Protein AF-0000000079724989 (afdb_homodimer)

pLDDT: mean 95.44, std 6.35, range [36.94, 98.94]

Nearest PDB structures (foldseek):
  2cu2-assembly1_A-2  TM=9.365E-01  e=1.488E-37  Thermus thermophilus HB8
  2x5s-assembly1_A  TM=9.108E-01  e=1.452E-35  Thermotoga maritima MSB8
  2qh5-assembly1_A  TM=8.365E-01  e=7.640E-21  Helicobacter pylori 26695
  8b6d-assembly1_B  TM=6.234E-01  e=4.771E-10  Thermocrispum agreste DSM 44070
  5l6s-assembly1_A  TM=5.018E-01  e=1.407E-10  Escherichia coli K-12

Solvent-accessible surface area (backbone atoms only — not comparable to full-atom values): 37442 Å² total; per-residue (Å²): 125,85,75,67,72,91,67,69,39,34,36,40,30,46,58,66,69,56,42,68,58,41,50,78,74,17,23,72,77,40,17,37,37,72,30,61,77,91,54,97,42,27,26,35,55,52,39,51,56,55,47,51,67,64,32,52,74,93,36,45,31,38,33,24,34,70,72,53,49,56,48,48,40,69,76,39,69,84,56,64,84,80,38,55,45,72,42,85,61,94,30,61,53,31,52,58,50,53,53,48,37,56,52,42,31,71,74,63,49,65,40,44,37,34,39,36,56,18,42,51,45,70,44,54,60,68,37,44,44,52,39,51,56,53,39,58,61,48,23,83,72,30,41,26,33,44,25,34,77,55,90,65,55,58,39,87,38,29,36,34,33,55,49,57,75,53,96,77,33,22,34,51,69,45,56,44,77,45,42,53,57,74,55,23,50,55,43,57,75,39,87,51,35,22,30,46,79,63,39,39,35,24,27,31,59,56,53,53,50,46,31,57,72,63,29,38,71,57,38,46,50,49,59,71,49,54,79,59,89,45,70,67,55,46,41,56,33,54,72,67,37,69,70,37,43,42,54,72,47,37,58,57,67,53,91,43,39,31,33,26,69,48,74,39,49,73,44,68,59,72,36,71,71,42,46,69,79,71,45,76,59,52,97,50,49,32,33,78,47,61,75,42,75,48,69,38,77,37,32,41,29,39,36,40,35,79,46,52,27,40,39,36,26,39,41,63,36,36,38,40,39,47,51,97,51,34,38,39,40,25,21,66,77,28,53,81,46,45,65,59,47,52,55,54,32,62,75,32,81,87,46,38,69,75,47,89,125,84,74,67,71,91,67,68,38,34,36,40,29,45,58,66,68,56,42,69,57,42,51,79,76,19,23,72,77,40,17,38,36,72,30,61,78,89,54,96,43,27,26,35,53,52,38,52,55,56,48,51,69,64,32,53,73,92,37,45,30,38,34,26,33,69,71,54,50,55,49,48,38,71,75,40,68,82,56,64,84,81,38,55,47,71,44,87,62,94,30,60,53,31,50,57,51,51,53,46,36,55,53,43,30,73,75,65,47,65,40,43,36,35,38,36,56,20,42,54,46,70,44,52,61,68,36,44,45,52,40,50,57,54,41,59,61,48,22,82,73,30,44,24,33,45,26,34,77,55,91,64,54,58,38,87,37,30,36,34,34,54,48,58,74,53,98,76,34,21,35,50,67,44,55,44,76,45,44,54,57,74,56,23,51,56,43,59,75,38,87,51,35,22,31,48,81,64,39,39,35,23,27,31,59,58,54,52,50,46,30,57,73,63,30,38,70,55,39,46,49,49,59,72,48,54,80,60,89,45,69,66,56,45,41,56,34,55,70,67,38,69,69,37,41,41,56,72,48,40,58,56,68,53,89,41,39,29,34,26,67,49,75,39,48,75,42,66,58,72,36,70,70,42,48,69,77,72,46,77,59,53,97,50,49,32,32,77,46,62,74,41,76,48,69,40,76,38,31,43,28,36,37,41,38,79,46,54,28,40,38,36,28,39,39,63,36,36,39,39,39,46,50,96,50,35,38,39,42,26,22,67,77,26,53,81,46,45,65,60,46,51,54,54,32,62,74,33,82,88,46,36,69,76,47,87

Secondary structure (DSSP, 8-state):
-----SSPPEEEEE-----GGGTTTSBTTB-GGGSBSSSSSBHHHHHHHHHTTTS-GGGEEEEE-HHHHHHHHHH-TTS-TT-EEE-SS---HHHHHHHHHHHHHHHHSS-EEEEEETT-EEE-HHHHHHHHHHHHHHGGGSEEEEEB--SS--TTSEEEEEEEE-SSSEEEEEEEES--HHHHHHHHTSTTEEEE-S-EEEEHHHHHHHHHHH-HHHHHHHHHHPSPSSHHHHHHHHHTS----HIIIIITT-S-EEEEE--SEEE---SGGGHHHHS---TT--EEESSEEEEES-BS-EEE--SSEEEEES-BSEEEEE-SSEEEEEETTGGGGHHHHHHHHHT-TTTGGGT-/-----SSPPEEEEE-----GGGTTTSBTTB-GGGSBSSSSSBHHHHHHHHHTTTS-GGGEEEEE-HHHHHHHHHH-TTS-TT-EEE-SS---HHHHHHHHHHHHHHHHSS-EEEEEETT-EEE-HHHHHHHHHHHHHHGGGSEEEEEB--SS--TTSEEEEEEEE-SSSEEEEEEEES--HHHHHHHHTSTTEEEE-S-EEEEHHHHHHHHHHH-HHHHHHHHHHPSPSSHHHHHHHHHTS----HIIIIITT-S-EEEEE--SEEE---SGGGHHHHS---TT--EEESSEEEEES-BS-EEE--SSEEEEES-BSEEEEE-SSEEEEEETTGGGGHHHHHHHHHT-TTTGGGT-

Sequence (712 aa):
MAKLPKELPVVLIMAGGKGERFWPRSRTNSPKQLQKVYSNKTLLKETIDRALTITSQDRIYIGTNSNLKNEILKKDPKFPSANFIIEPEGKNTAPIIALSALYFQKKYGNPNLIVLSADAFIDPIKEFAKTIEQALFETEHGLVLLGVKPNRPEVGYGYISAGKPTDVGYQVKAFFEKPDFKTALKYIKKKDFYWNPGIFLFRVKTILEEFERHAPSLLQPLKNGFPFKNFGDLKNAFSLLPSEAIDTAIMERSNRIRMVEASFNWDDVGSWISLERILPGDAGKNRHQGKEVIYHKSSGNISSVSKDLIAFLGVNDLIVVEEPDVIFVSSREGIGEIKSMLSSMRKNKHLQKYLDMAKLPKELPVVLIMAGGKGERFWPRSRTNSPKQLQKVYSNKTLLKETIDRALTITSQDRIYIGTNSNLKNEILKKDPKFPSANFIIEPEGKNTAPIIALSALYFQKKYGNPNLIVLSADAFIDPIKEFAKTIEQALFETEHGLVLLGVKPNRPEVGYGYISAGKPTDVGYQVKAFFEKPDFKTALKYIKKKDFYWNPGIFLFRVKTILEEFERHAPSLLQPLKNGFPFKNFGDLKNAFSLLPSEAIDTAIMERSNRIRMVEASFNWDDVGSWISLERILPGDAGKNRHQGKEVIYHKSSGNISSVSKDLIAFLGVNDLIVVEEPDVIFVSSREGIGEIKSMLSSMRKNKHLQKYLD

InterPro domains:
  IPR005835 Nucleotidyl transferase domain [PF00483] (11-278)
  IPR029044 Nucleotide-diphospho-sugar transferases [G3DSA:3.90.550.10] (10-349)
  IPR029044 Nucleotide-diphospho-sugar transferases [SSF53448] (11-277)
  IPR049577 GDP-mannose pyrophosphorylase, N-terminal domain [cd02509] (10-275)
  IPR051161 Mannose-6-phosphate isomerase type 2 [PTHR46390] (10-353)
  IPR054566 MannoseP isomerase/GMP-like, beta-helix domain [PF22640] (293-342)

Structure (mmCIF, N/CA/C/O backbone):
data_AF-0000000079724989-model_v1
#
loop_
_entity.id
_entity.type
_entity.pdbx_description
1 polymer 'mannose-1-phosphate guanylyltransferase'
#
loop_
_atom_site.group_PDB
_atom_site.id
_atom_site.type_symbol
_atom_site.label_atom_id
_atom_site.label_alt_id
_atom_site.label_comp_id
_atom_site.label_asym_id
_atom_site.label_entity_id
_atom_site.label_seq_id
_atom_site.pdbx_PDB_ins_code
_atom_site.Cartn_x
_atom_site.Cartn_y
_atom_site.Cartn_z
_atom_site.occupancy
_atom_site.B_iso_or_equiv
_atom_site.auth_seq_id
_atom_site.auth_comp_id
_atom_site.auth_asym_id
_atom_site.auth_atom_id
_atom_site.pdbx_PDB_model_num
ATOM 1 N N . MET A 1 1 ? 10.055 -55.875 -6.988 1 37.03 1 MET A N 1
ATOM 2 C CA . MET A 1 1 ? 10.234 -54.438 -7.18 1 37.03 1 MET A CA 1
ATOM 3 C C . MET A 1 1 ? 10.125 -54.062 -8.656 1 37.03 1 MET A C 1
ATOM 5 O O . MET A 1 1 ? 10.844 -54.625 -9.492 1 37.03 1 MET A O 1
ATOM 9 N N . ALA A 1 2 ? 8.859 -53.656 -9.055 1 43.22 2 ALA A N 1
ATOM 10 C CA . ALA A 1 2 ? 8.609 -53.438 -10.477 1 43.22 2 ALA A CA 1
ATOM 11 C C . ALA A 1 2 ? 9.773 -52.688 -11.133 1 43.22 2 ALA A C 1
ATOM 13 O O . ALA A 1 2 ? 10.312 -51.75 -10.57 1 43.22 2 ALA A O 1
ATOM 14 N N . LYS A 1 3 ? 10.547 -53.281 -11.891 1 48.47 3 LYS A N 1
ATOM 15 C CA . LYS A 1 3 ? 11.742 -52.781 -12.555 1 48.47 3 LYS A CA 1
ATOM 16 C C . LYS A 1 3 ? 11.43 -51.562 -13.422 1 48.47 3 LYS A C 1
ATOM 18 O O . LYS A 1 3 ? 10.547 -51.625 -14.281 1 48.47 3 LYS A O 1
ATOM 23 N N . LEU A 1 4 ? 11.633 -50.281 -12.922 1 55.28 4 LEU A N 1
ATOM 24 C CA . LEU A 1 4 ? 11.562 -49.062 -13.719 1 55.28 4 LEU A CA 1
ATOM 25 C C . LEU A 1 4 ? 12.266 -49.25 -15.062 1 55.28 4 LEU A C 1
ATOM 27 O O . LEU A 1 4 ? 13.289 -49.938 -15.141 1 55.28 4 LEU A O 1
ATOM 31 N N . PRO A 1 5 ? 11.477 -49.031 -16.109 1 57.72 5 PRO A N 1
ATOM 32 C CA . PRO A 1 5 ? 12.172 -49.062 -17.391 1 57.72 5 PRO A CA 1
ATOM 33 C C . PRO A 1 5 ? 13.547 -48.375 -17.328 1 57.72 5 PRO A C 1
ATOM 35 O O . PRO A 1 5 ? 13.758 -47.469 -16.547 1 57.72 5 PRO A O 1
ATOM 38 N N . LYS A 1 6 ? 14.578 -48.938 -17.766 1 66.38 6 LYS A N 1
ATOM 39 C CA . LYS A 1 6 ? 15.977 -48.5 -17.812 1 66.38 6 LYS A CA 1
ATOM 40 C C . LYS A 1 6 ? 16.109 -47.094 -18.406 1 66.38 6 LYS A C 1
ATOM 42 O O . LYS A 1 6 ? 17 -46.344 -18.016 1 66.38 6 LYS A O 1
ATOM 47 N N . GLU A 1 7 ? 15.008 -46.656 -19.266 1 86.88 7 GLU A N 1
ATOM 48 C CA . GLU A 1 7 ? 15.188 -45.375 -19.938 1 86.88 7 GLU A CA 1
ATOM 49 C C . GLU A 1 7 ? 14.539 -44.25 -19.156 1 86.88 7 GLU A C 1
ATOM 51 O O . GLU A 1 7 ? 13.438 -44.406 -18.625 1 86.88 7 GLU A O 1
ATOM 56 N N . LEU A 1 8 ? 15.195 -43.125 -19 1 94.62 8 LEU A N 1
ATOM 57 C CA . LEU A 1 8 ? 14.695 -41.938 -18.328 1 94.62 8 LEU A CA 1
ATOM 58 C C . LEU A 1 8 ? 13.438 -41.406 -19.016 1 94.62 8 LEU A C 1
ATOM 60 O O . LEU A 1 8 ? 13.336 -41.438 -20.25 1 94.62 8 LEU A O 1
ATOM 64 N N . PRO A 1 9 ? 12.531 -41 -18.219 1 98 9 PRO A N 1
ATOM 65 C CA . PRO A 1 9 ? 11.32 -40.438 -18.828 1 98 9 PRO A CA 1
ATOM 66 C C . PRO A 1 9 ? 11.57 -39.094 -19.516 1 98 9 PRO A C 1
ATOM 68 O O . PRO A 1 9 ? 12.602 -38.469 -19.297 1 98 9 PRO A O 1
ATOM 71 N N . VAL A 1 10 ? 10.617 -38.75 -20.438 1 98.56 10 VAL A N 1
ATOM 72 C CA . VAL A 1 10 ? 10.57 -37.438 -21.016 1 98.56 10 VAL A CA 1
ATOM 73 C C . VAL A 1 10 ? 9.555 -36.562 -20.266 1 98.56 10 VAL A C 1
ATOM 75 O O . VAL A 1 10 ? 8.461 -37.031 -19.922 1 98.56 10 VAL A O 1
ATOM 78 N N . VAL A 1 11 ? 9.93 -35.312 -19.984 1 98.81 11 VAL A N 1
ATOM 79 C CA . VAL A 1 11 ? 9.047 -34.406 -19.234 1 98.81 11 VAL A CA 1
ATOM 80 C C . VAL A 1 11 ? 8.586 -33.281 -20.141 1 98.81 11 VAL A C 1
ATOM 82 O O . VAL A 1 11 ? 9.391 -32.656 -20.844 1 98.81 11 VAL A O 1
ATOM 85 N N . LEU A 1 12 ? 7.277 -33.062 -20.203 1 98.88 12 LEU A N 1
ATOM 86 C CA . LEU A 1 12 ? 6.684 -31.891 -20.828 1 98.88 12 LEU A CA 1
ATOM 87 C C . LEU A 1 12 ? 6.152 -30.922 -19.781 1 98.88 12 LEU A C 1
ATOM 89 O O . LEU A 1 12 ? 5.262 -31.266 -19 1 98.88 12 LEU A O 1
ATOM 93 N N . ILE A 1 13 ? 6.699 -29.734 -19.719 1 98.75 13 ILE A N 1
ATOM 94 C CA . ILE A 1 13 ? 6.215 -28.672 -18.844 1 98.75 13 ILE A CA 1
ATOM 95 C C . ILE A 1 13 ? 5.32 -27.719 -19.625 1 98.75 13 ILE A C 1
ATOM 97 O O . ILE A 1 13 ? 5.77 -27.094 -20.594 1 98.75 13 ILE A O 1
ATOM 101 N N . MET A 1 14 ? 4.109 -27.688 -19.219 1 97.5 14 MET A N 1
ATOM 102 C CA . MET A 1 14 ? 3.154 -26.797 -19.875 1 97.5 14 MET A CA 1
ATOM 103 C C . MET A 1 14 ? 3.312 -25.359 -19.359 1 97.5 14 MET A C 1
ATOM 105 O O . MET A 1 14 ? 3.039 -25.078 -18.188 1 97.5 14 MET A O 1
ATOM 109 N N . ALA A 1 15 ? 3.713 -24.438 -20.234 1 96.38 15 ALA A N 1
ATOM 110 C CA . ALA A 1 15 ? 4 -23.062 -19.828 1 96.38 15 ALA A CA 1
ATOM 111 C C . ALA A 1 15 ? 3.344 -22.062 -20.766 1 96.38 15 ALA A C 1
ATOM 113 O O . ALA A 1 15 ? 3.967 -21.062 -21.172 1 96.38 15 ALA A O 1
ATOM 114 N N . GLY A 1 16 ? 2.086 -22.266 -21.141 1 91.88 16 GLY A N 1
ATOM 115 C CA . GLY A 1 16 ? 1.408 -21.375 -22.078 1 91.88 16 GLY A CA 1
ATOM 116 C C . GLY A 1 16 ? 0.401 -20.469 -21.406 1 91.88 16 GLY A C 1
ATOM 117 O O . GLY A 1 16 ? -0.163 -19.578 -22.047 1 91.88 16 GLY A O 1
ATOM 118 N N . GLY A 1 17 ? 0.211 -20.547 -20.141 1 86.69 17 GLY A N 1
ATOM 119 C CA . GLY A 1 17 ? -0.812 -19.812 -19.422 1 86.69 17 GLY A CA 1
ATOM 120 C C . GLY A 1 17 ? -0.488 -18.328 -19.281 1 86.69 17 GLY A C 1
ATOM 121 O O . GLY A 1 17 ? 0.684 -17.938 -19.281 1 86.69 17 GLY A O 1
ATOM 122 N N . LYS A 1 18 ? -1.556 -17.531 -19.125 1 83.88 18 LYS A N 1
ATOM 123 C CA . LYS A 1 18 ? -1.38 -16.078 -19.031 1 83.88 18 LYS A CA 1
ATOM 124 C C . LYS A 1 18 ? -1.119 -15.648 -17.594 1 83.88 18 LYS A C 1
ATOM 126 O O . LYS A 1 18 ? -0.332 -14.734 -17.344 1 83.88 18 LYS A O 1
ATOM 131 N N . GLY A 1 19 ? -1.772 -16.266 -16.609 1 88.69 19 GLY A N 1
ATOM 132 C CA . GLY A 1 19 ? -1.536 -16 -15.195 1 88.69 19 GLY A CA 1
ATOM 133 C C . GLY A 1 19 ? -1.925 -14.594 -14.781 1 88.69 19 GLY A C 1
ATOM 134 O O . GLY A 1 19 ? -1.19 -13.93 -14.039 1 88.69 19 GLY A O 1
ATOM 135 N N . GLU A 1 20 ? -3.084 -14.102 -15.18 1 90.56 20 GLU A N 1
ATOM 136 C CA . GLU A 1 20 ? -3.477 -12.703 -15.016 1 90.56 20 GLU A CA 1
ATOM 137 C C . GLU A 1 20 ? -3.799 -12.391 -13.555 1 90.56 20 GLU A C 1
ATOM 139 O O . GLU A 1 20 ? -3.686 -11.242 -13.125 1 90.56 20 GLU A O 1
ATOM 144 N N . ARG A 1 21 ? -4.086 -13.352 -12.773 1 94 21 ARG A N 1
ATOM 145 C CA . ARG A 1 21 ? -4.562 -13.148 -11.406 1 94 21 ARG A CA 1
ATOM 146 C C . ARG A 1 21 ? -3.418 -12.75 -10.484 1 94 21 ARG A C 1
ATOM 148 O O . ARG A 1 21 ? -3.645 -12.375 -9.328 1 94 21 ARG A O 1
ATOM 155 N N . PHE A 1 22 ? -2.166 -12.742 -10.977 1 96.62 22 PHE A N 1
ATOM 156 C CA . PHE A 1 22 ? -1.022 -12.352 -10.164 1 96.62 22 PHE A CA 1
ATOM 157 C C . PHE A 1 22 ? -0.542 -10.953 -10.539 1 96.62 22 PHE A C 1
ATOM 159 O O . PHE A 1 22 ? 0.55 -10.539 -10.148 1 96.62 22 PHE A O 1
ATOM 166 N N . TRP A 1 23 ? -1.402 -10.367 -11.391 1 97.44 23 TRP A N 1
ATOM 167 C CA . TRP A 1 23 ? -1.119 -8.945 -11.562 1 97.44 23 TRP A CA 1
ATOM 168 C C . TRP A 1 23 ? -1.026 -8.242 -10.219 1 97.44 23 TRP A C 1
ATOM 170 O O . TRP A 1 23 ? -1.751 -8.586 -9.281 1 97.44 23 TRP A O 1
ATOM 180 N N . PRO A 1 24 ? -0.194 -7.309 -10.07 1 97.88 24 PRO A N 1
ATOM 181 C CA . PRO A 1 24 ? 0.607 -6.613 -11.078 1 97.88 24 PRO A CA 1
ATOM 182 C C . PRO A 1 24 ? 1.958 -7.281 -11.32 1 97.88 24 PRO A C 1
ATOM 184 O O . PRO A 1 24 ? 2.742 -6.809 -12.148 1 97.88 24 PRO A O 1
ATOM 187 N N . ARG A 1 25 ? 2.273 -8.328 -10.625 1 96.81 25 ARG A N 1
ATOM 188 C CA . ARG A 1 25 ? 3.547 -9.008 -10.852 1 96.81 25 ARG A CA 1
ATOM 189 C C . ARG A 1 25 ? 3.566 -9.688 -12.211 1 96.81 25 ARG A C 1
ATOM 191 O O . ARG A 1 25 ? 4.57 -9.633 -12.93 1 96.81 25 ARG A O 1
ATOM 198 N N . SER A 1 26 ? 2.52 -10.383 -12.5 1 96.56 26 SER A N 1
ATOM 199 C CA . SER A 1 26 ? 2.377 -10.945 -13.836 1 96.56 26 SER A CA 1
ATOM 200 C C . SER A 1 26 ? 1.955 -9.875 -14.844 1 96.56 26 SER A C 1
ATOM 202 O O . SER A 1 26 ? 1.206 -8.953 -14.5 1 96.56 26 SER A O 1
ATOM 204 N N . ARG A 1 27 ? 2.434 -9.984 -16.031 1 95 27 ARG A N 1
ATOM 205 C CA . ARG A 1 27 ? 2.086 -9.141 -17.172 1 95 27 ARG A CA 1
ATOM 206 C C . ARG A 1 27 ? 1.778 -9.984 -18.406 1 95 27 ARG A C 1
ATOM 208 O O . ARG A 1 27 ? 2.041 -11.188 -18.422 1 95 27 ARG A O 1
ATOM 215 N N . THR A 1 28 ? 1.26 -9.352 -19.391 1 90.69 28 THR A N 1
ATOM 216 C CA . THR A 1 28 ? 0.921 -10.055 -20.625 1 90.69 28 THR A CA 1
ATOM 217 C C . THR A 1 28 ? 2.15 -10.75 -21.203 1 90.69 28 THR A C 1
ATOM 219 O O . THR A 1 28 ? 2.08 -11.914 -21.609 1 90.69 28 THR A O 1
ATOM 222 N N . ASN A 1 29 ? 3.289 -10.141 -21.156 1 88.88 29 ASN A N 1
ATOM 223 C CA . ASN A 1 29 ? 4.492 -10.688 -21.781 1 88.88 29 ASN A CA 1
ATOM 224 C C . ASN A 1 29 ? 5.359 -11.414 -20.75 1 88.88 29 ASN A C 1
ATOM 226 O O . ASN A 1 29 ? 6.406 -11.969 -21.109 1 88.88 29 ASN A O 1
ATOM 230 N N . SER A 1 30 ? 4.926 -11.414 -19.578 1 93.44 30 SER A N 1
ATOM 231 C CA . SER A 1 30 ? 5.633 -12.094 -18.484 1 93.44 30 SER A CA 1
ATOM 232 C C . SER A 1 30 ? 4.66 -12.688 -17.484 1 93.44 30 SER A C 1
ATOM 234 O O . SER A 1 30 ? 4.539 -12.195 -16.359 1 93.44 30 SER A O 1
ATOM 236 N N . PRO A 1 31 ? 4.086 -13.758 -17.922 1 95.81 31 PRO A N 1
ATOM 237 C CA . PRO A 1 31 ? 3.033 -14.367 -17.109 1 95.81 31 PRO A CA 1
ATOM 238 C C . PRO A 1 31 ? 3.564 -14.953 -15.797 1 95.81 31 PRO A C 1
ATOM 240 O O . PRO A 1 31 ? 4.762 -14.867 -15.516 1 95.81 31 PRO A O 1
ATOM 243 N N . LYS A 1 32 ? 2.729 -15.508 -15.031 1 96.19 32 LYS A N 1
ATOM 244 C CA . LYS A 1 32 ? 3.016 -15.891 -13.648 1 96.19 32 LYS A CA 1
ATOM 245 C C . LYS A 1 32 ? 4.152 -16.906 -13.586 1 96.19 32 LYS A C 1
ATOM 247 O O . LYS A 1 32 ? 4.98 -16.859 -12.672 1 96.19 32 LYS A O 1
ATOM 252 N N . GLN A 1 33 ? 4.16 -17.859 -14.539 1 96.62 33 GLN A N 1
ATOM 253 C CA . GLN A 1 33 ? 5.152 -18.922 -14.469 1 96.62 33 GLN A CA 1
ATOM 254 C C . GLN A 1 33 ? 6.562 -18.375 -14.656 1 96.62 33 GLN A C 1
ATOM 256 O O . GLN A 1 33 ? 7.547 -19.062 -14.367 1 96.62 33 GLN A O 1
ATOM 261 N N . LEU A 1 34 ? 6.691 -17.188 -15.141 1 97 34 LEU A N 1
ATOM 262 C CA . LEU A 1 34 ? 7.992 -16.547 -15.328 1 97 34 LEU A CA 1
ATOM 263 C C . LEU A 1 34 ? 8.312 -15.602 -14.18 1 97 34 LEU A C 1
ATOM 265 O O . LEU A 1 34 ? 9.25 -14.805 -14.266 1 97 34 LEU A O 1
ATOM 269 N N . GLN A 1 35 ? 7.555 -15.703 -13.125 1 96.38 35 GLN A N 1
ATOM 270 C CA . GLN A 1 35 ? 7.719 -14.781 -12.008 1 96.38 35 GLN A CA 1
ATOM 271 C C . GLN A 1 35 ? 8.18 -15.516 -10.75 1 96.38 35 GLN A C 1
ATOM 273 O O . GLN A 1 35 ? 7.906 -16.703 -10.586 1 96.38 35 GLN A O 1
ATOM 278 N N . LYS A 1 36 ? 8.938 -14.766 -9.938 1 96 36 LYS A N 1
ATOM 279 C CA . LYS A 1 36 ? 9.25 -15.219 -8.586 1 96 36 LYS A CA 1
ATOM 280 C C . LYS A 1 36 ? 8.07 -14.992 -7.645 1 96 36 LYS A C 1
ATOM 282 O O . LYS A 1 36 ? 7.723 -13.852 -7.34 1 96 36 LYS A O 1
ATOM 287 N N . VAL A 1 37 ? 7.461 -16.094 -7.215 1 95.88 37 VAL A N 1
ATOM 288 C CA . VAL A 1 37 ? 6.203 -15.938 -6.488 1 95.88 37 VAL A CA 1
ATOM 289 C C . VAL A 1 37 ? 6.414 -16.266 -5.012 1 95.88 37 VAL A C 1
ATOM 291 O O . VAL A 1 37 ? 6.102 -15.453 -4.141 1 95.88 37 VAL A O 1
ATOM 294 N N . TYR A 1 38 ? 6.961 -17.406 -4.688 1 94.38 38 TYR A N 1
ATOM 295 C CA . TYR A 1 38 ? 7.078 -17.797 -3.291 1 94.38 38 TYR A CA 1
ATOM 296 C C . TYR A 1 38 ? 8.531 -18.078 -2.924 1 94.38 38 TYR A C 1
ATOM 298 O O . TYR A 1 38 ? 8.836 -18.375 -1.766 1 94.38 38 TYR A O 1
ATOM 306 N N . SER A 1 39 ? 9.469 -18.031 -3.893 1 93.31 39 SER A N 1
ATOM 307 C CA . SER A 1 39 ? 10.906 -18.219 -3.691 1 93.31 39 SER A CA 1
ATOM 308 C C . SER A 1 39 ? 11.719 -17.281 -4.578 1 93.31 39 SER A C 1
ATOM 310 O O . SER A 1 39 ? 11.156 -16.391 -5.215 1 93.31 39 SER A O 1
ATOM 312 N N . ASN A 1 40 ? 13.023 -17.484 -4.586 1 94.38 40 ASN A N 1
ATOM 313 C CA . ASN A 1 40 ? 13.898 -16.625 -5.391 1 94.38 40 ASN A CA 1
ATOM 314 C C . ASN A 1 40 ? 14.023 -17.156 -6.816 1 94.38 40 ASN A C 1
ATOM 316 O O . ASN A 1 40 ? 14.812 -16.625 -7.605 1 94.38 40 ASN A O 1
ATOM 320 N N . LYS A 1 41 ? 13.219 -18.141 -7.156 1 96.25 41 LYS A N 1
ATOM 321 C CA . LYS A 1 41 ? 13.164 -18.688 -8.508 1 96.25 41 LYS A CA 1
ATOM 322 C C . LYS A 1 41 ? 11.797 -18.453 -9.141 1 96.25 41 LYS A C 1
ATOM 324 O O . LYS A 1 41 ? 10.789 -18.328 -8.438 1 96.25 41 LYS A O 1
ATOM 329 N N . THR A 1 42 ? 11.828 -18.328 -10.5 1 97.06 42 THR A N 1
ATOM 330 C CA . THR A 1 42 ? 10.531 -18.297 -11.18 1 97.06 42 THR A CA 1
ATOM 331 C C . THR A 1 42 ? 9.789 -19.625 -10.984 1 97.06 42 THR A C 1
ATOM 333 O O . THR A 1 42 ? 10.398 -20.641 -10.672 1 97.06 42 THR A O 1
ATOM 336 N N . LEU A 1 43 ? 8.523 -19.594 -11.094 1 97.62 43 LEU A N 1
ATOM 337 C CA . LEU A 1 43 ? 7.746 -20.828 -10.992 1 97.62 43 LEU A CA 1
ATOM 338 C C . LEU A 1 43 ? 8.227 -21.859 -12.008 1 97.62 43 LEU A C 1
ATOM 340 O O . LEU A 1 43 ? 8.344 -23.047 -11.688 1 97.62 43 LEU A O 1
ATOM 344 N N . LEU A 1 44 ? 8.547 -21.422 -13.195 1 98.06 44 LEU A N 1
ATOM 345 C CA . LEU A 1 44 ? 9.047 -22.312 -14.234 1 98.06 44 LEU A CA 1
ATOM 346 C C . LEU A 1 44 ? 10.367 -22.953 -13.812 1 98.06 44 LEU A C 1
ATOM 348 O O . LEU A 1 44 ? 10.562 -24.156 -13.977 1 98.06 44 LEU A O 1
ATOM 352 N N . LYS A 1 45 ? 11.258 -22.141 -13.258 1 97.81 45 LYS A N 1
ATOM 353 C CA . LYS A 1 45 ? 12.547 -22.672 -12.805 1 97.81 45 LYS A CA 1
ATOM 354 C C . LYS A 1 45 ? 12.352 -23.703 -11.695 1 97.81 45 LYS A C 1
ATOM 356 O O . LYS A 1 45 ? 13.039 -24.719 -11.664 1 97.81 45 LYS A O 1
ATOM 361 N N . GLU A 1 46 ? 11.453 -23.438 -10.797 1 97.81 46 GLU A N 1
ATOM 362 C CA . GLU A 1 46 ? 11.109 -24.422 -9.766 1 97.81 46 GLU A CA 1
ATOM 363 C C . GLU A 1 46 ? 10.672 -25.75 -10.383 1 97.81 46 GLU A C 1
ATOM 365 O O . GLU A 1 46 ? 11.07 -26.812 -9.922 1 97.81 46 GLU A O 1
ATOM 370 N N . THR A 1 47 ? 9.867 -25.672 -11.367 1 98.25 47 THR A N 1
ATOM 371 C CA . THR A 1 47 ? 9.344 -26.859 -12.023 1 98.25 47 THR A CA 1
ATOM 372 C C . THR A 1 47 ? 10.461 -27.609 -12.758 1 98.25 47 THR A C 1
ATOM 374 O O . THR A 1 47 ? 10.531 -28.828 -12.711 1 98.25 47 THR A O 1
ATOM 377 N N . ILE A 1 48 ? 11.336 -26.844 -13.422 1 98.38 48 ILE A N 1
ATOM 378 C CA . ILE A 1 48 ? 12.477 -27.453 -14.102 1 98.38 48 ILE A CA 1
ATOM 379 C C . ILE A 1 48 ? 13.359 -28.172 -13.086 1 98.38 48 ILE A C 1
ATOM 381 O O . ILE A 1 48 ? 13.789 -29.297 -13.32 1 98.38 48 ILE A O 1
ATOM 385 N N . ASP A 1 49 ? 13.578 -27.516 -11.992 1 97.88 49 ASP A N 1
ATOM 386 C CA . ASP A 1 49 ? 14.383 -28.125 -10.945 1 97.88 49 ASP A CA 1
ATOM 387 C C . ASP A 1 49 ? 13.75 -29.422 -10.445 1 97.88 49 ASP A C 1
ATOM 389 O O . ASP A 1 49 ? 14.453 -30.406 -10.203 1 97.88 49 ASP A O 1
ATOM 393 N N . ARG A 1 50 ? 12.477 -29.469 -10.273 1 98 50 ARG A N 1
ATOM 394 C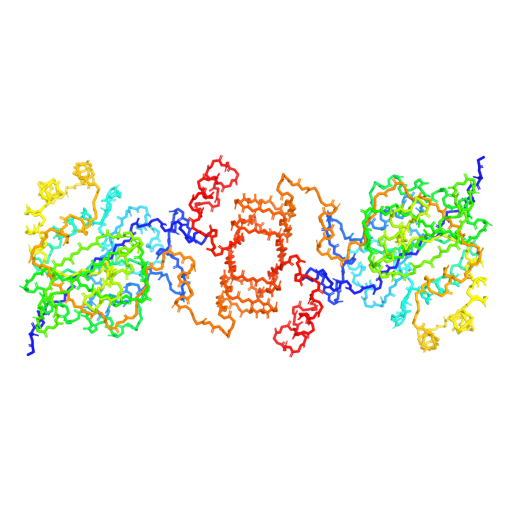 CA . ARG A 1 50 ? 11.773 -30.688 -9.883 1 98 50 ARG A CA 1
ATOM 395 C C . ARG A 1 50 ? 11.922 -31.766 -10.945 1 98 50 ARG A C 1
ATOM 397 O O . ARG A 1 50 ? 12.156 -32.938 -10.617 1 98 50 ARG A O 1
ATOM 404 N N . ALA A 1 51 ? 11.773 -31.391 -12.18 1 98.38 51 ALA A N 1
ATOM 405 C CA . ALA A 1 51 ? 11.891 -32.344 -13.289 1 98.38 51 ALA A CA 1
ATOM 406 C C . ALA A 1 51 ? 13.273 -32.969 -13.32 1 98.38 51 ALA A C 1
ATOM 408 O O . ALA A 1 51 ? 13.414 -34.156 -13.641 1 98.38 51 ALA A O 1
ATOM 409 N N . LEU A 1 52 ? 14.266 -32.188 -12.938 1 98.06 52 LEU A N 1
ATOM 410 C CA . LEU A 1 52 ? 15.648 -32.656 -12.977 1 98.06 52 LEU A CA 1
ATOM 411 C C . LEU A 1 52 ? 15.875 -33.75 -11.938 1 98.06 52 LEU A C 1
ATOM 413 O O . LEU A 1 52 ? 16.859 -34.5 -12.008 1 98.06 52 LEU A O 1
ATOM 417 N N . THR A 1 53 ? 15.008 -33.875 -11.023 1 97.88 53 THR A N 1
ATOM 418 C CA . THR A 1 53 ? 15.141 -34.938 -10.031 1 97.88 53 THR A CA 1
ATOM 419 C C . THR A 1 53 ? 14.695 -36.25 -10.602 1 97.88 53 THR A C 1
ATOM 421 O O . THR A 1 53 ? 14.984 -37.312 -10.031 1 97.88 53 THR A O 1
ATOM 424 N N . ILE A 1 54 ? 14.016 -36.281 -11.773 1 97 54 ILE A N 1
ATOM 425 C CA . ILE A 1 54 ? 13.43 -37.531 -12.227 1 97 54 ILE A CA 1
ATOM 426 C C . ILE A 1 54 ? 13.93 -37.875 -13.633 1 97 54 ILE A C 1
ATOM 428 O O . ILE A 1 54 ? 13.695 -38.969 -14.148 1 97 54 ILE A O 1
ATOM 432 N N . THR A 1 55 ? 14.57 -36.906 -14.281 1 97.88 55 THR A N 1
ATOM 433 C CA . THR A 1 55 ? 15.102 -37.125 -15.625 1 97.88 55 THR A CA 1
ATOM 434 C C . THR A 1 55 ? 16.297 -36.219 -15.875 1 97.88 55 THR A C 1
ATOM 436 O O . THR A 1 55 ? 16.891 -35.656 -14.938 1 97.88 55 THR A O 1
ATOM 439 N N . SER A 1 56 ? 16.781 -36.156 -17.141 1 97.25 56 SER A N 1
ATOM 440 C CA . SER A 1 56 ? 17.922 -35.312 -17.5 1 97.25 56 SER A CA 1
ATOM 441 C C . SER A 1 56 ? 17.469 -34.094 -18.328 1 97.25 56 SER A C 1
ATOM 443 O O . SER A 1 56 ? 16.375 -34.094 -18.891 1 97.25 56 SER A O 1
ATOM 445 N N . GLN A 1 57 ? 18.266 -33.125 -18.359 1 96.88 57 GLN A N 1
ATOM 446 C CA . GLN A 1 57 ? 17.938 -31.844 -18.984 1 96.88 57 GLN A CA 1
ATOM 447 C C . GLN A 1 57 ? 17.531 -32.031 -20.438 1 96.88 57 GLN A C 1
ATOM 449 O O . GLN A 1 57 ? 16.641 -31.328 -20.938 1 96.88 57 GLN A O 1
ATOM 454 N N . ASP A 1 58 ? 18.203 -32.906 -21.078 1 96.62 58 ASP A N 1
ATOM 455 C CA . ASP A 1 58 ? 17.969 -33.094 -22.5 1 96.62 58 ASP A CA 1
ATOM 456 C C . ASP A 1 58 ? 16.594 -33.719 -22.75 1 96.62 58 ASP A C 1
ATOM 458 O O . ASP A 1 58 ? 16.094 -33.688 -23.891 1 96.62 58 ASP A O 1
ATOM 462 N N . ARG A 1 59 ? 15.938 -34.219 -21.719 1 98.25 59 ARG A N 1
ATOM 463 C CA . ARG A 1 59 ? 14.633 -34.844 -21.859 1 98.25 59 ARG A CA 1
ATOM 464 C C . ARG A 1 59 ? 13.531 -34.031 -21.219 1 98.25 59 ARG A C 1
ATOM 466 O O . ARG A 1 59 ? 12.422 -34.5 -21.016 1 98.25 59 ARG A O 1
ATOM 473 N N . ILE A 1 60 ? 13.836 -32.75 -20.844 1 98.75 60 ILE A N 1
ATOM 474 C CA . ILE A 1 60 ? 12.852 -31.797 -20.359 1 98.75 60 ILE A CA 1
ATOM 475 C C . ILE A 1 60 ? 12.461 -30.828 -21.484 1 98.75 60 ILE A C 1
ATOM 477 O O . ILE A 1 60 ? 13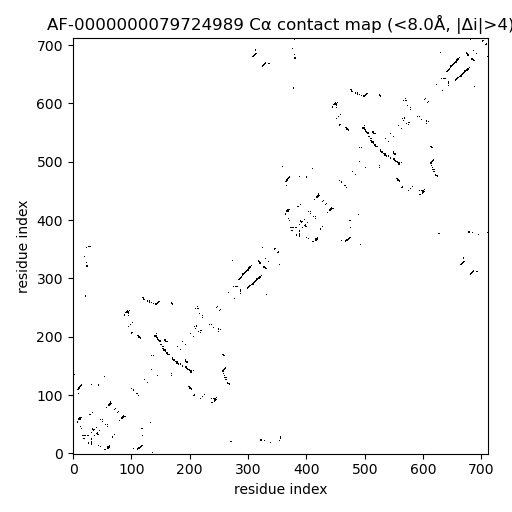.32 -30.156 -22.062 1 98.75 60 ILE A O 1
ATOM 481 N N . TYR A 1 61 ? 11.18 -30.812 -21.812 1 98.88 61 TYR A N 1
ATOM 482 C CA . TYR A 1 61 ? 10.648 -29.938 -22.844 1 98.88 61 TYR A CA 1
ATOM 483 C C . TYR A 1 61 ? 9.625 -28.969 -22.266 1 98.88 61 TYR A C 1
ATOM 485 O O . TYR A 1 61 ? 8.914 -29.297 -21.312 1 98.88 61 TYR A O 1
ATOM 493 N N . ILE A 1 62 ? 9.555 -27.781 -22.875 1 98.75 62 ILE A N 1
ATOM 494 C CA . ILE A 1 62 ? 8.586 -26.766 -22.469 1 98.75 62 ILE A CA 1
ATOM 495 C C . ILE A 1 62 ? 7.582 -26.547 -23.594 1 98.75 62 ILE A C 1
ATOM 497 O O . ILE A 1 62 ? 7.965 -26.234 -24.734 1 98.75 62 ILE A O 1
ATOM 501 N N . GLY A 1 63 ? 6.352 -26.859 -23.328 1 98.25 63 GLY A N 1
ATOM 502 C CA . GLY A 1 63 ? 5.277 -26.5 -24.25 1 98.25 63 GLY A CA 1
ATOM 503 C C . GLY A 1 63 ? 4.801 -25.078 -24.094 1 98.25 63 GLY A C 1
ATOM 504 O O . GLY A 1 63 ? 4.293 -24.688 -23.031 1 98.25 63 GLY A O 1
ATOM 505 N N . THR A 1 64 ? 4.895 -24.25 -25.094 1 97.19 64 THR A N 1
ATOM 506 C CA . THR A 1 64 ? 4.562 -22.828 -25 1 97.19 64 THR A CA 1
ATOM 507 C C . THR A 1 64 ? 4.402 -22.219 -26.375 1 97.19 64 THR A C 1
ATOM 509 O O . THR A 1 64 ? 4.262 -22.938 -27.375 1 97.19 64 THR A O 1
ATOM 512 N N . ASN A 1 65 ? 4.184 -20.922 -26.469 1 95.62 65 ASN A N 1
ATOM 513 C CA . ASN A 1 65 ? 4.121 -20.234 -27.75 1 95.62 65 ASN A CA 1
ATOM 514 C C . ASN A 1 65 ? 5.434 -19.531 -28.078 1 95.62 65 ASN A C 1
ATOM 516 O O . ASN A 1 65 ? 6.332 -19.469 -27.234 1 95.62 65 ASN A O 1
ATOM 520 N N . SER A 1 66 ? 5.52 -19.016 -29.25 1 95 66 SER A N 1
ATOM 521 C CA . SER A 1 66 ? 6.773 -18.453 -29.766 1 95 66 SER A CA 1
ATOM 522 C C . SER A 1 66 ? 7.203 -17.25 -28.938 1 95 66 SER A C 1
ATOM 524 O O . SER A 1 66 ? 8.383 -17.094 -28.625 1 95 66 SER A O 1
ATOM 526 N N . ASN A 1 67 ? 6.301 -16.406 -28.641 1 94.38 67 ASN A N 1
ATOM 527 C CA . ASN A 1 67 ? 6.617 -15.219 -27.875 1 94.38 67 ASN A CA 1
ATOM 528 C C . ASN A 1 67 ? 7.16 -15.57 -26.484 1 94.38 67 ASN A C 1
ATOM 530 O O . ASN A 1 67 ? 8.18 -15.031 -26.062 1 94.38 67 ASN A O 1
ATOM 534 N N . LEU A 1 68 ? 6.582 -16.422 -25.859 1 95.5 68 LEU A N 1
ATOM 535 C CA . LEU A 1 68 ? 6.984 -16.812 -24.5 1 95.5 68 LEU A CA 1
ATOM 536 C C . LEU A 1 68 ? 8.305 -17.562 -24.531 1 95.5 68 LEU A C 1
ATOM 538 O O . LEU A 1 68 ? 9.102 -17.469 -23.594 1 95.5 68 LEU A O 1
ATOM 542 N N . LYS A 1 69 ? 8.523 -18.375 -25.578 1 97.19 69 LYS A N 1
ATOM 543 C CA . LYS A 1 69 ? 9.828 -19.016 -25.719 1 97.19 69 LYS A CA 1
ATOM 544 C C . LYS A 1 69 ? 10.961 -18 -25.609 1 97.19 69 LYS A C 1
ATOM 546 O O . LYS A 1 69 ? 11.914 -18.203 -24.859 1 97.19 69 LYS A O 1
ATOM 551 N N . ASN A 1 70 ? 10.781 -16.906 -26.297 1 96.75 70 ASN A N 1
ATOM 552 C CA . ASN A 1 70 ? 11.805 -15.867 -26.266 1 96.75 70 ASN A CA 1
ATOM 553 C C . ASN A 1 70 ? 12 -15.305 -24.859 1 96.75 70 ASN A C 1
ATOM 555 O O . ASN A 1 70 ? 13.133 -15.125 -24.422 1 96.75 70 ASN A O 1
ATOM 559 N N . GLU A 1 71 ? 10.922 -15.125 -24.203 1 95.69 71 GLU A N 1
ATOM 560 C CA . GLU A 1 71 ? 10.977 -14.586 -22.844 1 95.69 71 GLU A CA 1
ATOM 561 C C . GLU A 1 71 ? 11.617 -15.578 -21.875 1 95.69 71 GLU A C 1
ATOM 563 O O . GLU A 1 71 ? 12.383 -15.195 -21 1 95.69 71 GLU A O 1
ATOM 568 N N . ILE A 1 72 ? 11.297 -16.812 -22.047 1 97 72 ILE A N 1
ATOM 569 C CA . ILE A 1 72 ? 11.844 -17.859 -21.188 1 97 72 ILE A CA 1
ATOM 570 C C . ILE A 1 72 ? 13.352 -17.953 -21.375 1 97 72 ILE A C 1
ATOM 572 O O . ILE A 1 72 ? 14.102 -18.016 -20.406 1 97 72 ILE A O 1
ATOM 576 N N . LEU A 1 73 ? 13.789 -17.891 -22.594 1 97 73 LEU A N 1
ATOM 577 C CA . LEU A 1 73 ? 15.211 -18.016 -22.891 1 97 73 LEU A CA 1
ATOM 578 C C . LEU A 1 73 ? 15.984 -16.812 -22.406 1 97 73 LEU A C 1
ATOM 580 O O . LEU A 1 73 ? 17.156 -16.922 -22.031 1 97 73 LEU A O 1
ATOM 584 N N . LYS A 1 74 ? 15.336 -15.68 -22.391 1 95.88 74 LYS A N 1
ATOM 585 C CA . LYS A 1 74 ? 15.961 -14.492 -21.812 1 95.88 74 LYS A CA 1
ATOM 586 C C . LYS A 1 74 ? 16.234 -14.688 -20.312 1 95.88 74 LYS A C 1
ATOM 588 O O . LYS A 1 74 ? 17.281 -14.273 -19.812 1 95.88 74 LYS A O 1
ATOM 593 N N . LYS A 1 75 ? 15.352 -15.312 -19.656 1 93.44 75 LYS A N 1
ATOM 594 C CA . LYS A 1 75 ? 15.438 -15.492 -18.203 1 93.44 75 LYS A CA 1
ATOM 595 C C . LYS A 1 75 ? 16.312 -16.703 -17.859 1 93.44 75 LYS A C 1
ATOM 597 O O . LYS A 1 75 ? 16.953 -16.719 -16.797 1 93.44 75 LYS A O 1
ATOM 602 N N . ASP A 1 76 ? 16.234 -17.688 -18.688 1 94.12 76 ASP A N 1
ATOM 603 C CA . ASP A 1 76 ? 17.016 -18.906 -18.5 1 94.12 76 ASP A CA 1
ATOM 604 C C . ASP A 1 76 ? 17.766 -19.281 -19.781 1 94.12 76 ASP A C 1
ATOM 606 O O . ASP A 1 76 ? 17.422 -20.25 -20.453 1 94.12 76 ASP A O 1
ATOM 610 N N . PRO A 1 77 ? 18.891 -18.641 -20.031 1 94.06 77 PRO A N 1
ATOM 611 C CA . PRO A 1 77 ? 19.609 -18.844 -21.297 1 94.06 77 PRO A CA 1
ATOM 612 C C . PRO A 1 77 ? 20.25 -20.219 -21.391 1 94.06 77 PRO A C 1
ATOM 614 O O . PRO A 1 77 ? 20.625 -20.656 -22.484 1 94.06 77 PRO A O 1
ATOM 617 N N . LYS A 1 78 ? 20.406 -20.891 -20.281 1 94.62 78 LYS A N 1
ATOM 618 C CA . LYS A 1 78 ? 21.078 -22.188 -20.266 1 94.62 78 LYS A CA 1
ATOM 619 C C . LYS A 1 78 ? 20.109 -23.297 -20.656 1 94.62 78 LYS A C 1
ATOM 621 O O . LYS A 1 78 ? 20.531 -24.438 -20.891 1 94.62 78 LYS A O 1
ATOM 626 N N . PHE A 1 79 ? 18.844 -23.016 -20.656 1 97 79 PHE A N 1
ATOM 627 C CA . PHE A 1 79 ? 17.891 -24.031 -21.094 1 97 79 PHE A CA 1
ATOM 628 C C . PHE A 1 79 ? 18.031 -24.312 -22.578 1 97 79 PHE A C 1
ATOM 630 O O . PHE A 1 79 ? 18.156 -23.391 -23.391 1 97 79 PHE A O 1
ATOM 637 N N . PRO A 1 80 ? 18 -25.547 -22.953 1 97 80 PRO A N 1
ATOM 638 C CA . PRO A 1 80 ? 18.234 -25.859 -24.359 1 97 80 PRO A CA 1
ATOM 639 C C . PRO A 1 80 ? 17.172 -25.281 -25.281 1 97 80 PRO A C 1
ATOM 641 O O . PRO A 1 80 ? 15.992 -25.641 -25.172 1 97 80 PRO A O 1
ATOM 644 N N . SER A 1 81 ? 17.531 -24.578 -26.312 1 96.31 81 SER A N 1
ATOM 645 C CA . SER A 1 81 ? 16.625 -23.859 -27.203 1 96.31 81 SER A CA 1
ATOM 646 C C . SER A 1 81 ? 15.828 -24.844 -28.062 1 96.31 81 SER A C 1
ATOM 648 O O . SER A 1 81 ? 14.758 -24.5 -28.578 1 96.31 81 SER A O 1
ATOM 650 N N . ALA A 1 82 ? 16.359 -26.047 -28.219 1 96.88 82 ALA A N 1
ATOM 651 C CA . ALA A 1 82 ? 15.695 -27.031 -29.047 1 96.88 82 ALA A CA 1
ATOM 652 C C . ALA A 1 82 ? 14.617 -27.781 -28.266 1 96.88 82 ALA A C 1
ATOM 654 O O . ALA A 1 82 ? 13.805 -28.516 -28.844 1 96.88 82 ALA A O 1
ATOM 655 N N . ASN A 1 83 ? 14.555 -27.578 -26.984 1 98.44 83 ASN A N 1
ATOM 656 C CA . ASN A 1 83 ? 13.656 -28.344 -26.125 1 98.44 83 ASN A CA 1
ATOM 657 C C . ASN A 1 83 ? 12.367 -27.578 -25.844 1 98.44 83 ASN A C 1
ATOM 659 O O . ASN A 1 83 ? 11.922 -27.5 -24.703 1 98.44 83 ASN A O 1
ATOM 663 N N . PHE A 1 84 ? 11.781 -27.062 -26.953 1 98.38 84 PHE A N 1
ATOM 664 C CA . PHE A 1 84 ? 10.477 -26.422 -26.875 1 98.38 84 PHE A CA 1
ATOM 665 C C . PHE A 1 84 ? 9.492 -27.078 -27.828 1 98.38 84 PHE A C 1
ATOM 667 O O . PHE A 1 84 ? 9.859 -27.484 -28.938 1 98.38 84 PHE A O 1
ATOM 674 N N . ILE A 1 85 ? 8.305 -27.281 -27.375 1 98.06 85 ILE A N 1
ATOM 675 C CA . ILE A 1 85 ? 7.164 -27.609 -28.234 1 98.06 85 ILE A CA 1
ATOM 676 C C . ILE A 1 85 ? 6.277 -26.375 -28.391 1 98.06 85 ILE A C 1
ATOM 678 O O . ILE A 1 85 ? 5.594 -25.969 -27.453 1 98.06 85 ILE A O 1
ATOM 682 N N . ILE A 1 86 ? 6.219 -25.812 -29.594 1 97.12 86 ILE A N 1
ATOM 683 C CA . ILE A 1 86 ? 5.605 -24.5 -29.812 1 97.12 86 ILE A CA 1
ATOM 684 C C . ILE A 1 86 ? 4.184 -24.688 -30.328 1 97.12 86 ILE A C 1
ATOM 686 O O . ILE A 1 86 ? 3.965 -25.375 -31.328 1 97.12 86 ILE A O 1
ATOM 690 N N . GLU A 1 87 ? 3.271 -24.172 -29.641 1 95.69 87 GLU A N 1
ATOM 691 C CA . GLU A 1 87 ? 1.896 -24.125 -30.125 1 95.69 87 GLU A CA 1
ATOM 692 C C . GLU A 1 87 ? 1.629 -22.812 -30.875 1 95.69 87 GLU A C 1
ATOM 694 O O . GLU A 1 87 ? 1.894 -21.734 -30.344 1 95.69 87 GLU A O 1
ATOM 699 N N . PRO A 1 88 ? 1.039 -22.891 -32.062 1 95.5 88 PRO A N 1
ATOM 700 C CA . PRO A 1 88 ? 0.715 -21.688 -32.812 1 95.5 88 PRO A CA 1
ATOM 701 C C . PRO A 1 88 ? -0.417 -20.875 -32.188 1 95.5 88 PRO A C 1
ATOM 703 O O . PRO A 1 88 ? -0.508 -19.656 -32.406 1 95.5 88 PRO A O 1
ATOM 706 N N . GLU A 1 89 ? -1.274 -21.578 -31.531 1 93.81 89 GLU A N 1
ATOM 707 C CA . GLU A 1 89 ? -2.432 -21 -30.844 1 93.81 89 GLU A CA 1
ATOM 708 C C . GLU A 1 89 ? -2.764 -21.781 -29.578 1 93.81 89 GLU A C 1
ATOM 710 O O . GLU A 1 89 ? -2.629 -23.016 -29.547 1 93.81 89 GLU A O 1
ATOM 715 N N . GLY A 1 90 ? -3.104 -20.969 -28.594 1 92.06 90 GLY A N 1
ATOM 716 C CA . GLY A 1 90 ? -3.514 -21.641 -27.375 1 92.06 90 GLY A CA 1
ATOM 717 C C . GLY A 1 90 ? -4.852 -22.344 -27.5 1 92.06 90 GLY A C 1
ATOM 718 O O . GLY A 1 90 ? -5.875 -21.703 -27.766 1 92.06 90 GLY A O 1
ATOM 719 N N . LYS A 1 91 ? -4.863 -23.641 -27.359 1 95.31 91 LYS A N 1
ATOM 720 C CA . LYS A 1 91 ? -6.094 -24.422 -27.484 1 95.31 91 LYS A CA 1
ATOM 721 C C . LYS A 1 91 ? -6.266 -25.375 -26.297 1 95.31 91 LYS A C 1
ATOM 723 O O . LYS A 1 91 ? -6.723 -26.5 -26.469 1 95.31 91 LYS A O 1
ATOM 728 N N . ASN A 1 92 ? -5.84 -24.891 -25.109 1 93.88 92 ASN A N 1
ATOM 729 C CA . ASN A 1 92 ? -5.914 -25.672 -23.875 1 93.88 92 ASN A CA 1
ATOM 730 C C . ASN A 1 92 ? -4.926 -26.828 -23.891 1 93.88 92 ASN A C 1
ATOM 732 O O . ASN A 1 92 ? -4.008 -26.859 -24.703 1 93.88 92 ASN A O 1
ATOM 736 N N . THR A 1 93 ? -5.016 -27.844 -23 1 95.81 93 THR A N 1
ATOM 737 C CA . THR A 1 93 ? -3.893 -28.719 -22.688 1 95.81 93 THR A CA 1
ATOM 738 C C . THR A 1 93 ? -3.877 -29.922 -23.609 1 95.81 93 THR A C 1
ATOM 740 O O . THR A 1 93 ? -2.818 -30.516 -23.859 1 95.81 93 THR A O 1
ATOM 743 N N . ALA A 1 94 ? -4.98 -30.391 -24.156 1 97.75 94 ALA A N 1
ATOM 744 C CA . ALA A 1 94 ? -5.035 -31.641 -24.922 1 97.75 94 ALA A CA 1
ATOM 745 C C . ALA A 1 94 ? -4.25 -31.516 -26.219 1 97.75 94 ALA A C 1
ATOM 747 O O . ALA A 1 94 ? -3.432 -32.375 -26.547 1 97.75 94 ALA A O 1
ATOM 748 N N . PRO A 1 95 ? -4.375 -30.406 -27 1 97.75 95 PRO A N 1
ATOM 749 C CA . PRO A 1 95 ? -3.672 -30.312 -28.281 1 97.75 95 PRO A CA 1
ATOM 750 C C . PRO A 1 95 ? -2.154 -30.344 -28.125 1 97.75 95 PRO A C 1
ATOM 752 O O . PRO A 1 95 ? -1.471 -31.078 -28.859 1 97.75 95 PRO A O 1
ATOM 755 N N . ILE A 1 96 ? -1.638 -29.625 -27.172 1 97.5 96 ILE A N 1
ATOM 756 C CA . ILE A 1 96 ? -0.19 -29.547 -27.016 1 97.5 96 ILE A CA 1
ATOM 757 C C . ILE A 1 96 ? 0.346 -30.891 -26.531 1 97.5 96 ILE A C 1
ATOM 759 O O . ILE A 1 96 ? 1.456 -31.297 -26.891 1 97.5 96 ILE A O 1
ATOM 763 N N . ILE A 1 97 ? -0.403 -31.562 -25.703 1 98.31 97 ILE A N 1
ATOM 764 C CA . ILE A 1 97 ? 0.012 -32.875 -25.234 1 98.31 97 ILE A CA 1
ATOM 765 C C . ILE A 1 97 ? 0.016 -33.875 -26.391 1 98.31 97 ILE A C 1
ATOM 767 O O . ILE A 1 97 ? 0.957 -34.656 -26.547 1 98.31 97 ILE A O 1
ATOM 771 N N . ALA A 1 98 ? -0.994 -33.844 -27.25 1 98.56 98 ALA A N 1
ATOM 772 C CA . ALA A 1 98 ? -1.062 -34.719 -28.422 1 98.56 98 ALA A CA 1
ATOM 773 C C . ALA A 1 98 ? 0.102 -34.438 -29.359 1 98.56 98 ALA A C 1
ATOM 775 O O . ALA A 1 98 ? 0.767 -35.375 -29.828 1 98.56 98 ALA A O 1
ATOM 776 N N . LEU A 1 99 ? 0.326 -33.188 -29.625 1 98.38 99 LEU A N 1
ATOM 777 C CA . LEU A 1 99 ? 1.44 -32.812 -30.5 1 98.38 99 LEU A CA 1
ATOM 778 C C . LEU A 1 99 ? 2.762 -33.312 -29.922 1 98.38 99 LEU A C 1
ATOM 780 O O . LEU A 1 99 ? 3.584 -33.875 -30.656 1 98.38 99 LEU A O 1
ATOM 784 N N . SER A 1 100 ? 2.936 -33.125 -28.656 1 98.56 100 SER A N 1
ATOM 785 C CA . SER A 1 100 ? 4.156 -33.531 -27.984 1 98.56 100 SER A CA 1
ATOM 786 C C . SER A 1 100 ? 4.336 -35.062 -28.062 1 98.56 100 SER A C 1
ATOM 788 O O . SER A 1 100 ? 5.441 -35.531 -28.281 1 98.56 100 SER A O 1
ATOM 790 N N . ALA A 1 101 ? 3.273 -35.781 -27.828 1 98.56 101 ALA A N 1
ATOM 791 C CA . ALA A 1 101 ? 3.326 -37.25 -27.891 1 98.56 101 ALA A CA 1
ATOM 792 C C . ALA A 1 101 ? 3.807 -37.719 -29.266 1 98.56 101 ALA A C 1
ATOM 794 O O . ALA A 1 101 ? 4.637 -38.625 -29.344 1 98.56 101 ALA A O 1
ATOM 795 N N . LEU A 1 102 ? 3.279 -37.125 -30.328 1 98.5 102 LEU A N 1
ATOM 796 C CA . LEU A 1 102 ? 3.723 -37.469 -31.672 1 98.5 102 LEU A CA 1
ATOM 797 C C . LEU A 1 102 ? 5.211 -37.188 -31.844 1 98.5 102 LEU A C 1
ATOM 799 O O . LEU A 1 102 ? 5.941 -38 -32.406 1 98.5 102 LEU A O 1
ATOM 803 N N . TYR A 1 103 ? 5.594 -36.031 -31.359 1 98.25 103 TYR A N 1
ATOM 804 C CA . TYR A 1 103 ? 6.992 -35.625 -31.453 1 98.25 103 TYR A CA 1
ATOM 805 C C . TYR A 1 103 ? 7.887 -36.625 -30.703 1 98.25 103 TYR A C 1
ATOM 807 O O . TYR A 1 103 ? 8.914 -37.062 -31.219 1 98.25 103 TYR A O 1
ATOM 815 N N . PHE A 1 104 ? 7.523 -37 -29.531 1 98.38 104 PHE A N 1
ATOM 816 C CA . PHE A 1 104 ? 8.352 -37.844 -28.688 1 98.38 104 PHE A CA 1
ATOM 817 C C . PHE A 1 104 ? 8.336 -39.281 -29.188 1 98.38 104 PHE A C 1
ATOM 819 O O . PHE A 1 104 ? 9.32 -40.031 -29.031 1 98.38 104 PHE A O 1
ATOM 826 N N . GLN A 1 105 ? 7.199 -39.688 -29.734 1 98 105 GLN A N 1
ATOM 827 C CA . GLN A 1 105 ? 7.176 -41 -30.375 1 98 105 GLN A CA 1
ATOM 828 C C . GLN A 1 105 ? 8.258 -41.125 -31.453 1 98 105 GLN A C 1
ATOM 830 O O . GLN A 1 105 ? 8.984 -42.094 -31.516 1 98 105 GLN A O 1
ATOM 835 N N . LYS A 1 106 ? 8.312 -40.094 -32.25 1 97.69 106 LYS A N 1
ATOM 836 C CA . LYS A 1 106 ? 9.289 -40.094 -33.344 1 97.69 106 LYS A CA 1
ATOM 837 C C . LYS A 1 106 ? 10.719 -40.031 -32.812 1 97.69 106 LYS A C 1
ATOM 839 O O . LYS A 1 106 ? 11.602 -40.75 -33.281 1 97.69 106 LYS A O 1
ATOM 844 N N . LYS A 1 107 ? 10.906 -39.281 -31.812 1 97.12 107 LYS A N 1
ATOM 845 C CA . LYS A 1 107 ? 12.258 -39 -31.328 1 97.12 107 LYS A CA 1
ATOM 846 C C . LYS A 1 107 ? 12.758 -40.094 -30.406 1 97.12 107 LYS A C 1
ATOM 848 O O . LYS A 1 107 ? 13.938 -40.438 -30.438 1 97.12 107 LYS A O 1
ATOM 853 N N . TYR A 1 108 ? 11.859 -40.625 -29.594 1 96.56 108 TYR A N 1
ATOM 854 C CA . TYR A 1 108 ? 12.32 -41.5 -28.516 1 96.56 108 TYR A CA 1
ATOM 855 C C . TYR A 1 108 ? 11.656 -42.875 -28.609 1 96.56 108 TYR A C 1
ATOM 857 O O . TYR A 1 108 ? 11.969 -43.781 -27.828 1 96.56 108 TYR A O 1
ATOM 865 N N . GLY A 1 109 ? 10.75 -43.094 -29.5 1 96.19 109 GLY A N 1
ATOM 866 C CA . GLY A 1 109 ? 10.008 -44.344 -29.625 1 96.19 109 GLY A CA 1
ATOM 867 C C . GLY A 1 109 ? 8.789 -44.375 -28.719 1 96.19 109 GLY A C 1
ATOM 868 O O . GLY A 1 109 ? 7.742 -43.812 -29.062 1 96.19 109 GLY A O 1
ATOM 869 N N . ASN A 1 110 ? 8.891 -45.125 -27.641 1 96.62 110 ASN A N 1
ATOM 870 C CA . ASN A 1 110 ? 7.762 -45.219 -26.719 1 96.62 110 ASN A CA 1
ATOM 871 C C . ASN A 1 110 ? 8.172 -44.875 -25.297 1 96.62 110 ASN A C 1
ATOM 873 O O . ASN A 1 110 ? 8.023 -45.688 -24.391 1 96.62 110 ASN A O 1
ATOM 877 N N . PRO A 1 111 ? 8.625 -43.656 -25.062 1 97 111 PRO A N 1
ATOM 878 C CA . PRO A 1 111 ? 9.062 -43.281 -23.719 1 97 111 PRO A CA 1
ATOM 879 C C . PRO A 1 111 ? 7.895 -43.094 -22.75 1 97 111 PRO A C 1
ATOM 881 O O . PRO A 1 111 ? 6.742 -43 -23.188 1 97 111 PRO A O 1
ATOM 884 N N . ASN A 1 112 ? 8.227 -43.125 -21.453 1 98 112 ASN A N 1
ATOM 885 C CA . ASN A 1 112 ? 7.312 -42.531 -20.484 1 98 112 ASN A CA 1
ATOM 886 C C . ASN A 1 112 ? 7.281 -41.031 -20.594 1 98 112 ASN A C 1
ATOM 888 O O . ASN A 1 112 ? 8.328 -40.375 -20.672 1 98 112 ASN A O 1
ATOM 892 N N . LEU A 1 113 ? 6.109 -40.5 -20.703 1 98.56 113 LEU A N 1
ATOM 893 C CA . LEU A 1 113 ? 5.895 -39.062 -20.766 1 98.56 113 LEU A CA 1
ATOM 894 C C . LEU A 1 113 ? 5.262 -38.562 -19.469 1 98.56 113 LEU A C 1
ATOM 896 O O . LEU A 1 113 ? 4.238 -39.094 -19.031 1 98.56 113 LEU A O 1
ATOM 900 N N . ILE A 1 114 ? 5.918 -37.625 -18.828 1 98.81 114 ILE A N 1
ATOM 901 C CA . ILE A 1 114 ? 5.391 -36.938 -17.641 1 98.81 114 ILE A CA 1
ATOM 902 C C . ILE A 1 114 ? 4.992 -35.5 -18 1 98.81 114 ILE A C 1
ATOM 904 O O . ILE A 1 114 ? 5.789 -34.75 -18.578 1 98.81 114 ILE A O 1
ATOM 908 N N . VAL A 1 115 ? 3.76 -35.156 -17.703 1 98.75 115 VAL A N 1
ATOM 909 C CA . VAL A 1 115 ? 3.254 -33.812 -17.969 1 98.75 115 VAL A CA 1
ATOM 910 C C . VAL A 1 115 ? 3.156 -33 -16.656 1 98.75 115 VAL A C 1
ATOM 912 O O . VAL A 1 115 ? 2.539 -33.469 -15.695 1 98.75 115 VAL A O 1
ATOM 915 N N . LEU A 1 116 ? 3.766 -31.875 -16.625 1 98.44 116 LEU A N 1
ATOM 916 C CA . LEU A 1 116 ? 3.76 -30.984 -15.461 1 98.44 116 LEU A CA 1
ATOM 917 C C . LEU A 1 116 ? 3.254 -29.594 -15.844 1 98.44 116 LEU A C 1
ATOM 919 O O . LEU A 1 116 ? 3.453 -29.141 -16.969 1 98.44 116 LEU A O 1
ATOM 923 N N . SER A 1 117 ? 2.598 -28.969 -14.883 1 96.69 117 SER A N 1
ATOM 924 C CA . SER A 1 117 ? 2.318 -27.547 -15.023 1 96.69 117 SER A CA 1
ATOM 925 C C . SER A 1 117 ? 3.516 -26.703 -14.602 1 96.69 117 SER A C 1
ATOM 927 O O . SER A 1 117 ? 4.242 -27.078 -13.672 1 96.69 117 SER A O 1
ATOM 929 N N . ALA A 1 118 ? 3.684 -25.578 -15.219 1 97.62 118 ALA A N 1
ATOM 930 C CA . ALA A 1 118 ? 4.859 -24.75 -14.984 1 97.62 118 ALA A CA 1
ATOM 931 C C . ALA A 1 118 ? 4.691 -23.906 -13.727 1 97.62 118 ALA A C 1
ATOM 933 O O . ALA A 1 118 ? 5.652 -23.297 -13.242 1 97.62 118 ALA A O 1
ATOM 934 N N . ASP A 1 119 ? 3.484 -23.922 -13.141 1 95.88 119 ASP A N 1
ATOM 935 C CA . ASP A 1 119 ? 3.205 -22.828 -12.211 1 95.88 119 ASP A CA 1
ATOM 936 C C . ASP A 1 119 ? 2.654 -23.359 -10.891 1 95.88 119 ASP A C 1
ATOM 938 O O . ASP A 1 119 ? 1.941 -22.656 -10.172 1 95.88 119 ASP A O 1
ATOM 942 N N . ALA A 1 120 ? 2.957 -24.609 -10.539 1 96.25 120 ALA A N 1
ATOM 943 C CA . ALA A 1 120 ? 2.455 -25.188 -9.297 1 96.25 120 ALA A CA 1
ATOM 944 C C . ALA A 1 120 ? 3.492 -25.094 -8.18 1 96.25 120 ALA A C 1
ATOM 946 O O . ALA A 1 120 ? 4.684 -24.922 -8.453 1 96.25 120 ALA A O 1
ATOM 947 N N . PHE A 1 121 ? 3.02 -25.125 -6.988 1 97.31 121 PHE A N 1
ATOM 948 C CA . PHE A 1 121 ? 3.852 -25.297 -5.805 1 97.31 121 PHE A CA 1
ATOM 949 C C . PHE A 1 121 ? 3.836 -26.75 -5.336 1 97.31 121 PHE A C 1
ATOM 951 O O . PHE A 1 121 ? 2.77 -27.344 -5.168 1 97.31 121 PHE A O 1
ATOM 958 N N . ILE A 1 122 ? 5.004 -27.297 -5.191 1 97.88 122 ILE A N 1
ATOM 959 C CA . ILE A 1 122 ? 5.145 -28.672 -4.684 1 97.88 122 ILE A CA 1
ATOM 960 C C . ILE A 1 122 ? 6.262 -28.719 -3.645 1 97.88 122 ILE A C 1
ATOM 962 O O . ILE A 1 122 ? 7.387 -28.281 -3.912 1 97.88 122 ILE A O 1
ATOM 966 N N . ASP A 1 123 ? 5.918 -29.281 -2.504 1 96.12 123 ASP A N 1
ATOM 967 C CA . ASP A 1 123 ? 6.883 -29.391 -1.415 1 96.12 123 ASP A CA 1
ATOM 968 C C . ASP A 1 123 ? 6.551 -30.562 -0.5 1 96.12 123 ASP A C 1
ATOM 970 O O . ASP A 1 123 ? 5.387 -30.781 -0.164 1 96.12 123 ASP A O 1
ATOM 974 N N . PRO A 1 124 ? 7.566 -31.391 -0.111 1 97.06 124 PRO A N 1
ATOM 975 C CA . PRO A 1 124 ? 8.984 -31.312 -0.476 1 97.06 124 PRO A CA 1
ATOM 976 C C . PRO A 1 124 ? 9.281 -31.984 -1.816 1 97.06 124 PRO A C 1
ATOM 978 O O . PRO A 1 124 ? 8.547 -32.875 -2.242 1 97.06 124 PRO A O 1
ATOM 981 N N . ILE A 1 125 ? 10.352 -31.625 -2.379 1 97 125 ILE A N 1
ATOM 982 C CA . ILE A 1 125 ? 10.75 -32.094 -3.699 1 97 125 ILE A CA 1
ATOM 983 C C . ILE A 1 125 ? 11.078 -33.594 -3.633 1 97 125 ILE A C 1
ATOM 985 O O . ILE A 1 125 ? 10.805 -34.344 -4.578 1 97 125 ILE A O 1
ATOM 989 N N . LYS A 1 126 ? 11.609 -34.031 -2.537 1 97.69 126 LYS A N 1
ATOM 990 C CA . LYS A 1 126 ? 11.969 -35.438 -2.377 1 97.69 126 LYS A CA 1
ATOM 991 C C . LYS A 1 126 ? 10.734 -36.344 -2.486 1 97.69 126 LYS A C 1
ATOM 993 O O . LYS A 1 126 ? 10.781 -37.406 -3.109 1 97.69 126 LYS A O 1
ATOM 998 N N . GLU A 1 127 ? 9.664 -35.906 -1.864 1 98.06 127 GLU A N 1
ATOM 999 C CA . GLU A 1 127 ? 8.43 -36.688 -1.915 1 98.06 127 GLU A CA 1
ATOM 1000 C C . GLU A 1 127 ? 7.82 -36.656 -3.314 1 98.06 127 GLU A C 1
ATOM 1002 O O . GLU A 1 127 ? 7.199 -37.625 -3.742 1 98.06 127 GLU A O 1
ATOM 1007 N N . PHE A 1 128 ? 8.07 -35.625 -3.957 1 98.06 128 PHE A N 1
ATOM 1008 C CA . PHE A 1 128 ? 7.656 -35.562 -5.355 1 98.06 128 PHE A CA 1
ATOM 1009 C C . PHE A 1 128 ? 8.352 -36.625 -6.176 1 98.06 128 PHE A C 1
ATOM 1011 O O . PHE A 1 128 ? 7.691 -37.406 -6.867 1 98.06 128 PHE A O 1
ATOM 1018 N N . ALA A 1 129 ? 9.648 -36.688 -6.102 1 97.81 129 ALA A N 1
ATOM 1019 C CA . ALA A 1 129 ? 10.438 -37.656 -6.852 1 97.81 129 ALA A CA 1
ATOM 1020 C C . ALA A 1 129 ? 10.016 -39.094 -6.516 1 97.81 129 ALA A C 1
ATOM 1022 O O . ALA A 1 129 ? 9.852 -39.906 -7.41 1 97.81 129 ALA A O 1
ATOM 1023 N N . LYS A 1 130 ? 9.773 -39.281 -5.289 1 97.19 130 LYS A N 1
ATOM 1024 C CA . LYS A 1 130 ? 9.359 -40.625 -4.844 1 97.19 130 LYS A CA 1
ATOM 1025 C C . LYS A 1 130 ? 8.008 -41 -5.43 1 97.19 130 LYS A C 1
ATOM 1027 O O . LYS A 1 130 ? 7.812 -42.125 -5.887 1 97.19 130 LYS A O 1
ATOM 1032 N N . THR A 1 131 ? 7.113 -40.031 -5.367 1 97.94 131 THR A N 1
ATOM 1033 C CA . THR A 1 131 ? 5.77 -40.281 -5.891 1 97.94 131 THR A CA 1
ATOM 1034 C C . THR A 1 131 ? 5.816 -40.562 -7.387 1 97.94 131 THR A C 1
ATOM 1036 O O . THR A 1 131 ? 5.125 -41.469 -7.875 1 97.94 131 THR A O 1
ATOM 1039 N N . ILE A 1 132 ? 6.617 -39.844 -8.102 1 97.81 132 ILE A N 1
ATOM 1040 C CA . ILE A 1 132 ? 6.742 -40 -9.547 1 97.81 132 ILE A CA 1
ATOM 1041 C C . ILE A 1 132 ? 7.316 -41.375 -9.852 1 97.81 132 ILE A C 1
ATOM 1043 O O . ILE A 1 132 ? 6.852 -42.062 -10.766 1 97.81 132 ILE A O 1
ATOM 1047 N N . GLU A 1 133 ? 8.266 -41.812 -9.125 1 95.19 133 GLU A N 1
ATOM 1048 C CA . GLU A 1 133 ? 8.859 -43.156 -9.312 1 95.19 133 GLU A CA 1
ATOM 1049 C C . GLU A 1 133 ? 7.805 -44.25 -9.18 1 95.19 133 GLU A C 1
ATOM 1051 O O . GLU A 1 133 ? 7.75 -45.156 -10.008 1 95.19 133 GLU A O 1
ATOM 1056 N N . GLN A 1 134 ? 7.016 -44.125 -8.234 1 95.31 134 GLN A N 1
ATOM 1057 C CA . GLN A 1 134 ? 5.934 -45.094 -8.047 1 95.31 134 GLN A CA 1
ATOM 1058 C C . GLN A 1 134 ? 4.945 -45.031 -9.211 1 95.31 134 GLN A C 1
ATOM 1060 O O . GLN A 1 134 ? 4.504 -46.062 -9.703 1 95.31 134 GLN A O 1
ATOM 1065 N N . ALA A 1 135 ? 4.633 -43.844 -9.555 1 97.06 135 ALA A N 1
ATOM 1066 C CA . ALA A 1 135 ? 3.656 -43.656 -10.625 1 97.06 135 ALA A CA 1
ATOM 1067 C C . ALA A 1 135 ? 4.164 -44.25 -11.938 1 97.06 135 ALA A C 1
ATOM 1069 O O . ALA A 1 135 ? 3.375 -44.719 -12.75 1 97.06 135 ALA A O 1
ATOM 1070 N N . LEU A 1 136 ? 5.461 -44.156 -12.164 1 96.12 136 LEU A N 1
ATOM 1071 C CA . LEU A 1 136 ? 6.059 -44.688 -13.383 1 96.12 136 LEU A CA 1
ATOM 1072 C C . LEU A 1 136 ? 5.832 -46.188 -13.484 1 96.12 136 LEU A C 1
ATOM 1074 O O . LEU A 1 136 ? 5.676 -46.75 -14.586 1 96.12 136 LEU A O 1
ATOM 1078 N N . PHE A 1 137 ? 5.699 -46.844 -12.375 1 92.12 137 PHE A N 1
ATOM 1079 C CA . PHE A 1 137 ? 5.438 -48.281 -12.359 1 92.12 137 PHE A CA 1
ATOM 1080 C C . PHE A 1 137 ? 4.039 -48.562 -12.891 1 92.12 137 PHE A C 1
ATOM 1082 O O . PHE A 1 137 ? 3.818 -49.594 -13.523 1 92.12 137 PHE A O 1
ATOM 1089 N N . GLU A 1 138 ? 3.205 -47.688 -12.664 1 93.81 138 GLU A N 1
ATOM 1090 C CA . GLU A 1 138 ? 1.802 -47.906 -13.008 1 93.81 138 GLU A CA 1
ATOM 1091 C C . GLU A 1 138 ? 1.542 -47.625 -14.484 1 93.81 138 GLU A C 1
ATOM 1093 O O . GLU A 1 138 ? 0.504 -48 -15.023 1 93.81 138 GLU A O 1
ATOM 1098 N N . THR A 1 139 ? 2.484 -47 -15.195 1 95.56 139 THR A N 1
ATOM 1099 C CA . THR A 1 139 ? 2.244 -46.531 -16.562 1 95.56 139 THR A CA 1
ATOM 1100 C C . THR A 1 139 ? 2.162 -47.719 -17.516 1 95.56 139 THR A C 1
ATOM 1102 O O . THR A 1 139 ? 1.674 -47.594 -18.641 1 95.56 139 THR A O 1
ATOM 1105 N N . GLU A 1 140 ? 2.609 -48.812 -17.109 1 91.56 140 GLU A N 1
ATOM 1106 C CA . GLU A 1 140 ? 2.51 -50 -17.938 1 91.56 140 GLU A CA 1
ATOM 1107 C C . GLU A 1 140 ? 1.065 -50.5 -18.047 1 91.56 140 GLU A C 1
ATOM 1109 O O . GLU A 1 140 ? 0.714 -51.219 -18.969 1 91.56 140 GLU A O 1
ATOM 1114 N N . HIS A 1 141 ? 0.307 -50 -17.125 1 92.81 141 HIS A N 1
ATOM 1115 C CA . HIS A 1 141 ? -1.037 -50.562 -17.016 1 92.81 141 HIS A CA 1
ATOM 1116 C C . HIS A 1 141 ? -2.09 -49.531 -17.438 1 92.81 141 HIS A C 1
ATOM 1118 O O . HIS A 1 141 ? -3.287 -49.844 -17.422 1 92.81 141 HIS A O 1
ATOM 1124 N N . GLY A 1 142 ? -1.703 -48.375 -17.844 1 95.25 142 GLY A N 1
ATOM 1125 C CA . GLY A 1 142 ? -2.672 -47.344 -18.25 1 95.25 142 GLY A CA 1
ATOM 1126 C C . GLY A 1 142 ? -2.146 -45.938 -18.125 1 95.25 142 GLY A C 1
ATOM 1127 O O . GLY A 1 142 ? -0.937 -45.719 -18.188 1 95.25 142 GLY A O 1
ATOM 1128 N N . LEU A 1 143 ? -3.137 -44.969 -18.125 1 97.5 143 LEU A N 1
ATOM 1129 C CA . LEU A 1 143 ? -2.842 -43.562 -17.891 1 97.5 143 LEU A CA 1
ATOM 1130 C C . LEU A 1 143 ? -2.836 -43.25 -16.391 1 97.5 143 LEU A C 1
ATOM 1132 O O . LEU A 1 143 ? -3.811 -43.531 -15.695 1 97.5 143 LEU A O 1
ATOM 1136 N N . VAL A 1 144 ? -1.742 -42.625 -15.945 1 97.62 144 VAL A N 1
ATOM 1137 C CA . VAL A 1 144 ? -1.59 -42.438 -14.508 1 97.62 144 VAL A CA 1
ATOM 1138 C C . VAL A 1 144 ? -1.735 -40.969 -14.172 1 97.62 144 VAL A C 1
ATOM 1140 O O . VAL A 1 144 ? -1.165 -40.094 -14.859 1 97.62 144 VAL A O 1
ATOM 1143 N N . LEU A 1 145 ? -2.541 -40.656 -13.172 1 96.44 145 LEU A N 1
ATOM 1144 C CA . LEU A 1 145 ? -2.627 -39.344 -12.547 1 96.44 145 LEU A CA 1
ATOM 1145 C C . LEU A 1 145 ? -2.107 -39.406 -11.109 1 96.44 145 LEU A C 1
ATOM 1147 O O . LEU A 1 145 ? -2.117 -40.469 -10.477 1 96.44 145 LEU A O 1
ATOM 1151 N N . LEU A 1 146 ? -1.666 -38.25 -10.688 1 98 146 LEU A N 1
ATOM 1152 C CA . LEU A 1 146 ? -1.439 -38.094 -9.25 1 98 146 LEU A CA 1
ATOM 1153 C C . LEU A 1 146 ? -2.68 -37.562 -8.555 1 98 146 LEU A C 1
ATOM 1155 O O . LEU A 1 146 ? -3.547 -36.969 -9.195 1 98 146 LEU A O 1
ATOM 1159 N N . GLY A 1 147 ? -2.82 -37.906 -7.312 1 97.94 147 GLY A N 1
ATOM 1160 C CA . GLY A 1 147 ? -3.928 -37.438 -6.508 1 97.94 147 GLY A CA 1
ATOM 1161 C C . GLY A 1 147 ? -3.486 -36.781 -5.207 1 97.94 147 GLY A C 1
ATOM 1162 O O . GLY A 1 147 ? -2.652 -37.344 -4.488 1 97.94 147 GLY A O 1
ATOM 1163 N N . VAL A 1 148 ? -4.012 -35.625 -4.926 1 97.56 148 VAL A N 1
ATOM 1164 C CA . VAL A 1 148 ? -3.711 -34.938 -3.678 1 97.56 148 VAL A CA 1
ATOM 1165 C C . VAL A 1 148 ? -4.93 -34.969 -2.758 1 97.56 148 VAL A C 1
ATOM 1167 O O . VAL A 1 148 ? -6.059 -34.75 -3.199 1 97.56 148 VAL A O 1
ATOM 1170 N N . LYS A 1 149 ? -4.719 -35.25 -1.482 1 96.62 149 LYS A N 1
ATOM 1171 C CA . LYS A 1 149 ? -5.824 -35.281 -0.528 1 96.62 149 LYS A CA 1
ATOM 1172 C C . LYS A 1 149 ? -6.434 -33.875 -0.353 1 96.62 149 LYS A C 1
ATOM 1174 O O . LYS A 1 149 ? -5.73 -32.938 -0.015 1 96.62 149 LYS A O 1
ATOM 1179 N N . PRO A 1 150 ? -7.754 -33.844 -0.559 1 96.19 150 PRO A N 1
ATOM 1180 C CA . PRO A 1 150 ? -8.391 -32.531 -0.393 1 96.19 150 PRO A CA 1
ATOM 1181 C C . PRO A 1 150 ? -8.516 -32.094 1.071 1 96.19 150 PRO A C 1
ATOM 1183 O O . PRO A 1 150 ? -8.727 -32.969 1.941 1 96.19 150 PRO A O 1
ATOM 1186 N N . ASN A 1 151 ? -8.359 -30.797 1.34 1 91.62 151 ASN A N 1
ATOM 1187 C CA . ASN A 1 151 ? -8.555 -30.312 2.699 1 91.62 151 ASN A CA 1
ATOM 1188 C C . ASN A 1 151 ? -9.523 -29.141 2.738 1 91.62 151 ASN A C 1
ATOM 1190 O O . ASN A 1 151 ? -9.711 -28.516 3.785 1 91.62 151 ASN A O 1
ATOM 1194 N N . ARG A 1 152 ? -10.148 -28.797 1.619 1 91.75 152 ARG A N 1
ATOM 1195 C CA . ARG A 1 152 ? -11.18 -27.766 1.465 1 91.75 152 ARG A CA 1
ATOM 1196 C C . ARG A 1 152 ? -11.984 -28 0.194 1 91.75 152 ARG A C 1
ATOM 1198 O O . ARG A 1 152 ? -11.531 -28.688 -0.724 1 91.75 152 ARG A O 1
ATOM 1205 N N . PRO A 1 153 ? -13.125 -27.469 0.061 1 93.88 153 PRO A N 1
ATOM 1206 C CA . PRO A 1 153 ? -13.977 -27.688 -1.111 1 93.88 153 PRO A CA 1
ATOM 1207 C C . PRO A 1 153 ? -13.625 -26.766 -2.277 1 93.88 153 PRO A C 1
ATOM 1209 O O . PRO A 1 153 ? -14.43 -25.906 -2.658 1 93.88 153 PRO A O 1
ATOM 1212 N N . GLU A 1 154 ? -12.555 -27.078 -2.898 1 92.94 154 GLU A N 1
ATOM 1213 C CA . GLU A 1 154 ? -12.125 -26.234 -4.016 1 92.94 154 GLU A CA 1
ATOM 1214 C C . GLU A 1 154 ? -12.922 -26.547 -5.277 1 92.94 154 GLU A C 1
ATOM 1216 O O . GLU A 1 154 ? -12.906 -27.672 -5.77 1 92.94 154 GLU A O 1
ATOM 1221 N N . VAL A 1 155 ? -13.555 -25.5 -5.801 1 91.38 155 VAL A N 1
ATOM 1222 C CA . VAL A 1 155 ? -14.422 -25.703 -6.953 1 91.38 155 VAL A CA 1
ATOM 1223 C C . VAL A 1 155 ? -13.617 -25.547 -8.242 1 91.38 155 VAL A C 1
ATOM 1225 O O . VAL A 1 155 ? -14.078 -25.922 -9.32 1 91.38 155 VAL A O 1
ATOM 1228 N N . GLY A 1 156 ? -12.398 -25.094 -8.164 1 89.06 156 GLY A N 1
ATOM 1229 C CA . GLY A 1 156 ? -11.586 -24.859 -9.344 1 89.06 156 GLY A CA 1
ATOM 1230 C C . GLY A 1 156 ? -10.719 -26.047 -9.711 1 89.06 156 GLY A C 1
ATOM 1231 O O . GLY A 1 156 ? -10.016 -26.016 -10.727 1 89.06 156 GLY A O 1
ATOM 1232 N N . TYR A 1 157 ? -10.812 -27.078 -8.914 1 92.94 157 TYR A N 1
ATOM 1233 C CA . TYR A 1 157 ? -9.969 -28.25 -9.133 1 92.94 157 TYR A CA 1
ATOM 1234 C C . TYR A 1 157 ? -10.797 -29.422 -9.656 1 92.94 157 TYR A C 1
ATOM 1236 O O . TYR A 1 157 ? -12.016 -29.453 -9.492 1 92.94 157 TYR A O 1
ATOM 1244 N N . GLY A 1 158 ? -10.07 -30.297 -10.359 1 93.88 158 GLY A N 1
ATOM 1245 C CA . GLY A 1 158 ? -10.664 -31.594 -10.633 1 93.88 158 GLY A CA 1
ATOM 1246 C C . GLY A 1 158 ? -10.602 -32.531 -9.438 1 93.88 158 GLY A C 1
ATOM 1247 O O . GLY A 1 158 ? -9.672 -32.469 -8.633 1 93.88 158 GLY A O 1
ATOM 1248 N N . TYR A 1 159 ? -11.672 -33.406 -9.391 1 96.19 159 TYR A N 1
ATOM 1249 C CA . TYR A 1 159 ? -11.719 -34.406 -8.336 1 96.19 159 TYR A CA 1
ATOM 1250 C C . TYR A 1 159 ? -11.648 -35.812 -8.922 1 96.19 159 TYR A C 1
ATOM 1252 O O . TYR A 1 159 ? -12.195 -36.062 -10 1 96.19 159 TYR A O 1
ATOM 1260 N N . ILE A 1 160 ? -10.961 -36.656 -8.18 1 97.19 160 ILE A N 1
ATOM 1261 C CA . ILE A 1 160 ? -10.766 -38.031 -8.578 1 97.19 160 ILE A CA 1
ATOM 1262 C C . ILE A 1 160 ? -11.398 -38.969 -7.547 1 97.19 160 ILE A C 1
ATOM 1264 O O . ILE A 1 160 ? -11.148 -38.812 -6.344 1 97.19 160 ILE A O 1
ATOM 1268 N N . SER A 1 161 ? -12.234 -39.844 -7.996 1 96.69 161 SER A N 1
ATOM 1269 C CA . SER A 1 161 ? -12.75 -40.938 -7.152 1 96.69 161 SER A CA 1
ATOM 1270 C C . SER A 1 161 ? -11.922 -42.188 -7.305 1 96.69 161 SER A C 1
ATOM 1272 O O . SER A 1 161 ? -11.914 -42.812 -8.367 1 96.69 161 SER A O 1
ATOM 1274 N N . ALA A 1 162 ? -11.25 -42.562 -6.234 1 97.06 162 ALA A N 1
ATOM 1275 C CA . ALA A 1 162 ? -10.398 -43.75 -6.258 1 97.06 162 ALA A CA 1
ATOM 1276 C C . ALA A 1 162 ? -11.227 -45.031 -6.133 1 97.06 162 ALA A C 1
ATOM 1278 O O . ALA A 1 162 ? -12.195 -45.062 -5.375 1 97.06 162 ALA A O 1
ATOM 1279 N N . GLY A 1 163 ? -10.805 -46.062 -6.938 1 95.94 163 GLY A N 1
ATOM 1280 C CA . GLY A 1 163 ? -11.461 -47.344 -6.891 1 95.94 163 GLY A CA 1
ATOM 1281 C C . GLY A 1 163 ? -10.609 -48.406 -6.219 1 95.94 163 GLY A C 1
ATOM 1282 O O . GLY A 1 163 ? -10.109 -48.219 -5.113 1 95.94 163 GLY A O 1
ATOM 1283 N N . LYS A 1 164 ? -10.523 -49.562 -6.922 1 95.75 164 LYS A N 1
ATOM 1284 C CA . LYS A 1 164 ? -9.812 -50.719 -6.371 1 95.75 164 LYS A CA 1
ATOM 1285 C C . LYS A 1 164 ? -8.32 -50.438 -6.25 1 95.75 164 LYS A C 1
ATOM 1287 O O . LYS A 1 164 ? -7.727 -49.812 -7.137 1 95.75 164 LYS A O 1
ATOM 1292 N N . PRO A 1 165 ? -7.746 -50.906 -5.164 1 96.06 165 PRO A N 1
ATOM 1293 C CA . PRO A 1 165 ? -6.301 -50.719 -5.008 1 96.06 165 PRO A CA 1
ATOM 1294 C C . PRO A 1 165 ? -5.488 -51.5 -6.031 1 96.06 165 PRO A C 1
ATOM 1296 O O . PRO A 1 165 ? -5.93 -52.562 -6.496 1 96.06 165 PRO A O 1
ATOM 1299 N N . THR A 1 166 ? -4.441 -50.906 -6.395 1 94.25 166 THR A N 1
ATOM 1300 C CA . THR A 1 166 ? -3.402 -51.594 -7.164 1 94.25 166 THR A CA 1
ATOM 1301 C C . THR A 1 166 ? -2.148 -51.781 -6.32 1 94.25 166 THR A C 1
ATOM 1303 O O . THR A 1 166 ? -2.211 -51.75 -5.09 1 94.25 166 THR A O 1
ATOM 1306 N N . ASP A 1 167 ? -1.045 -52.156 -6.953 1 88.69 167 ASP A N 1
ATOM 1307 C CA . ASP A 1 167 ? 0.181 -52.406 -6.199 1 88.69 167 ASP A CA 1
ATOM 1308 C C . ASP A 1 167 ? 0.688 -51.125 -5.547 1 88.69 167 ASP A C 1
ATOM 1310 O O . ASP A 1 167 ? 1.183 -51.156 -4.418 1 88.69 167 ASP A O 1
ATOM 1314 N N . VAL A 1 168 ? 0.543 -50.031 -6.285 1 92.75 168 VAL A N 1
ATOM 1315 C CA . VAL A 1 168 ? 1.162 -48.812 -5.754 1 92.75 168 VAL A CA 1
ATOM 1316 C C . VAL A 1 168 ? 0.151 -47.688 -5.766 1 92.75 168 VAL A C 1
ATOM 1318 O O . VAL A 1 168 ? 0.494 -46.531 -5.457 1 92.75 168 VAL A O 1
ATOM 1321 N N . GLY A 1 169 ? -1.103 -47.969 -6.145 1 95.5 169 GLY A N 1
ATOM 1322 C CA . GLY A 1 169 ? -2.113 -46.938 -6.219 1 95.5 169 GLY A CA 1
ATOM 1323 C C . GLY A 1 169 ? -3.523 -47.469 -6.332 1 95.5 169 GLY A C 1
ATOM 1324 O O . GLY A 1 169 ? -3.916 -48.375 -5.566 1 95.5 169 GLY A O 1
ATOM 1325 N N . TYR A 1 170 ? -4.266 -46.844 -7.184 1 97.31 170 TYR A N 1
ATOM 1326 C CA . TYR A 1 170 ? -5.672 -47.188 -7.332 1 97.31 170 TYR A CA 1
ATOM 1327 C C . TYR A 1 170 ? -6.102 -47.156 -8.789 1 97.31 170 TYR A C 1
ATOM 1329 O O . TYR A 1 170 ? -5.578 -46.344 -9.57 1 97.31 170 TYR A O 1
ATOM 1337 N N . GLN A 1 171 ? -7.012 -48 -9.109 1 96.69 171 GLN A N 1
ATOM 1338 C CA . GLN A 1 171 ? -7.801 -47.75 -10.312 1 96.69 171 GLN A CA 1
ATOM 1339 C C . GLN A 1 171 ? -8.758 -46.562 -10.094 1 96.69 171 GLN A C 1
ATOM 1341 O O . GLN A 1 171 ? -9.312 -46.406 -9.008 1 96.69 171 GLN A O 1
ATOM 1346 N N . VAL A 1 172 ? -8.961 -45.75 -11.055 1 96.88 172 VAL A N 1
ATOM 1347 C CA . VAL A 1 172 ? -9.82 -44.594 -10.914 1 96.88 172 VAL A CA 1
ATOM 1348 C C . VAL A 1 172 ? -11.258 -44.969 -11.289 1 96.88 172 VAL A C 1
ATOM 1350 O O . VAL A 1 172 ? -11.492 -45.562 -12.352 1 96.88 172 VAL A O 1
ATOM 1353 N N . LYS A 1 173 ? -12.164 -44.625 -10.391 1 95.56 173 LYS A N 1
ATOM 1354 C CA . LYS A 1 173 ? -13.578 -44.875 -10.625 1 95.56 173 LYS A CA 1
ATOM 1355 C C . LYS A 1 173 ? -14.195 -43.781 -11.5 1 95.56 173 LYS A C 1
ATOM 1357 O O . LYS A 1 173 ? -14.977 -44.062 -12.406 1 95.56 173 LYS A O 1
ATOM 1362 N N . ALA A 1 174 ? -13.844 -42.594 -11.102 1 93.12 174 ALA A N 1
ATOM 1363 C CA . ALA A 1 174 ? -14.406 -41.469 -11.844 1 93.12 174 ALA A CA 1
ATOM 1364 C C . ALA A 1 174 ? -13.555 -40.219 -11.672 1 93.12 174 ALA A C 1
ATOM 1366 O O . ALA A 1 174 ? -12.805 -40.094 -10.711 1 93.12 174 ALA A O 1
ATOM 1367 N N . PHE A 1 175 ? -13.617 -39.406 -12.656 1 92.19 175 PHE A N 1
ATOM 1368 C CA . PHE A 1 175 ? -13.008 -38.094 -12.688 1 92.19 175 PHE A CA 1
ATOM 1369 C C . PHE A 1 175 ? -14.055 -37 -12.906 1 92.19 175 PHE A C 1
ATOM 1371 O O . PHE A 1 175 ? -14.906 -37.125 -13.789 1 92.19 175 PHE A O 1
ATOM 1378 N N . PHE A 1 176 ? -14.039 -35.969 -11.977 1 90.31 176 PHE A N 1
ATOM 1379 C CA . PHE A 1 176 ? -15 -34.875 -12.047 1 90.31 176 PHE A CA 1
ATOM 1380 C C . PHE A 1 176 ? -14.289 -33.531 -12.164 1 90.31 176 PHE A C 1
ATOM 1382 O O . PHE A 1 176 ? -13.703 -33.062 -11.188 1 90.31 176 PHE A O 1
ATOM 1389 N N . GLU A 1 177 ? -14.469 -32.938 -13.32 1 89.62 177 GLU A N 1
ATOM 1390 C CA . GLU A 1 177 ? -13.797 -31.656 -13.492 1 89.62 177 GLU A CA 1
ATOM 1391 C C . GLU A 1 177 ? -14.656 -30.516 -12.953 1 89.62 177 GLU A C 1
ATOM 1393 O O . GLU A 1 177 ? -15.789 -30.328 -13.391 1 89.62 177 GLU A O 1
ATOM 1398 N N . LYS A 1 178 ? -14.133 -29.719 -11.922 1 88.94 178 LYS A N 1
ATOM 1399 C CA . LYS A 1 178 ? -14.664 -28.469 -11.383 1 88.94 178 LYS A CA 1
ATOM 1400 C C . LYS A 1 178 ? -16.141 -28.625 -10.992 1 88.94 178 LYS A C 1
ATOM 1402 O O . LYS A 1 178 ? -17.016 -28 -11.594 1 88.94 178 LYS A O 1
ATOM 1407 N N . PRO A 1 179 ? -16.281 -29.328 -9.969 1 91.5 179 PRO A N 1
ATOM 1408 C CA . PRO A 1 179 ? -17.656 -29.469 -9.469 1 91.5 179 PRO A CA 1
ATOM 1409 C C . PRO A 1 179 ? -18.156 -28.188 -8.797 1 91.5 179 PRO A C 1
ATOM 1411 O O . PRO A 1 179 ? -17.375 -27.281 -8.523 1 91.5 179 PRO A O 1
ATOM 1414 N N . ASP A 1 180 ? -19.469 -28.141 -8.617 1 93.75 180 ASP A N 1
ATOM 1415 C CA . ASP A 1 180 ? -20.016 -27.016 -7.848 1 93.75 180 ASP A CA 1
ATOM 1416 C C . ASP A 1 180 ? -19.688 -27.156 -6.363 1 93.75 180 ASP A C 1
ATOM 1418 O O . ASP A 1 180 ? -19.188 -28.203 -5.926 1 93.75 180 ASP A O 1
ATOM 1422 N N . PHE A 1 181 ? -20 -26.094 -5.668 1 93.81 181 PHE A N 1
ATOM 1423 C CA . PHE A 1 181 ? -19.578 -26.016 -4.273 1 93.81 181 PHE A CA 1
ATOM 1424 C C . PHE A 1 181 ? -20.25 -27.125 -3.455 1 93.81 181 PHE A C 1
ATOM 1426 O O . PHE A 1 181 ? -19.594 -27.797 -2.66 1 93.81 181 PHE A O 1
ATOM 1433 N N . LYS A 1 182 ? -21.516 -27.266 -3.602 1 95.44 182 LYS A N 1
ATOM 1434 C CA . LYS A 1 182 ? -22.266 -28.281 -2.871 1 95.44 182 LYS A CA 1
ATOM 1435 C C . LYS A 1 182 ? -21.672 -29.672 -3.121 1 95.44 182 LYS A C 1
ATOM 1437 O O . LYS A 1 182 ? -21.516 -30.453 -2.186 1 95.44 182 LYS A O 1
ATOM 1442 N N . THR A 1 183 ? -21.328 -29.969 -4.305 1 95.81 183 THR A N 1
ATOM 1443 C CA . THR A 1 183 ? -20.75 -31.25 -4.688 1 95.81 183 THR A CA 1
ATOM 1444 C C . THR A 1 183 ? -19.344 -31.406 -4.121 1 95.81 183 THR A C 1
ATOM 1446 O O . THR A 1 183 ? -18.984 -32.469 -3.609 1 95.81 183 THR A O 1
ATOM 1449 N N . ALA A 1 184 ? -18.578 -30.328 -4.199 1 95.62 184 ALA A N 1
ATOM 1450 C CA . ALA A 1 184 ? -17.219 -30.344 -3.656 1 95.62 184 ALA A CA 1
ATOM 1451 C C . ALA A 1 184 ? -17.234 -30.656 -2.162 1 95.62 184 ALA A C 1
ATOM 1453 O O . ALA A 1 184 ? -16.375 -31.391 -1.673 1 95.62 184 ALA A O 1
ATOM 1454 N N . LEU A 1 185 ? -18.188 -30.156 -1.513 1 96 185 LEU A N 1
ATOM 1455 C CA . LEU A 1 185 ? -18.328 -30.391 -0.081 1 96 185 LEU A CA 1
ATOM 1456 C C . LEU A 1 185 ? -18.578 -31.875 0.198 1 96 185 LEU A C 1
ATOM 1458 O O . LEU A 1 185 ? -18.078 -32.406 1.196 1 96 185 LEU A O 1
ATOM 1462 N N . LYS A 1 186 ? -19.344 -32.438 -0.616 1 95.44 186 LYS A N 1
ATOM 1463 C CA . LYS A 1 186 ? -19.609 -33.875 -0.48 1 95.44 186 LYS A CA 1
ATOM 1464 C C . LYS A 1 186 ? -18.344 -34.688 -0.729 1 95.44 186 LYS A C 1
ATOM 1466 O O . LYS A 1 186 ? -18.078 -35.688 -0.034 1 95.44 186 LYS A O 1
ATOM 1471 N N . TYR A 1 187 ? -17.578 -34.312 -1.647 1 95.31 187 TYR A N 1
ATOM 1472 C CA . TYR A 1 187 ? -16.391 -35.062 -2.047 1 95.31 187 TYR A CA 1
ATOM 1473 C C . TYR A 1 187 ? -15.352 -35.062 -0.935 1 95.31 187 TYR A C 1
ATOM 1475 O O . TYR A 1 187 ? -14.703 -36.062 -0.675 1 95.31 187 TYR A O 1
ATOM 1483 N N . ILE A 1 188 ? -15.219 -33.906 -0.241 1 94.12 188 ILE A N 1
ATOM 1484 C CA . ILE A 1 188 ? -14.133 -33.781 0.728 1 94.12 188 ILE A CA 1
ATOM 1485 C C . ILE A 1 188 ? -14.461 -34.594 1.977 1 94.12 188 ILE A C 1
ATOM 1487 O O . ILE A 1 188 ? -13.594 -34.844 2.816 1 94.12 188 ILE A O 1
ATOM 1491 N N . LYS A 1 189 ? -15.664 -35 2.158 1 94.88 189 LYS A N 1
ATOM 1492 C CA . LYS A 1 189 ? -16.078 -35.812 3.293 1 94.88 189 LYS A CA 1
ATOM 1493 C C . LYS A 1 189 ? -15.758 -37.281 3.051 1 94.88 189 LYS A C 1
ATOM 1495 O O . LYS A 1 189 ? -15.781 -38.094 3.982 1 94.88 189 LYS A O 1
ATOM 1500 N N . LYS A 1 190 ? -15.469 -37.594 1.844 1 94.56 190 LYS A N 1
ATOM 1501 C CA . LYS A 1 190 ? -15.172 -38.969 1.477 1 94.56 190 LYS A CA 1
ATOM 1502 C C . LYS A 1 190 ? -13.664 -39.219 1.452 1 94.56 190 LYS A C 1
ATOM 1504 O O . LYS A 1 190 ? -12.898 -38.406 0.962 1 94.56 190 LYS A O 1
ATOM 1509 N N . LYS A 1 191 ? -13.281 -40.344 1.844 1 93.75 191 LYS A N 1
ATOM 1510 C CA . LYS A 1 191 ? -11.859 -40.656 1.984 1 93.75 191 LYS A CA 1
ATOM 1511 C C . LYS A 1 191 ? -11.25 -41.062 0.646 1 93.75 191 LYS A C 1
ATOM 1513 O O . LYS A 1 191 ? -10.031 -41.031 0.484 1 93.75 191 LYS A O 1
ATOM 1518 N N . ASP A 1 192 ? -12.062 -41.469 -0.305 1 96.5 192 ASP A N 1
ATOM 1519 C CA . ASP A 1 192 ? -11.547 -42 -1.56 1 96.5 192 ASP A CA 1
ATOM 1520 C C . ASP A 1 192 ? -11.547 -40.938 -2.658 1 96.5 192 ASP A C 1
ATOM 1522 O O . ASP A 1 192 ? -11.484 -41.281 -3.844 1 96.5 192 ASP A O 1
ATOM 1526 N N . PHE A 1 193 ? -11.672 -39.688 -2.215 1 97.62 193 PHE A N 1
ATOM 1527 C CA . PHE A 1 193 ? -11.617 -38.594 -3.191 1 97.62 193 PHE A CA 1
ATOM 1528 C C . PHE A 1 193 ? -10.312 -37.812 -3.074 1 97.62 193 PHE A C 1
ATOM 1530 O O . PHE A 1 193 ? -9.797 -37.625 -1.971 1 97.62 193 PHE A O 1
ATOM 1537 N N . TYR A 1 194 ? -9.844 -37.375 -4.23 1 97.94 194 TYR A N 1
ATOM 1538 C CA . TYR A 1 194 ? -8.586 -36.656 -4.34 1 97.94 194 TYR A CA 1
ATOM 1539 C C . TYR A 1 194 ? -8.727 -35.469 -5.309 1 97.94 194 TYR A C 1
ATOM 1541 O O . TYR A 1 194 ? -9.617 -35.469 -6.164 1 97.94 194 TYR A O 1
ATOM 1549 N N . TRP A 1 195 ? -7.832 -34.469 -5.137 1 97.56 195 TRP A N 1
ATOM 1550 C CA . TRP A 1 195 ? -7.688 -33.406 -6.137 1 97.56 195 TRP A CA 1
ATOM 1551 C C . TRP A 1 195 ? -6.789 -33.875 -7.281 1 97.56 195 TRP A C 1
ATOM 1553 O O . TRP A 1 195 ? -5.82 -34.594 -7.066 1 97.56 195 TRP A O 1
ATOM 1563 N N . ASN A 1 196 ? -7.094 -33.406 -8.461 1 96.56 196 ASN A N 1
ATOM 1564 C CA . ASN A 1 196 ? -6.227 -33.531 -9.625 1 96.56 196 ASN A CA 1
ATOM 1565 C C . ASN A 1 196 ? -5.242 -32.375 -9.734 1 96.56 196 ASN A C 1
ATOM 1567 O O . ASN A 1 196 ? -5.629 -31.25 -10.102 1 96.56 196 ASN A O 1
ATOM 1571 N N . PRO A 1 197 ? -3.986 -32.625 -9.445 1 96.75 197 PRO A N 1
ATOM 1572 C CA . PRO A 1 197 ? -3.018 -31.547 -9.531 1 96.75 197 PRO A CA 1
ATOM 1573 C C . PRO A 1 197 ? -2.557 -31.266 -10.961 1 96.75 197 PRO A C 1
ATOM 1575 O O . PRO A 1 197 ? -1.742 -30.375 -11.195 1 96.75 197 PRO A O 1
ATOM 1578 N N . GLY A 1 198 ? -3.07 -32.031 -11.938 1 95.62 198 GLY A N 1
ATOM 1579 C CA . GLY A 1 198 ? -2.691 -31.812 -13.328 1 95.62 198 GLY A CA 1
ATOM 1580 C C . GLY A 1 198 ? -1.338 -32.406 -13.672 1 95.62 198 GLY A C 1
ATOM 1581 O O . GLY A 1 198 ? -0.621 -31.859 -14.523 1 95.62 198 GLY A O 1
ATOM 1582 N N . ILE A 1 199 ? -0.962 -33.406 -12.953 1 98.06 199 ILE A N 1
ATOM 1583 C CA . ILE A 1 199 ? 0.26 -34.156 -13.227 1 98.06 199 ILE A CA 1
ATOM 1584 C C . ILE A 1 199 ? -0.093 -35.531 -13.797 1 98.06 199 ILE A C 1
ATOM 1586 O O . ILE A 1 199 ? -0.774 -36.312 -13.141 1 98.06 199 ILE A O 1
ATOM 1590 N N . PHE A 1 200 ? 0.433 -35.812 -14.984 1 98.19 200 PHE A N 1
ATOM 1591 C CA . PHE A 1 200 ? 0.064 -37.031 -15.703 1 98.19 200 PHE A CA 1
ATOM 1592 C C . PHE A 1 200 ? 1.305 -37.812 -16.125 1 98.19 200 PHE A C 1
ATOM 1594 O O . PHE A 1 200 ? 2.33 -37.219 -16.469 1 98.19 200 PHE A O 1
ATOM 1601 N N . LEU A 1 201 ? 1.155 -39.125 -16.078 1 98.19 201 LEU A N 1
ATOM 1602 C CA . LEU A 1 201 ? 2.195 -40 -16.578 1 98.19 201 LEU A CA 1
ATOM 1603 C C . LEU A 1 201 ? 1.599 -41.094 -17.469 1 98.19 201 LEU A C 1
ATOM 1605 O O . LEU A 1 201 ? 0.599 -41.719 -17.109 1 98.19 201 LEU A O 1
ATOM 1609 N N . PHE A 1 202 ? 2.246 -41.312 -18.594 1 97.31 202 PHE A N 1
ATOM 1610 C CA . PHE A 1 202 ? 1.798 -42.406 -19.469 1 97.31 202 PHE A CA 1
ATOM 1611 C C . PHE A 1 202 ? 2.859 -42.719 -20.516 1 97.31 202 PHE A C 1
ATOM 1613 O O . PHE A 1 202 ? 3.77 -41.938 -20.75 1 97.31 202 PHE A O 1
ATOM 1620 N N . ARG A 1 203 ? 2.752 -43.938 -20.984 1 97.31 203 ARG A N 1
ATOM 1621 C CA . ARG A 1 203 ? 3.518 -44.281 -22.188 1 97.31 203 ARG A CA 1
ATOM 1622 C C . ARG A 1 203 ? 2.982 -43.531 -23.406 1 97.31 203 ARG A C 1
ATOM 1624 O O . ARG A 1 203 ? 1.768 -43.406 -23.578 1 97.31 203 ARG A O 1
ATOM 1631 N N . VAL A 1 204 ? 3.885 -43.062 -24.219 1 98.12 204 VAL A N 1
ATOM 1632 C CA . VAL A 1 204 ? 3.508 -42.281 -25.406 1 98.12 204 VAL A CA 1
ATOM 1633 C C . VAL A 1 204 ? 2.541 -43.094 -26.266 1 98.12 204 VAL A C 1
ATOM 1635 O O . VAL A 1 204 ? 1.523 -42.562 -26.719 1 98.12 204 VAL A O 1
ATOM 1638 N N . LYS A 1 205 ? 2.822 -44.312 -26.406 1 97.88 205 LYS A N 1
ATOM 1639 C CA . LYS A 1 205 ? 1.946 -45.188 -27.203 1 97.88 205 LYS A CA 1
ATOM 1640 C C . LYS A 1 205 ? 0.543 -45.219 -26.609 1 97.88 205 LYS A C 1
ATOM 1642 O O . LYS A 1 205 ? -0.45 -45.156 -27.328 1 97.88 205 LYS A O 1
ATOM 1647 N N . THR A 1 206 ? 0.462 -45.375 -25.312 1 98 206 THR A N 1
ATOM 1648 C CA . THR A 1 206 ? -0.815 -45.5 -24.625 1 98 206 THR A CA 1
ATOM 1649 C C . THR A 1 206 ? -1.648 -44.25 -24.766 1 98 206 THR A C 1
ATOM 1651 O O . THR A 1 206 ? -2.846 -44.312 -25.062 1 98 206 THR A O 1
ATOM 1654 N N . ILE A 1 207 ? -1.06 -43.062 -24.609 1 98.44 207 ILE A N 1
ATOM 1655 C CA . ILE A 1 207 ? -1.821 -41.812 -24.672 1 98.44 207 ILE A CA 1
ATOM 1656 C C . ILE A 1 207 ? -2.275 -41.562 -26.109 1 98.44 207 ILE A C 1
ATOM 1658 O O . ILE A 1 207 ? -3.375 -41.062 -26.344 1 98.44 207 ILE A O 1
ATOM 1662 N N . LEU A 1 208 ? -1.433 -41.938 -27.078 1 98.44 208 LEU A N 1
ATOM 1663 C CA . LEU A 1 208 ? -1.831 -41.781 -28.484 1 98.44 208 LEU A CA 1
ATOM 1664 C C . LEU A 1 208 ? -2.998 -42.719 -28.812 1 98.44 208 LEU A C 1
ATOM 1666 O O . LEU A 1 208 ? -3.91 -42.312 -29.547 1 98.44 208 LEU A O 1
ATOM 1670 N N . GLU A 1 209 ? -2.996 -43.875 -28.281 1 98.31 209 GLU A N 1
ATOM 1671 C CA . GLU A 1 209 ? -4.113 -44.812 -28.453 1 98.31 209 GLU A CA 1
ATOM 1672 C C . GLU A 1 209 ? -5.398 -44.25 -27.859 1 98.31 209 GLU A C 1
ATOM 1674 O O . GLU A 1 209 ? -6.469 -44.344 -28.469 1 98.31 209 GLU A O 1
ATOM 1679 N N . GLU A 1 210 ? -5.273 -43.688 -26.719 1 98.12 210 GLU A N 1
ATOM 1680 C CA . GLU A 1 210 ? -6.441 -43.094 -26.062 1 98.12 210 GLU A CA 1
ATOM 1681 C C . GLU A 1 210 ? -6.969 -41.906 -26.828 1 98.12 210 GLU A C 1
ATOM 1683 O O . GLU A 1 210 ? -8.18 -41.688 -26.922 1 98.12 210 GLU A O 1
ATOM 1688 N N . PHE A 1 211 ? -6.062 -41.062 -27.406 1 98.38 211 PHE A N 1
ATOM 1689 C CA . PHE A 1 211 ? -6.496 -39.938 -28.25 1 98.38 211 PHE A CA 1
ATOM 1690 C C . PHE A 1 211 ? -7.238 -40.469 -29.484 1 98.38 211 PHE A C 1
ATOM 1692 O O . PHE A 1 211 ? -8.242 -39.906 -29.891 1 98.38 211 PHE A O 1
ATOM 1699 N N . GLU A 1 212 ? -6.695 -41.531 -30.031 1 98.12 212 GLU A N 1
ATOM 1700 C CA . GLU A 1 212 ? -7.332 -42.125 -31.203 1 98.12 212 GLU A CA 1
ATOM 1701 C C . GLU A 1 212 ? -8.742 -42.625 -30.875 1 98.12 212 GLU A C 1
ATOM 1703 O O . GLU A 1 212 ? -9.656 -42.469 -31.688 1 98.12 212 GLU A O 1
ATOM 1708 N N . ARG A 1 213 ? -8.922 -43.125 -29.766 1 97.88 213 ARG A N 1
ATOM 1709 C CA . ARG A 1 213 ? -10.18 -43.75 -29.344 1 97.88 213 ARG A CA 1
ATOM 1710 C C . ARG A 1 213 ? -11.188 -42.688 -28.922 1 97.88 213 ARG A C 1
ATOM 1712 O O . ARG A 1 213 ? -12.359 -42.75 -29.281 1 97.88 213 ARG A O 1
ATOM 1719 N N . HIS A 1 214 ? -10.734 -41.719 -28.156 1 97.62 214 HIS A N 1
ATOM 1720 C CA . HIS A 1 214 ? -11.68 -40.844 -27.453 1 97.62 214 HIS A CA 1
ATOM 1721 C C . HIS A 1 214 ? -11.688 -39.438 -28.047 1 97.62 214 HIS A C 1
ATOM 1723 O O . HIS A 1 214 ? -12.633 -38.688 -27.828 1 97.62 214 HIS A O 1
ATOM 1729 N N . ALA A 1 215 ? -10.633 -39.062 -28.734 1 97.88 215 ALA A N 1
ATOM 1730 C CA . ALA A 1 215 ? -10.539 -37.688 -29.266 1 97.88 215 ALA A CA 1
ATOM 1731 C C . ALA A 1 215 ? -9.875 -37.688 -30.641 1 97.88 215 ALA A C 1
ATOM 1733 O O . ALA A 1 215 ? -8.906 -36.969 -30.875 1 97.88 215 ALA A O 1
ATOM 1734 N N . PRO A 1 216 ? -10.414 -38.406 -31.562 1 97.94 216 PRO A N 1
ATOM 1735 C CA . PRO A 1 216 ? -9.797 -38.469 -32.875 1 97.94 216 PRO A CA 1
ATOM 1736 C C . PRO A 1 216 ? -9.758 -37.125 -33.594 1 97.94 216 PRO A C 1
ATOM 1738 O O . PRO A 1 216 ? -8.844 -36.844 -34.344 1 97.94 216 PRO A O 1
ATOM 1741 N N . SER A 1 217 ? -10.727 -36.281 -33.344 1 97.75 217 SER A N 1
ATOM 1742 C CA . SER A 1 217 ? -10.773 -34.938 -33.938 1 97.75 217 SER A CA 1
ATOM 1743 C C . SER A 1 217 ? -9.586 -34.094 -33.531 1 97.75 217 SER A C 1
ATOM 1745 O O . SER A 1 217 ? -9.195 -33.156 -34.219 1 97.75 217 SER A O 1
ATOM 1747 N N . LEU A 1 218 ? -9.016 -34.406 -32.406 1 97.69 218 LEU A N 1
ATOM 1748 C CA . LEU A 1 218 ? -7.832 -33.719 -31.906 1 97.69 218 LEU A CA 1
ATOM 1749 C C . LEU A 1 218 ? -6.562 -34.312 -32.5 1 97.69 218 LEU A C 1
ATOM 1751 O O . LEU A 1 218 ? -5.613 -33.594 -32.812 1 97.69 218 LEU A O 1
ATOM 1755 N N . LEU A 1 219 ? -6.535 -35.656 -32.656 1 98.12 219 LEU A N 1
ATOM 1756 C CA . LEU A 1 219 ? -5.301 -36.344 -33.031 1 98.12 219 LEU A CA 1
ATOM 1757 C C . LEU A 1 219 ? -5.125 -36.375 -34.562 1 98.12 219 LEU A C 1
ATOM 1759 O O . LEU A 1 219 ? -4.012 -36.188 -35.062 1 98.12 219 LEU A O 1
ATOM 1763 N N . GLN A 1 220 ? -6.129 -36.531 -35.281 1 97.94 220 GLN A N 1
ATOM 1764 C CA . GLN A 1 220 ? -6.043 -36.875 -36.719 1 97.94 220 GLN A CA 1
ATOM 1765 C C . GLN A 1 220 ? -5.402 -35.719 -37.5 1 97.94 220 GLN A C 1
ATOM 1767 O O . GLN A 1 220 ? -4.488 -35.969 -38.281 1 97.94 220 GLN A O 1
ATOM 1772 N N . PRO A 1 221 ? -5.902 -34.5 -37.281 1 97.56 221 PRO A N 1
ATOM 1773 C CA . PRO A 1 221 ? -5.262 -33.406 -38.031 1 97.56 221 PRO A CA 1
ATOM 1774 C C . PRO A 1 221 ? -3.768 -33.312 -37.719 1 97.56 221 PRO A C 1
ATOM 1776 O O . PRO A 1 221 ? -2.988 -32.938 -38.625 1 97.56 221 PRO A O 1
ATOM 1779 N N . LEU A 1 222 ? -3.369 -33.594 -36.562 1 97.88 222 LEU A N 1
ATOM 1780 C CA . LEU A 1 222 ? -1.96 -33.562 -36.188 1 97.88 222 LEU A CA 1
ATOM 1781 C C . LEU A 1 222 ? -1.195 -34.719 -36.781 1 97.88 222 LEU A C 1
ATOM 1783 O O . LEU A 1 222 ? -0.115 -34.531 -37.344 1 97.88 222 LEU A O 1
ATOM 1787 N N . LYS A 1 223 ? -1.767 -35.875 -36.594 1 97 223 LYS A N 1
ATOM 1788 C CA . LYS A 1 223 ? -1.137 -37.125 -37.094 1 97 223 LYS A CA 1
ATOM 1789 C C . LYS A 1 223 ? -0.95 -37.062 -38.594 1 97 223 LYS A C 1
ATOM 1791 O O . LYS A 1 223 ? 0.087 -37.5 -39.094 1 97 223 LYS A O 1
ATOM 1796 N N . ASN A 1 224 ? -1.917 -36.531 -39.281 1 96.31 224 ASN A N 1
ATOM 1797 C CA . ASN A 1 224 ? -1.898 -36.469 -40.75 1 96.31 224 ASN A CA 1
ATOM 1798 C C . ASN A 1 224 ? -0.795 -35.562 -41.25 1 96.31 224 ASN A C 1
ATOM 1800 O O . ASN A 1 224 ? -0.221 -35.812 -42.312 1 96.31 224 ASN A O 1
ATOM 1804 N N . GLY A 1 225 ? -0.573 -34.562 -40.562 1 95.12 225 GLY A N 1
ATOM 1805 C CA . GLY A 1 225 ? 0.403 -33.594 -41.031 1 95.12 225 GLY A CA 1
ATOM 1806 C C . GLY A 1 225 ? 1.791 -33.844 -40.469 1 95.12 225 GLY A C 1
ATOM 1807 O O . GLY A 1 225 ? 2.758 -33.219 -40.906 1 95.12 225 GLY A O 1
ATOM 1808 N N . PHE A 1 226 ? 1.901 -34.781 -39.625 1 95.62 226 PHE A N 1
ATOM 1809 C CA . PHE A 1 226 ? 3.15 -34.938 -38.906 1 95.62 226 PHE A CA 1
ATOM 1810 C C . PHE A 1 226 ? 4.133 -35.781 -39.688 1 95.62 226 PHE A C 1
ATOM 1812 O O . PHE A 1 226 ? 3.742 -36.781 -40.312 1 95.62 226 PHE A O 1
ATOM 1819 N N . PRO A 1 227 ? 5.359 -35.562 -39.75 1 95.38 227 PRO A N 1
ATOM 1820 C CA . PRO A 1 227 ? 6.012 -34.375 -39.219 1 95.38 227 PRO A CA 1
ATOM 1821 C C . PRO A 1 227 ? 5.777 -33.125 -40.094 1 95.38 227 PRO A C 1
ATOM 1823 O O . PRO A 1 227 ? 5.754 -33.25 -41.312 1 95.38 227 PRO A O 1
ATOM 1826 N N . PHE A 1 228 ? 5.711 -32.094 -39.469 1 94.44 228 PHE A N 1
ATOM 1827 C CA . PHE A 1 228 ? 5.414 -30.844 -40.156 1 94.44 228 PHE A CA 1
ATOM 1828 C C . PHE A 1 228 ? 6.672 -30.281 -40.812 1 94.44 228 PHE A C 1
ATOM 1830 O O . PHE A 1 228 ? 7.73 -30.219 -40.188 1 94.44 228 PHE A O 1
ATOM 1837 N N . LYS A 1 229 ? 6.484 -29.781 -41.969 1 93.31 229 LYS A N 1
ATOM 1838 C CA . LYS A 1 229 ? 7.613 -29.266 -42.75 1 93.31 229 LYS A CA 1
ATOM 1839 C C . LYS A 1 229 ? 7.969 -27.844 -42.344 1 93.31 229 LYS A C 1
ATOM 1841 O O . LYS A 1 229 ? 9.125 -27.438 -42.438 1 93.31 229 LYS A O 1
ATOM 1846 N N . ASN A 1 230 ? 6.984 -27.062 -42.062 1 92 230 ASN A N 1
ATOM 1847 C CA . ASN A 1 230 ? 7.164 -25.688 -41.625 1 92 230 ASN A CA 1
ATOM 1848 C C . ASN A 1 230 ? 6.09 -25.266 -40.625 1 92 230 ASN A C 1
ATOM 1850 O O . ASN A 1 230 ? 5.145 -26.016 -40.375 1 92 230 ASN A O 1
ATOM 1854 N N . PHE A 1 231 ? 6.344 -24.172 -40.062 1 91.69 231 PHE A N 1
ATOM 1855 C CA . PHE A 1 231 ? 5.445 -23.672 -39.031 1 91.69 231 PHE A CA 1
ATOM 1856 C C . PHE A 1 231 ? 4.059 -23.406 -39.594 1 91.69 231 PHE A C 1
ATOM 1858 O O . PHE A 1 231 ? 3.055 -23.547 -38.906 1 91.69 231 PHE A O 1
ATOM 1865 N N . GLY A 1 232 ? 3.973 -23 -40.781 1 93.5 232 GLY A N 1
ATOM 1866 C CA . GLY A 1 232 ? 2.693 -22.766 -41.438 1 93.5 232 GLY A CA 1
ATOM 1867 C C . GLY A 1 232 ? 1.821 -24.016 -41.469 1 93.5 232 GLY A C 1
ATOM 1868 O O . GLY A 1 232 ? 0.613 -23.938 -41.25 1 93.5 232 GLY A O 1
ATOM 1869 N N . ASP A 1 233 ? 2.414 -25.141 -41.781 1 95.5 233 ASP A N 1
ATOM 1870 C CA . ASP A 1 233 ? 1.684 -26.406 -41.812 1 95.5 233 ASP A CA 1
ATOM 1871 C C . ASP A 1 233 ? 1.128 -26.75 -40.438 1 95.5 233 ASP A C 1
ATOM 1873 O O . ASP A 1 233 ? 0.001 -27.234 -40.344 1 95.5 233 ASP A O 1
ATOM 1877 N N . LEU A 1 234 ? 1.98 -26.516 -39.5 1 96.5 234 LEU A N 1
ATOM 1878 C CA . LEU A 1 234 ? 1.531 -26.766 -38.125 1 96.5 234 LEU A CA 1
ATOM 1879 C C . LEU A 1 234 ? 0.362 -25.844 -37.781 1 96.5 234 LEU A C 1
ATOM 1881 O O . LEU A 1 234 ? -0.62 -26.297 -37.188 1 96.5 234 LEU A O 1
ATOM 1885 N N . LYS A 1 235 ? 0.442 -24.594 -38.156 1 97 235 LYS A N 1
ATOM 1886 C CA . LYS A 1 235 ? -0.624 -23.641 -37.906 1 97 235 LYS A CA 1
ATOM 1887 C C . LYS A 1 235 ? -1.933 -24.078 -38.562 1 97 235 LYS A C 1
ATOM 1889 O O . LYS A 1 235 ? -3 -23.969 -37.969 1 97 235 LYS A O 1
ATOM 1894 N N . ASN A 1 236 ? -1.826 -24.578 -39.719 1 96.38 236 ASN A N 1
ATOM 1895 C CA . ASN A 1 236 ? -3 -25.078 -40.406 1 96.38 236 ASN A CA 1
ATOM 1896 C C . ASN A 1 236 ? -3.643 -26.25 -39.688 1 96.38 236 ASN A C 1
ATOM 1898 O O . ASN A 1 236 ? -4.863 -26.312 -39.562 1 96.38 236 ASN A O 1
ATOM 1902 N N . ALA A 1 237 ? -2.838 -27.141 -39.25 1 96.5 237 ALA A N 1
ATOM 1903 C CA . ALA A 1 237 ? -3.354 -28.297 -38.531 1 96.5 237 ALA A CA 1
ATOM 1904 C C . ALA A 1 237 ? -4.023 -27.859 -37.219 1 96.5 237 ALA A C 1
ATOM 1906 O O . ALA A 1 237 ? -5.113 -28.328 -36.906 1 96.5 237 ALA A O 1
ATOM 1907 N N . PHE A 1 238 ? -3.365 -26.938 -36.5 1 96.69 238 PHE A N 1
ATOM 1908 C CA . PHE A 1 238 ? -3.867 -26.484 -35.219 1 96.69 238 PHE A CA 1
ATOM 1909 C C . PHE A 1 238 ? -5.199 -25.766 -35.375 1 96.69 238 PHE A C 1
ATOM 1911 O O . PHE A 1 238 ? -6.035 -25.781 -34.469 1 96.69 238 PHE A O 1
ATOM 1918 N N . SER A 1 239 ? -5.391 -25.094 -36.5 1 96.12 239 SER A N 1
ATOM 1919 C CA . SER A 1 239 ? -6.621 -24.344 -36.75 1 96.12 239 SER A CA 1
ATOM 1920 C C . SER A 1 239 ? -7.832 -25.266 -36.781 1 96.12 239 SER A C 1
ATOM 1922 O O . SER A 1 239 ? -8.961 -24.828 -36.594 1 96.12 239 SER A O 1
ATOM 1924 N N . LEU A 1 240 ? -7.641 -26.516 -37 1 96.25 240 LEU A N 1
ATOM 1925 C CA . LEU A 1 240 ? -8.727 -27.5 -37.125 1 96.25 240 LEU A CA 1
ATOM 1926 C C . LEU A 1 240 ? -9.031 -28.141 -35.781 1 96.25 240 LEU A C 1
ATOM 1928 O O . LEU A 1 240 ? -10.031 -28.859 -35.625 1 96.25 240 LEU A O 1
ATOM 1932 N N . LEU A 1 241 ? -8.195 -27.922 -34.812 1 97.56 241 LEU A N 1
ATOM 1933 C CA . LEU A 1 241 ? -8.328 -28.609 -33.531 1 97.56 241 LEU A CA 1
ATOM 1934 C C . LEU A 1 241 ? -9.336 -27.906 -32.625 1 97.56 241 LEU A C 1
ATOM 1936 O O . LEU A 1 241 ? -9.383 -26.688 -32.594 1 97.56 241 LEU A O 1
ATOM 1940 N N . PRO A 1 242 ? -10.141 -28.656 -31.969 1 97.06 242 PRO A N 1
ATOM 1941 C CA . PRO A 1 242 ? -10.93 -28.047 -30.906 1 97.06 242 PRO A CA 1
ATOM 1942 C C . PRO A 1 242 ? -10.07 -27.594 -29.719 1 97.06 242 PRO A C 1
ATOM 1944 O O . PRO A 1 242 ? -8.984 -28.141 -29.516 1 97.06 242 PRO A O 1
ATOM 1947 N N . SER A 1 243 ? -10.484 -26.547 -29.031 1 96.88 243 SER A N 1
ATOM 1948 C CA . SER A 1 243 ? -9.883 -26.188 -27.75 1 96.88 243 SER A CA 1
ATOM 1949 C C . SER A 1 243 ? -10.43 -27.047 -26.625 1 96.88 243 SER A C 1
ATOM 1951 O O . SER A 1 243 ? -11.609 -26.953 -26.281 1 96.88 243 SER A O 1
ATOM 1953 N N . GLU A 1 244 ? -9.57 -27.891 -26.031 1 95.94 244 GLU A N 1
ATOM 1954 C CA . GLU A 1 244 ? -10.062 -28.828 -25.031 1 95.94 244 GLU A CA 1
ATOM 1955 C C . GLU A 1 244 ? -8.953 -29.219 -24.047 1 95.94 244 GLU A C 1
ATOM 1957 O O . GLU A 1 244 ? -7.789 -29.328 -24.438 1 95.94 244 GLU A O 1
ATOM 1962 N N . ALA A 1 245 ? -9.359 -29.406 -22.812 1 94.38 245 ALA A N 1
ATOM 1963 C CA . ALA A 1 245 ? -8.43 -29.875 -21.781 1 94.38 245 ALA A CA 1
ATOM 1964 C C . ALA A 1 245 ? -8.258 -31.391 -21.844 1 94.38 245 ALA A C 1
ATOM 1966 O O . ALA A 1 245 ? -9.18 -32.125 -22.203 1 94.38 245 ALA A O 1
ATOM 1967 N N . ILE A 1 246 ? -7.066 -31.812 -21.438 1 96.31 246 ILE A N 1
ATOM 1968 C CA . ILE A 1 246 ? -6.777 -33.25 -21.406 1 96.31 246 ILE A CA 1
ATOM 1969 C C . ILE A 1 246 ? -7.746 -33.938 -20.469 1 96.31 246 ILE A C 1
ATOM 1971 O O . ILE A 1 246 ? -8.117 -35.094 -20.703 1 96.31 246 ILE A O 1
ATOM 1975 N N . ASP A 1 247 ? -8.211 -33.281 -19.453 1 94.62 247 ASP A N 1
ATOM 1976 C CA . ASP A 1 247 ? -9.125 -33.844 -18.453 1 94.62 247 ASP A CA 1
ATOM 1977 C C . ASP A 1 247 ? -10.445 -34.281 -19.094 1 94.62 247 ASP A C 1
ATOM 1979 O O . ASP A 1 247 ? -10.891 -35.406 -18.891 1 94.62 247 ASP A O 1
ATOM 1983 N N . THR A 1 248 ? -10.992 -33.406 -19.953 1 93.75 248 THR A N 1
ATOM 1984 C CA . THR A 1 248 ? -12.281 -33.656 -20.578 1 93.75 248 THR A CA 1
ATOM 1985 C C . THR A 1 248 ? -12.102 -34.531 -21.828 1 93.75 248 THR A C 1
ATOM 1987 O O . THR A 1 248 ? -12.953 -35.344 -22.156 1 93.75 248 THR A O 1
ATOM 1990 N N . ALA A 1 249 ? -11 -34.375 -22.469 1 95.88 249 ALA A N 1
ATOM 1991 C CA . ALA A 1 249 ? -10.773 -35.062 -23.734 1 95.88 249 ALA A CA 1
ATOM 1992 C C . ALA A 1 249 ? -10.469 -36.562 -23.5 1 95.88 249 ALA A C 1
ATOM 1994 O O . ALA A 1 249 ? -10.859 -37.406 -24.281 1 95.88 249 ALA A O 1
ATOM 1995 N N . ILE A 1 250 ? -9.758 -36.812 -22.375 1 96.56 250 ILE A N 1
ATOM 1996 C CA . ILE A 1 250 ? -9.242 -38.156 -22.219 1 96.56 250 ILE A CA 1
ATOM 1997 C C . ILE A 1 250 ? -9.578 -38.688 -20.828 1 96.56 250 ILE A C 1
ATOM 1999 O O . ILE A 1 250 ? -10.188 -39.75 -20.688 1 96.56 250 ILE A O 1
ATOM 2003 N N . MET A 1 251 ? -9.297 -37.906 -19.766 1 93.94 251 MET A N 1
ATOM 2004 C CA . MET A 1 251 ? -9.32 -38.438 -18.406 1 93.94 251 MET A CA 1
ATOM 2005 C C . MET A 1 251 ? -10.734 -38.781 -17.984 1 93.94 251 MET A C 1
ATOM 2007 O O . MET A 1 251 ? -10.945 -39.781 -17.266 1 93.94 251 MET A O 1
ATOM 2011 N N . GLU A 1 252 ? -11.688 -38.062 -18.391 1 93.06 252 GLU A N 1
ATOM 2012 C CA . GLU A 1 252 ? -13.078 -38.312 -18.031 1 93.06 252 GLU A CA 1
ATOM 2013 C C . GLU A 1 252 ? -13.641 -39.469 -18.844 1 93.06 252 GLU A C 1
ATOM 2015 O O . GLU A 1 252 ? -14.688 -40.031 -18.484 1 93.06 252 GLU A O 1
ATOM 2020 N N . ARG A 1 253 ? -12.992 -39.906 -19.891 1 94.38 253 ARG A N 1
ATOM 2021 C CA . ARG A 1 253 ? -13.602 -40.844 -20.844 1 94.38 253 ARG A CA 1
ATOM 2022 C C . ARG A 1 253 ? -12.898 -42.188 -20.812 1 94.38 253 ARG A C 1
ATOM 2024 O O . ARG A 1 253 ? -13.516 -43.219 -21.047 1 94.38 253 ARG A O 1
ATOM 2031 N N . SER A 1 254 ? -11.625 -42.188 -20.516 1 95 254 SER A N 1
ATOM 2032 C CA . SER A 1 254 ? -10.836 -43.406 -20.562 1 95 254 SER A CA 1
ATOM 2033 C C . SER A 1 254 ? -11.18 -44.344 -19.406 1 95 254 SER A C 1
ATOM 2035 O O . SER A 1 254 ? -11.414 -43.875 -18.281 1 95 254 SER A O 1
ATOM 2037 N N . ASN A 1 255 ? -11.125 -45.656 -19.641 1 93.38 255 ASN A N 1
ATOM 2038 C CA . ASN A 1 255 ? -11.32 -46.625 -18.594 1 93.38 255 ASN A CA 1
ATOM 2039 C C . ASN A 1 255 ? -10 -47.219 -18.125 1 93.38 255 ASN A C 1
ATOM 2041 O O . ASN A 1 255 ? -9.977 -48.219 -17.375 1 93.38 255 ASN A O 1
ATOM 2045 N N . ARG A 1 256 ? -8.938 -46.594 -18.5 1 94.31 256 ARG A N 1
ATOM 2046 C CA . ARG A 1 256 ? -7.605 -47.125 -18.172 1 94.31 256 ARG A CA 1
ATOM 2047 C C . ARG A 1 256 ? -6.855 -46.156 -17.266 1 94.31 256 ARG A C 1
ATOM 2049 O O . ARG A 1 256 ? -5.629 -46.062 -17.344 1 94.31 256 ARG A O 1
ATOM 2056 N N . ILE A 1 257 ? -7.641 -45.438 -16.5 1 96.62 257 ILE A N 1
ATOM 2057 C CA . ILE A 1 257 ? -7.012 -44.406 -15.656 1 96.62 257 ILE A CA 1
ATOM 2058 C C . ILE A 1 257 ? -6.629 -45.031 -14.32 1 96.62 257 ILE A C 1
ATOM 2060 O O . ILE A 1 257 ? -7.414 -45.781 -13.727 1 96.62 257 ILE A O 1
ATOM 2064 N N . ARG A 1 258 ? -5.41 -44.719 -13.922 1 96.81 258 ARG A N 1
ATOM 2065 C CA . ARG A 1 258 ? -4.887 -45.094 -12.609 1 96.81 258 ARG A CA 1
ATOM 2066 C C . ARG A 1 258 ? -4.449 -43.844 -11.836 1 96.81 258 ARG A C 1
ATOM 2068 O O . ARG A 1 258 ? -4.242 -42.781 -12.43 1 96.81 258 ARG A O 1
ATOM 2075 N N . MET A 1 259 ? -4.414 -44.031 -10.492 1 97.88 259 MET A N 1
ATOM 2076 C CA . MET A 1 259 ? -4.008 -42.906 -9.656 1 97.88 259 MET A CA 1
ATOM 2077 C C . MET A 1 259 ? -3.016 -43.344 -8.586 1 97.88 259 MET A C 1
ATOM 2079 O O . MET A 1 259 ? -3.156 -44.438 -8.008 1 97.88 259 MET A O 1
ATOM 2083 N N . VAL A 1 260 ? -2.012 -42.531 -8.414 1 98.12 260 VAL A N 1
ATOM 2084 C CA . VAL A 1 260 ? -1.105 -42.688 -7.281 1 98.12 260 VAL A CA 1
ATOM 2085 C C . VAL A 1 260 ? -1.246 -41.5 -6.344 1 98.12 260 VAL A C 1
ATOM 2087 O O . VAL A 1 260 ? -1.231 -40.344 -6.789 1 98.12 260 VAL A O 1
ATOM 2090 N N . GLU A 1 261 ? -1.457 -41.75 -5.105 1 97.94 261 GLU A N 1
ATOM 2091 C CA . GLU A 1 261 ? -1.597 -40.688 -4.109 1 97.94 261 GLU A CA 1
ATOM 2092 C C . GLU A 1 261 ? -0.281 -39.938 -3.908 1 97.94 261 GLU A C 1
ATOM 2094 O O . GLU A 1 261 ? 0.767 -40.562 -3.715 1 97.94 261 GLU A O 1
ATOM 2099 N N . ALA A 1 262 ? -0.398 -38.625 -3.986 1 98 262 ALA A N 1
ATOM 2100 C CA . ALA A 1 262 ? 0.776 -37.812 -3.758 1 98 262 ALA A CA 1
ATOM 2101 C C . ALA A 1 262 ? 1.124 -37.75 -2.273 1 98 262 ALA A C 1
ATOM 2103 O O . ALA A 1 262 ? 0.235 -37.625 -1.425 1 98 262 ALA A O 1
ATOM 2104 N N . SER A 1 263 ? 2.406 -37.719 -2.004 1 96.81 263 SER A N 1
ATOM 2105 C CA . SER A 1 263 ? 2.871 -37.625 -0.625 1 96.81 263 SER A CA 1
ATOM 2106 C C . SER A 1 263 ? 3.43 -36.25 -0.336 1 96.81 263 SER A C 1
ATOM 2108 O O . SER A 1 263 ? 4.117 -36.031 0.668 1 96.81 263 SER A O 1
ATOM 2110 N N . PHE A 1 264 ? 3.229 -35.312 -1.215 1 97.06 264 PHE A N 1
ATOM 2111 C CA . PHE A 1 264 ? 3.736 -33.938 -1.101 1 97.06 264 PHE A CA 1
ATOM 2112 C C . PHE A 1 264 ? 2.588 -32.938 -1.015 1 97.06 264 PHE A C 1
ATOM 2114 O O . PHE A 1 264 ? 1.442 -33.281 -1.32 1 97.06 264 PHE A O 1
ATOM 2121 N N . ASN A 1 265 ? 2.883 -31.797 -0.531 1 95.69 265 ASN A N 1
ATOM 2122 C CA . ASN A 1 265 ? 1.947 -30.672 -0.577 1 95.69 265 ASN A CA 1
ATOM 2123 C C . ASN A 1 265 ? 1.895 -30.047 -1.966 1 95.69 265 ASN A C 1
ATOM 2125 O O . ASN A 1 265 ? 2.922 -29.922 -2.635 1 95.69 265 ASN A O 1
ATOM 2129 N N . TRP A 1 266 ? 0.683 -29.734 -2.307 1 97.19 266 TRP A N 1
ATOM 2130 C CA . TRP A 1 266 ? 0.479 -29.156 -3.627 1 97.19 266 TRP A CA 1
ATOM 2131 C C . TRP A 1 266 ? -0.455 -27.953 -3.549 1 97.19 266 TRP A C 1
ATOM 2133 O O . TRP A 1 266 ? -1.427 -27.953 -2.789 1 97.19 266 TRP A O 1
ATOM 2143 N N . ASP A 1 267 ? -0.131 -26.922 -4.34 1 96.19 267 ASP A N 1
ATOM 2144 C CA . ASP A 1 267 ? -1.011 -25.781 -4.566 1 96.19 267 ASP A CA 1
ATOM 2145 C C . ASP A 1 267 ? -0.93 -25.312 -6.016 1 96.19 267 ASP A C 1
ATOM 2147 O O . ASP A 1 267 ? 0.152 -25.281 -6.609 1 96.19 267 ASP A O 1
ATOM 2151 N N . ASP A 1 268 ? -2.037 -24.875 -6.57 1 93.81 268 ASP A N 1
ATOM 2152 C CA . ASP A 1 268 ? -2.066 -24.422 -7.961 1 93.81 268 ASP A CA 1
ATOM 2153 C C . ASP A 1 268 ? -1.528 -23 -8.094 1 93.81 268 ASP A C 1
ATOM 2155 O O . ASP A 1 268 ? -1.377 -22.484 -9.203 1 93.81 268 ASP A O 1
ATOM 2159 N N . VAL A 1 269 ? -1.261 -22.328 -7.07 1 95 269 VAL A N 1
ATOM 2160 C CA . VAL A 1 269 ? -0.791 -20.953 -7.051 1 95 269 VAL A CA 1
ATOM 2161 C C . VAL A 1 269 ? -1.639 -20.094 -7.996 1 95 269 VAL A C 1
ATOM 2163 O O . VAL A 1 269 ? -1.105 -19.422 -8.875 1 95 269 VAL A O 1
ATOM 2166 N N . GLY A 1 270 ? -2.893 -20.078 -7.738 1 91.69 270 GLY A N 1
ATOM 2167 C CA . GLY A 1 270 ? -3.84 -19.5 -8.688 1 91.69 270 GLY A CA 1
ATOM 2168 C C . GLY A 1 270 ? -4.035 -18.016 -8.508 1 91.69 270 GLY A C 1
ATOM 2169 O O . GLY A 1 270 ? -4.516 -17.328 -9.422 1 91.69 270 GLY A O 1
ATOM 2170 N N . SER A 1 271 ? -3.699 -17.547 -7.355 1 93.19 271 SER A N 1
ATOM 2171 C CA . SER A 1 271 ? -3.836 -16.141 -7.035 1 93.19 271 SER A CA 1
ATOM 2172 C C . SER A 1 271 ? -2.986 -15.758 -5.828 1 93.19 271 SER A C 1
ATOM 2174 O O . SER A 1 271 ? -2.316 -16.609 -5.242 1 93.19 271 SER A O 1
ATOM 2176 N N . TRP A 1 272 ? -3.107 -14.523 -5.441 1 96.19 272 TRP A N 1
ATOM 2177 C CA . TRP A 1 272 ? -2.318 -14.039 -4.312 1 96.19 272 TRP A CA 1
ATOM 2178 C C . TRP A 1 272 ? -2.756 -14.711 -3.014 1 96.19 272 TRP A C 1
ATOM 2180 O O . TRP A 1 272 ? -1.953 -14.875 -2.092 1 96.19 272 TRP A O 1
ATOM 2190 N N . ILE A 1 273 ? -3.934 -15.211 -2.943 1 94 273 ILE A N 1
ATOM 2191 C CA . ILE A 1 273 ? -4.461 -15.852 -1.746 1 94 273 ILE A CA 1
ATOM 2192 C C . ILE A 1 273 ? -3.711 -17.156 -1.491 1 94 273 ILE A C 1
ATOM 2194 O O . ILE A 1 273 ? -3.609 -17.609 -0.348 1 94 273 ILE A O 1
ATOM 2198 N N . SER A 1 274 ? -3.178 -17.719 -2.566 1 94.38 274 SER A N 1
ATOM 2199 C CA . SER A 1 274 ? -2.459 -18.984 -2.451 1 94.38 274 SER A CA 1
ATOM 2200 C C . SER A 1 274 ? -1.264 -18.859 -1.512 1 94.38 274 SER A C 1
ATOM 2202 O O . SER A 1 274 ? -0.841 -19.844 -0.899 1 94.38 274 SER A O 1
ATOM 2204 N N . LEU A 1 275 ? -0.759 -17.656 -1.312 1 95.88 275 LEU A N 1
ATOM 2205 C CA . LEU A 1 275 ? 0.416 -17.422 -0.478 1 95.88 275 LEU A CA 1
ATOM 2206 C C . LEU A 1 275 ? 0.114 -17.75 0.983 1 95.88 275 LEU A C 1
ATOM 2208 O O . LEU A 1 275 ? 1.021 -18.062 1.756 1 95.88 275 LEU A O 1
ATOM 2212 N N . GLU A 1 276 ? -1.14 -17.719 1.311 1 94.12 276 GLU A N 1
ATOM 2213 C CA . GLU A 1 276 ? -1.544 -18.062 2.672 1 94.12 276 GLU A CA 1
ATOM 2214 C C . GLU A 1 276 ? -1.228 -19.516 2.994 1 94.12 276 GLU A C 1
ATOM 2216 O O . GLU A 1 276 ? -0.946 -19.859 4.145 1 94.12 276 GLU A O 1
ATOM 2221 N N . ARG A 1 277 ? -1.272 -20.281 1.95 1 92.56 277 ARG A N 1
ATOM 2222 C CA . ARG A 1 277 ? -1.09 -21.719 2.137 1 92.56 277 ARG A CA 1
ATOM 2223 C C . ARG A 1 277 ? 0.366 -22.125 1.92 1 92.56 277 ARG A C 1
ATOM 2225 O O . ARG A 1 277 ? 0.795 -23.188 2.361 1 92.56 277 ARG A O 1
ATOM 2232 N N . ILE A 1 278 ? 1.093 -21.266 1.308 1 94.81 278 ILE A N 1
ATOM 2233 C CA . ILE A 1 278 ? 2.441 -21.609 0.872 1 94.81 278 ILE A CA 1
ATOM 2234 C C . ILE A 1 278 ? 3.465 -21.016 1.832 1 94.81 278 ILE A C 1
ATOM 2236 O O . ILE A 1 278 ? 4.449 -21.656 2.188 1 94.81 278 ILE A O 1
ATOM 2240 N N . LEU A 1 279 ? 3.217 -19.766 2.303 1 94.75 279 LEU A N 1
ATOM 2241 C CA . LEU A 1 279 ? 4.176 -19.047 3.135 1 94.75 279 LEU A CA 1
ATOM 2242 C C . LEU A 1 279 ? 3.879 -19.266 4.617 1 94.75 279 LEU A C 1
ATOM 2244 O O . LEU A 1 279 ? 2.717 -19.391 5.008 1 94.75 279 LEU A O 1
ATOM 2248 N N . PRO A 1 280 ? 4.973 -19.266 5.387 1 92.38 280 PRO A N 1
ATOM 2249 C CA . PRO A 1 280 ? 4.738 -19.297 6.832 1 92.38 280 PRO A CA 1
ATOM 2250 C C . PRO A 1 280 ? 4.055 -18.016 7.344 1 92.38 280 PRO A C 1
ATOM 2252 O O . PRO A 1 280 ? 4.289 -16.938 6.816 1 92.38 280 PRO A O 1
ATOM 2255 N N . GLY A 1 281 ? 3.18 -18.188 8.32 1 92.25 281 GLY A N 1
ATOM 2256 C CA . GLY A 1 281 ? 2.475 -17.062 8.898 1 92.25 281 GLY A CA 1
ATOM 2257 C C . GLY A 1 281 ? 2.867 -16.781 10.336 1 92.25 281 GLY A C 1
ATOM 2258 O O . GLY A 1 281 ? 3.607 -17.562 10.945 1 92.25 281 GLY A O 1
ATOM 2259 N N . ASP A 1 282 ? 2.469 -15.648 10.867 1 94.88 282 ASP A N 1
ATOM 2260 C CA . ASP A 1 282 ? 2.654 -15.328 12.281 1 94.88 282 ASP A CA 1
ATOM 2261 C C . ASP A 1 282 ? 1.389 -15.625 13.086 1 94.88 282 ASP A C 1
ATOM 2263 O O . ASP A 1 282 ? 0.476 -16.297 12.594 1 94.88 282 ASP A O 1
ATOM 2267 N N . ALA A 1 283 ? 1.365 -15.25 14.305 1 95.69 283 ALA A N 1
ATOM 2268 C CA . ALA A 1 283 ? 0.246 -15.539 15.203 1 95.69 283 ALA A CA 1
ATOM 2269 C C . ALA A 1 283 ? -1.039 -14.891 14.695 1 95.69 283 ALA A C 1
ATOM 2271 O O . ALA A 1 283 ? -2.135 -15.398 14.93 1 95.69 283 ALA A O 1
ATOM 2272 N N . GLY A 1 284 ? -0.911 -13.789 13.984 1 97.56 284 GLY A N 1
ATOM 2273 C CA . GLY A 1 284 ? -2.059 -13.102 13.422 1 97.56 284 GLY A CA 1
ATOM 2274 C C . GLY A 1 284 ? -2.408 -13.555 12.023 1 97.56 284 GLY A C 1
ATOM 2275 O O . GLY A 1 284 ? -3.209 -12.922 11.336 1 97.56 284 GLY A O 1
ATOM 2276 N N . LYS A 1 285 ? -1.766 -14.602 11.562 1 97.19 285 LYS A N 1
ATOM 2277 C CA . LYS A 1 285 ? -2 -15.188 10.25 1 97.19 285 LYS A CA 1
ATOM 2278 C C . LYS A 1 285 ? -1.584 -14.227 9.141 1 97.19 285 LYS A C 1
ATOM 2280 O O . LYS A 1 285 ? -2.207 -14.195 8.078 1 97.19 285 LYS A O 1
ATOM 2285 N N . ASN A 1 286 ? -0.691 -13.305 9.453 1 98.31 286 ASN A N 1
ATOM 2286 C CA . ASN A 1 286 ? -0.114 -12.453 8.422 1 98.31 286 ASN A CA 1
ATOM 2287 C C . ASN A 1 286 ? 1.008 -13.156 7.668 1 98.31 286 ASN A C 1
ATOM 2289 O O . ASN A 1 286 ? 1.725 -13.977 8.242 1 98.31 286 ASN A O 1
ATOM 2293 N N . ARG A 1 287 ? 1.079 -12.922 6.371 1 98.19 287 ARG A N 1
ATOM 2294 C CA . ARG A 1 287 ? 2.156 -13.406 5.512 1 98.19 287 ARG A CA 1
ATOM 2295 C C . ARG A 1 287 ? 2.895 -12.242 4.855 1 98.19 287 ARG A C 1
ATOM 2297 O O . ARG A 1 287 ? 2.27 -11.289 4.383 1 98.19 287 ARG A O 1
ATOM 2304 N N . HIS A 1 288 ? 4.234 -12.305 4.906 1 97.5 288 HIS A N 1
ATOM 2305 C CA . HIS A 1 288 ? 5.008 -11.203 4.344 1 97.5 288 HIS A CA 1
ATOM 2306 C C . HIS A 1 288 ? 6.195 -11.719 3.543 1 97.5 288 HIS A C 1
ATOM 2308 O O . HIS A 1 288 ? 6.938 -12.586 4.012 1 97.5 288 HIS A O 1
ATOM 2314 N N . GLN A 1 289 ? 6.297 -11.312 2.361 1 97.38 289 GLN A N 1
ATOM 2315 C CA . GLN A 1 289 ? 7.496 -11.453 1.543 1 97.38 289 GLN A CA 1
ATOM 2316 C C . GLN A 1 289 ? 8.172 -10.102 1.321 1 97.38 289 GLN A C 1
ATOM 2318 O O . GLN A 1 289 ? 7.652 -9.258 0.588 1 97.38 289 GLN A O 1
ATOM 2323 N N . GLY A 1 290 ? 9.305 -9.844 1.865 1 96.25 290 GLY A N 1
ATOM 2324 C CA . GLY A 1 290 ? 10.039 -8.594 1.814 1 96.25 290 GLY A CA 1
ATOM 2325 C C . GLY A 1 290 ? 11.039 -8.445 2.945 1 96.25 290 GLY A C 1
ATOM 2326 O O . GLY A 1 290 ? 11.352 -9.414 3.641 1 96.25 290 GLY A O 1
ATOM 2327 N N . LYS A 1 291 ? 11.586 -7.277 3.152 1 96.81 291 LYS A N 1
ATOM 2328 C CA . LYS A 1 291 ? 12.664 -7.059 4.109 1 96.81 291 LYS A CA 1
ATOM 2329 C C . LYS A 1 291 ? 12.117 -6.949 5.531 1 96.81 291 LYS A C 1
ATOM 2331 O O . LYS A 1 291 ? 12.305 -7.859 6.344 1 96.81 291 LYS A O 1
ATOM 2336 N N . GLU A 1 292 ? 11.344 -5.922 5.816 1 97.38 292 GLU A N 1
ATOM 2337 C CA . GLU A 1 292 ? 10.797 -5.719 7.152 1 97.38 292 GLU A CA 1
ATOM 2338 C C . GLU A 1 292 ? 9.297 -5.438 7.098 1 97.38 292 GLU A C 1
ATOM 2340 O O . GLU A 1 292 ? 8.797 -4.891 6.109 1 97.38 292 GLU A O 1
ATOM 2345 N N . VAL A 1 293 ? 8.602 -5.859 8.172 1 97.81 293 VAL A N 1
ATOM 2346 C CA . VAL A 1 293 ? 7.168 -5.605 8.273 1 97.81 293 VAL A CA 1
ATOM 2347 C C . VAL A 1 293 ? 6.785 -5.367 9.734 1 97.81 293 VAL A C 1
ATOM 2349 O O . VAL A 1 293 ? 7.43 -5.898 10.648 1 97.81 293 VAL A O 1
ATOM 2352 N N . ILE A 1 294 ? 5.859 -4.512 9.977 1 98.06 294 ILE A N 1
ATOM 2353 C CA . ILE A 1 294 ? 5.258 -4.363 11.305 1 98.06 294 ILE A CA 1
ATOM 2354 C C . ILE A 1 294 ? 3.736 -4.41 11.188 1 98.06 294 ILE A C 1
ATOM 2356 O O . ILE A 1 294 ? 3.162 -3.828 10.258 1 98.06 294 ILE A O 1
ATOM 2360 N N . TYR A 1 295 ? 3.131 -5.156 12.07 1 98.25 295 TYR A N 1
ATOM 2361 C CA . TYR A 1 295 ? 1.68 -5.227 12.203 1 98.25 295 TYR A CA 1
ATOM 2362 C C . TYR A 1 295 ? 1.224 -4.656 13.539 1 98.25 295 TYR A C 1
ATOM 2364 O O . TYR A 1 295 ? 1.604 -5.156 14.594 1 98.25 295 TYR A O 1
ATOM 2372 N N . HIS A 1 296 ? 0.508 -3.596 13.492 1 98.38 296 HIS A N 1
ATOM 2373 C CA . HIS A 1 296 ? -0.11 -3.053 14.703 1 98.38 296 HIS A CA 1
ATOM 2374 C C . HIS A 1 296 ? -1.628 -3.189 14.648 1 98.38 296 HIS A C 1
ATOM 2376 O O . HIS A 1 296 ? -2.289 -2.523 13.852 1 98.38 296 HIS A O 1
ATOM 2382 N N . LYS A 1 297 ? -2.189 -4.148 15.453 1 97.94 297 LYS A N 1
ATOM 2383 C CA . LYS A 1 297 ? -3.615 -4.461 15.469 1 97.94 297 LYS A CA 1
ATOM 2384 C C . LYS A 1 297 ? -4.109 -4.871 14.086 1 97.94 297 LYS A C 1
ATOM 2386 O O . LYS A 1 297 ? -5.121 -4.359 13.602 1 97.94 297 LYS A O 1
ATOM 2391 N N . SER A 1 298 ? -3.344 -5.664 13.43 1 98.38 298 SER A N 1
ATOM 2392 C CA . SER A 1 298 ? -3.613 -6.098 12.062 1 98.38 298 SER A CA 1
ATOM 2393 C C . SER A 1 298 ? -3.422 -7.602 11.914 1 98.38 298 SER A C 1
ATOM 2395 O O . SER A 1 298 ? -2.5 -8.18 12.5 1 98.38 298 SER A O 1
ATOM 2397 N N . SER A 1 299 ? -4.328 -8.227 11.188 1 98.38 299 SER A N 1
ATOM 2398 C CA . SER A 1 299 ? -4.246 -9.68 11.062 1 98.38 299 SER A CA 1
ATOM 2399 C C . SER A 1 299 ? -4.703 -10.133 9.68 1 98.38 299 SER A C 1
ATOM 2401 O O . SER A 1 299 ? -5.418 -9.414 8.984 1 98.38 299 SER A O 1
ATOM 2403 N N . GLY A 1 300 ? -4.176 -11.289 9.25 1 97.94 300 GLY A N 1
ATOM 2404 C CA . GLY A 1 300 ? -4.645 -11.953 8.047 1 97.94 300 GLY A CA 1
ATOM 2405 C C . GLY A 1 300 ? -4.168 -11.281 6.773 1 97.94 300 GLY A C 1
ATOM 2406 O O . GLY A 1 300 ? -4.734 -11.5 5.699 1 97.94 300 GLY A O 1
ATOM 2407 N N . ASN A 1 301 ? -3.168 -10.414 6.875 1 98.56 301 ASN A N 1
ATOM 2408 C CA . ASN A 1 301 ? -2.701 -9.68 5.703 1 98.56 301 ASN A CA 1
ATOM 2409 C C . ASN A 1 301 ? -1.639 -10.469 4.938 1 98.56 301 ASN A C 1
ATOM 2411 O O . ASN A 1 301 ? -0.907 -11.266 5.527 1 98.56 301 ASN A O 1
ATOM 2415 N N . ILE A 1 302 ? -1.641 -10.281 3.621 1 98.5 302 ILE A N 1
ATOM 2416 C CA . ILE A 1 302 ? -0.618 -10.828 2.736 1 98.5 302 ILE A CA 1
ATOM 2417 C C . ILE A 1 302 ? 0.096 -9.695 2.008 1 98.5 302 ILE A C 1
ATOM 2419 O O . ILE A 1 302 ? -0.547 -8.844 1.381 1 98.5 302 ILE A O 1
ATOM 2423 N N . SER A 1 303 ? 1.43 -9.648 2.176 1 98.31 303 SER A N 1
ATOM 2424 C CA . SER A 1 303 ? 2.156 -8.586 1.482 1 98.31 303 SER A CA 1
ATOM 2425 C C . SER A 1 303 ? 3.375 -9.141 0.75 1 98.31 303 SER A C 1
ATOM 2427 O O . SER A 1 303 ? 4.027 -10.07 1.234 1 98.31 303 SER A O 1
ATOM 2429 N N . SER A 1 304 ? 3.584 -8.703 -0.408 1 97.94 304 SER A N 1
ATOM 2430 C CA . SER A 1 304 ? 4.773 -8.938 -1.221 1 97.94 304 SER A CA 1
ATOM 2431 C C . SER A 1 304 ? 5.336 -7.637 -1.774 1 97.94 304 SER A C 1
ATOM 2433 O O . SER A 1 304 ? 4.844 -7.117 -2.781 1 97.94 304 SER A O 1
ATOM 2435 N N . VAL A 1 305 ? 6.379 -7.102 -1.077 1 97.75 305 VAL A N 1
ATOM 2436 C CA . VAL A 1 305 ? 6.844 -5.762 -1.414 1 97.75 305 VAL A CA 1
ATOM 2437 C C . VAL A 1 305 ? 8.375 -5.738 -1.444 1 97.75 305 VAL A C 1
ATOM 2439 O O . VAL A 1 305 ? 9.023 -6.578 -0.817 1 97.75 305 VAL A O 1
ATOM 2442 N N . SER A 1 306 ? 8.961 -4.82 -2.207 1 96.44 306 SER A N 1
ATOM 2443 C CA . SER A 1 306 ? 10.406 -4.676 -2.291 1 96.44 306 SER A CA 1
ATOM 2444 C C . SER A 1 306 ? 10.906 -3.561 -1.375 1 96.44 306 SER A C 1
ATOM 2446 O O . SER A 1 306 ? 12.094 -3.5 -1.053 1 96.44 306 SER A O 1
ATOM 2448 N N . LYS A 1 307 ? 9.992 -2.678 -0.973 1 96.75 307 LYS A N 1
ATOM 2449 C CA . LYS A 1 307 ? 10.367 -1.58 -0.083 1 96.75 307 LYS A CA 1
ATOM 2450 C C . LYS A 1 307 ? 10.938 -2.107 1.228 1 96.75 307 LYS A C 1
ATOM 2452 O O . LYS A 1 307 ? 10.664 -3.242 1.623 1 96.75 307 LYS A O 1
ATOM 2457 N N . ASP A 1 308 ? 11.75 -1.245 1.915 1 98 308 ASP A N 1
ATOM 2458 C CA . ASP A 1 308 ? 12.461 -1.674 3.113 1 98 308 ASP A CA 1
ATOM 2459 C C . ASP A 1 308 ? 11.484 -2.078 4.219 1 98 308 ASP A C 1
ATOM 2461 O O . ASP A 1 308 ? 11.734 -3.035 4.953 1 98 308 ASP A O 1
ATOM 2465 N N . LEU A 1 309 ? 10.398 -1.352 4.324 1 98.62 309 LEU A N 1
ATOM 2466 C CA . LEU A 1 309 ? 9.43 -1.6 5.391 1 98.62 309 LEU A CA 1
ATOM 2467 C C . LEU A 1 309 ? 8.008 -1.417 4.883 1 98.62 309 LEU A C 1
ATOM 2469 O O . LEU A 1 309 ? 7.715 -0.461 4.16 1 98.62 309 LEU A O 1
ATOM 2473 N N . ILE A 1 310 ? 7.145 -2.305 5.168 1 98.81 310 ILE A N 1
ATOM 2474 C CA . ILE A 1 310 ? 5.711 -2.055 5.074 1 98.81 310 ILE A CA 1
ATOM 2475 C C . ILE A 1 310 ? 5.086 -2.088 6.469 1 98.81 310 ILE A C 1
ATOM 2477 O O . ILE A 1 310 ? 5.398 -2.967 7.273 1 98.81 310 ILE A O 1
ATOM 2481 N N . ALA A 1 311 ? 4.301 -1.099 6.789 1 98.81 311 ALA A N 1
ATOM 2482 C CA . ALA A 1 311 ? 3.621 -0.994 8.078 1 98.81 311 ALA A CA 1
ATOM 2483 C C . ALA A 1 311 ? 2.107 -1.074 7.906 1 98.81 311 ALA A C 1
ATOM 2485 O O . ALA A 1 311 ? 1.527 -0.341 7.102 1 98.81 311 ALA A O 1
ATOM 2486 N N . PHE A 1 312 ? 1.508 -1.985 8.672 1 98.88 312 PHE A N 1
ATOM 2487 C CA . PHE A 1 312 ? 0.059 -2.145 8.695 1 98.88 312 PHE A CA 1
ATOM 2488 C C . PHE A 1 312 ? -0.513 -1.655 10.023 1 98.88 312 PHE A C 1
ATOM 2490 O O . PHE A 1 312 ? -0.072 -2.084 11.094 1 98.88 312 PHE A O 1
ATOM 2497 N N . LEU A 1 313 ? -1.468 -0.79 9.953 1 98.81 313 LEU A N 1
ATOM 2498 C CA . LEU A 1 313 ? -2.072 -0.248 11.164 1 98.81 313 LEU A CA 1
ATOM 2499 C C . LEU A 1 313 ? -3.588 -0.418 11.141 1 98.81 313 LEU A C 1
ATOM 2501 O O . LEU A 1 313 ? -4.281 0.284 10.398 1 98.81 313 LEU A O 1
ATOM 2505 N N . GLY A 1 314 ? -4.145 -1.346 11.938 1 98.5 314 GLY A N 1
ATOM 2506 C CA . GLY A 1 314 ? -5.574 -1.536 12.109 1 98.5 314 GLY A CA 1
ATOM 2507 C C . GLY A 1 314 ? -6.258 -2.094 10.875 1 98.5 314 GLY A C 1
ATOM 2508 O O . GLY A 1 314 ? -7.391 -1.723 10.562 1 98.5 314 GLY A O 1
ATOM 2509 N N . VAL A 1 315 ? -5.59 -2.906 10.086 1 98.69 315 VAL A N 1
ATOM 2510 C CA . VAL A 1 315 ? -6.18 -3.436 8.859 1 98.69 315 VAL A CA 1
ATOM 2511 C C . VAL A 1 315 ? -6.145 -4.961 8.883 1 98.69 315 VAL A C 1
ATOM 2513 O O . VAL A 1 315 ? -5.219 -5.559 9.445 1 98.69 315 VAL A O 1
ATOM 2516 N N . ASN A 1 316 ? -7.141 -5.551 8.32 1 98.31 316 ASN A N 1
ATOM 2517 C CA . ASN A 1 316 ? -7.25 -7.004 8.289 1 98.31 316 ASN A CA 1
ATOM 2518 C C . ASN A 1 316 ? -7.57 -7.52 6.891 1 98.31 316 ASN A C 1
ATOM 2520 O O . ASN A 1 316 ? -8.305 -6.871 6.141 1 98.31 316 ASN A O 1
ATOM 2524 N N . ASP A 1 317 ? -6.965 -8.633 6.566 1 98.06 317 ASP A N 1
ATOM 2525 C CA . ASP A 1 317 ? -7.316 -9.414 5.383 1 98.06 317 ASP A CA 1
ATOM 2526 C C . ASP A 1 317 ? -7.086 -8.617 4.105 1 98.06 317 ASP A C 1
ATOM 2528 O O . ASP A 1 317 ? -7.949 -8.586 3.223 1 98.06 317 ASP A O 1
ATOM 2532 N N . LEU A 1 318 ? -5.938 -7.938 4.031 1 98.69 318 LEU A N 1
ATOM 2533 C CA . LEU A 1 318 ? -5.543 -7.203 2.836 1 98.69 318 LEU A CA 1
ATOM 2534 C C . LEU A 1 318 ? -4.457 -7.953 2.074 1 98.69 318 LEU A C 1
ATOM 2536 O O . LEU A 1 318 ? -3.721 -8.75 2.658 1 98.69 318 LEU A O 1
ATOM 2540 N N . ILE A 1 319 ? -4.461 -7.738 0.817 1 98.69 319 ILE A N 1
ATOM 2541 C CA . ILE A 1 319 ? -3.361 -8.125 -0.062 1 98.69 319 ILE A CA 1
ATOM 2542 C C . ILE A 1 319 ? -2.664 -6.871 -0.593 1 98.69 319 ILE A C 1
ATOM 2544 O O . ILE A 1 319 ? -3.299 -6.016 -1.212 1 98.69 319 ILE A O 1
ATOM 2548 N N . VAL A 1 320 ? -1.403 -6.723 -0.26 1 98.88 320 VAL A N 1
ATOM 2549 C CA . VAL A 1 320 ? -0.64 -5.57 -0.727 1 98.88 320 VAL A CA 1
ATOM 2550 C C . VAL A 1 320 ? 0.573 -6.043 -1.524 1 98.88 320 VAL A C 1
ATOM 2552 O O . VAL A 1 320 ? 1.427 -6.762 -1 1 98.88 320 VAL A O 1
ATOM 2555 N N . VAL A 1 321 ? 0.612 -5.633 -2.795 1 98.69 321 VAL A N 1
ATOM 2556 C CA . VAL A 1 321 ? 1.7 -6.031 -3.682 1 98.69 321 VAL A CA 1
ATOM 2557 C C . VAL A 1 321 ? 2.365 -4.789 -4.273 1 98.69 321 VAL A C 1
ATOM 2559 O O . VAL A 1 321 ? 1.683 -3.844 -4.676 1 98.69 321 VAL A O 1
ATOM 2562 N N . GLU A 1 322 ? 3.674 -4.789 -4.246 1 98.56 322 GLU A N 1
ATOM 2563 C CA . GLU A 1 322 ? 4.422 -3.688 -4.844 1 98.56 322 GLU A CA 1
ATOM 2564 C C . GLU A 1 322 ? 5.305 -4.176 -5.988 1 98.56 322 GLU A C 1
ATOM 2566 O O . GLU A 1 322 ? 6.066 -5.133 -5.828 1 98.56 322 GLU A O 1
ATOM 2571 N N . GLU A 1 323 ? 5.172 -3.609 -7.105 1 97.38 323 GLU A N 1
ATOM 2572 C CA . GLU A 1 323 ? 6.07 -3.73 -8.25 1 97.38 323 GLU A CA 1
ATOM 2573 C C . GLU A 1 323 ? 6.742 -2.398 -8.57 1 97.38 323 GLU A C 1
ATOM 2575 O O . GLU A 1 323 ? 6.375 -1.362 -8.016 1 97.38 323 GLU A O 1
ATOM 2580 N N . PRO A 1 324 ? 7.766 -2.328 -9.406 1 96.62 324 PRO A N 1
ATOM 2581 C CA . PRO A 1 324 ? 8.508 -1.09 -9.648 1 96.62 324 PRO A CA 1
ATOM 2582 C C . PRO A 1 324 ? 7.609 0.07 -10.062 1 96.62 324 PRO A C 1
ATOM 2584 O O . PRO A 1 324 ? 7.871 1.221 -9.703 1 96.62 324 PRO A O 1
ATOM 2587 N N . ASP A 1 325 ? 6.488 -0.22 -10.688 1 97.5 325 ASP A N 1
ATOM 2588 C CA . ASP A 1 325 ? 5.676 0.855 -11.25 1 97.5 325 ASP A CA 1
ATOM 2589 C C . ASP A 1 325 ? 4.285 0.88 -10.617 1 97.5 325 ASP A C 1
ATOM 2591 O O . ASP A 1 325 ? 3.51 1.809 -10.852 1 97.5 325 ASP A O 1
ATOM 2595 N N . VAL A 1 326 ? 3.947 -0.105 -9.766 1 98.5 326 VAL A N 1
ATOM 2596 C CA . VAL A 1 326 ? 2.562 -0.234 -9.328 1 98.5 326 VAL A CA 1
ATOM 2597 C C . VAL A 1 326 ? 2.52 -0.625 -7.855 1 98.5 326 VAL A C 1
ATOM 2599 O O . VAL A 1 326 ? 3.316 -1.448 -7.402 1 98.5 326 VAL A O 1
ATOM 2602 N N . ILE A 1 327 ? 1.656 -0.023 -7.078 1 98.88 327 ILE A N 1
ATOM 2603 C CA . ILE A 1 327 ? 1.199 -0.548 -5.797 1 98.88 327 ILE A CA 1
ATOM 2604 C C . ILE A 1 327 ? -0.228 -1.073 -5.934 1 98.88 327 ILE A C 1
ATOM 2606 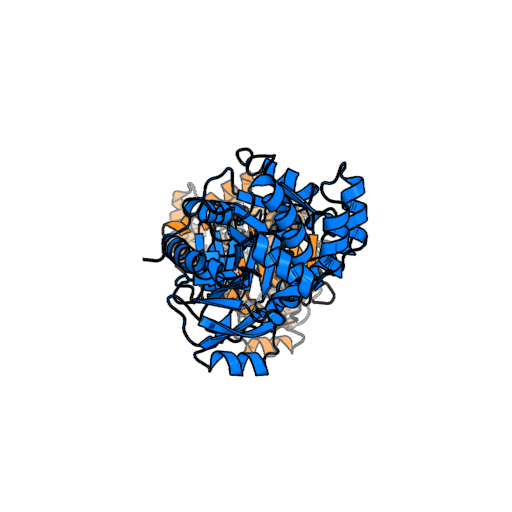O O . ILE A 1 327 ? -1.1 -0.388 -6.473 1 98.88 327 ILE A O 1
ATOM 2610 N N . PHE A 1 328 ? -0.388 -2.254 -5.562 1 98.88 328 PHE A N 1
ATOM 2611 C CA . PHE A 1 328 ? -1.693 -2.896 -5.648 1 98.88 328 PHE A CA 1
ATOM 2612 C C . PHE A 1 328 ? -2.215 -3.252 -4.262 1 98.88 328 PHE A C 1
ATOM 2614 O O . PHE A 1 328 ? -1.518 -3.898 -3.477 1 98.88 328 PHE A O 1
ATOM 2621 N N . VAL A 1 329 ? -3.459 -2.781 -3.904 1 98.94 329 VAL A N 1
ATOM 2622 C CA . VAL A 1 329 ? -4.094 -3.064 -2.621 1 98.94 329 VAL A CA 1
ATOM 2623 C C . VAL A 1 329 ? -5.477 -3.67 -2.852 1 98.94 329 VAL A C 1
ATOM 2625 O O . VAL A 1 329 ? -6.336 -3.051 -3.484 1 98.94 329 VAL A O 1
ATOM 2628 N N . SER A 1 330 ? -5.727 -4.848 -2.303 1 98.75 330 SER A N 1
ATOM 2629 C CA . SER A 1 330 ? -7 -5.535 -2.49 1 98.75 330 SER A CA 1
ATOM 2630 C C . SER A 1 330 ? -7.492 -6.156 -1.188 1 98.75 330 SER A C 1
ATOM 2632 O O . SER A 1 330 ? -6.691 -6.496 -0.313 1 98.75 330 SER A O 1
ATOM 2634 N N . SER A 1 331 ? -8.82 -6.262 -1.066 1 98.25 331 SER A N 1
ATOM 2635 C CA . SER A 1 331 ? -9.367 -7.113 -0.017 1 98.25 331 SER A CA 1
ATOM 2636 C C . SER A 1 331 ? -9.328 -8.586 -0.42 1 98.25 331 SER A C 1
ATOM 2638 O O . SER A 1 331 ? -9.172 -8.906 -1.602 1 98.25 331 SER A O 1
ATOM 2640 N N . ARG A 1 332 ? -9.383 -9.391 0.554 1 95.5 332 ARG A N 1
ATOM 2641 C CA . ARG A 1 332 ? -9.461 -10.82 0.297 1 95.5 332 ARG A CA 1
ATOM 2642 C C . ARG A 1 332 ? -10.664 -11.156 -0.578 1 95.5 332 ARG A C 1
ATOM 2644 O O . ARG A 1 332 ? -10.57 -12 -1.474 1 95.5 332 ARG A O 1
ATOM 2651 N N . GLU A 1 333 ? -11.719 -10.539 -0.345 1 93.31 333 GLU A N 1
ATOM 2652 C CA . GLU A 1 333 ? -12.938 -10.781 -1.104 1 93.31 333 GLU A CA 1
ATOM 2653 C C . GLU A 1 333 ? -12.852 -10.18 -2.502 1 93.31 333 GLU A C 1
ATOM 2655 O O . GLU A 1 333 ? -13.297 -10.789 -3.477 1 93.31 333 GLU A O 1
ATOM 2660 N N . GLY A 1 334 ? -12.25 -9.07 -2.59 1 94.69 334 GLY A N 1
ATOM 2661 C CA . GLY A 1 334 ? -12.18 -8.328 -3.84 1 94.69 334 GLY A CA 1
ATOM 2662 C C . GLY A 1 334 ? -11.266 -8.977 -4.863 1 94.69 334 GLY A C 1
ATOM 2663 O O . GLY A 1 334 ? -11.453 -8.789 -6.07 1 94.69 334 GLY A O 1
ATOM 2664 N N . ILE A 1 335 ? -10.398 -9.781 -4.406 1 96.19 335 ILE A N 1
ATOM 2665 C CA . ILE A 1 335 ? -9.359 -10.328 -5.27 1 96.19 335 ILE A CA 1
ATOM 2666 C C . ILE A 1 335 ? -9.992 -11.18 -6.363 1 96.19 335 ILE A C 1
ATOM 2668 O O . ILE A 1 335 ? -9.406 -11.352 -7.438 1 96.19 335 ILE A O 1
ATOM 2672 N N . GLY A 1 336 ? -11.125 -11.727 -6.141 1 93.81 336 GLY A N 1
ATOM 2673 C CA . GLY A 1 336 ? -11.828 -12.531 -7.129 1 93.81 336 GLY A CA 1
ATOM 2674 C C . GLY A 1 336 ? -12.219 -11.742 -8.367 1 93.81 336 GLY A C 1
ATOM 2675 O O . GLY A 1 336 ? -12.5 -12.32 -9.414 1 93.81 336 GLY A O 1
ATOM 2676 N N . GLU A 1 337 ? -12.195 -10.398 -8.266 1 96.56 337 GLU A N 1
ATOM 2677 C CA . GLU A 1 337 ? -12.625 -9.523 -9.352 1 96.56 337 GLU A CA 1
ATOM 2678 C C . GLU A 1 337 ? -11.438 -8.914 -10.078 1 96.56 337 GLU A C 1
ATOM 2680 O O . GLU A 1 337 ? -11.578 -7.93 -10.805 1 96.56 337 GLU A O 1
ATOM 2685 N N . ILE A 1 338 ? -10.352 -9.445 -9.906 1 97.69 338 ILE A N 1
ATOM 2686 C CA . ILE A 1 338 ? -9.148 -8.836 -10.461 1 97.69 338 ILE A CA 1
ATOM 2687 C C . ILE A 1 338 ? -9.242 -8.82 -11.984 1 97.69 338 ILE A C 1
ATOM 2689 O O . ILE A 1 338 ? -8.836 -7.84 -12.625 1 97.69 338 ILE A O 1
ATOM 2693 N N . LYS A 1 339 ? -9.766 -9.82 -12.602 1 95.62 339 LYS A N 1
ATOM 2694 C CA . LYS A 1 339 ? -9.883 -9.852 -14.055 1 95.62 339 LYS A CA 1
ATOM 2695 C C . LYS A 1 339 ? -10.797 -8.742 -14.555 1 95.62 339 LYS A C 1
ATOM 2697 O O . LYS A 1 339 ? -10.547 -8.141 -15.609 1 95.62 339 LYS A O 1
ATOM 2702 N N . SER A 1 340 ? -11.82 -8.57 -13.805 1 97.19 340 SER A N 1
ATOM 2703 C CA . SER A 1 340 ? -12.734 -7.484 -14.141 1 97.19 340 SER A CA 1
ATOM 2704 C C . SER A 1 340 ? -12.031 -6.129 -14.062 1 97.19 340 SER A C 1
ATOM 2706 O O . SER A 1 340 ? -12.219 -5.281 -14.938 1 97.19 340 SER A O 1
ATOM 2708 N N . MET A 1 341 ? -11.258 -5.926 -13.102 1 98 341 MET A N 1
ATOM 2709 C CA . MET A 1 341 ? -10.492 -4.688 -12.969 1 98 341 MET A CA 1
ATOM 2710 C C . MET A 1 341 ? -9.539 -4.508 -14.148 1 98 341 MET A C 1
ATOM 2712 O O . MET A 1 341 ? -9.461 -3.428 -14.734 1 98 341 MET A O 1
ATOM 2716 N N . LEU A 1 342 ? -8.867 -5.59 -14.477 1 97.69 342 LEU A N 1
ATOM 2717 C CA . LEU A 1 342 ? -7.914 -5.531 -15.578 1 97.69 342 LEU A CA 1
ATOM 2718 C C . LEU A 1 342 ? -8.625 -5.223 -16.891 1 97.69 342 LEU A C 1
ATOM 2720 O O . LEU A 1 342 ? -8.086 -4.508 -17.734 1 97.69 342 LEU A O 1
ATOM 2724 N N . SER A 1 343 ? -9.781 -5.781 -17.031 1 96.69 343 SER A N 1
ATOM 2725 C CA . SER A 1 343 ? -10.578 -5.484 -18.219 1 96.69 343 SER A CA 1
ATOM 2726 C C . SER A 1 343 ? -10.906 -3.998 -18.312 1 96.69 343 SER A C 1
ATOM 2728 O O . SER A 1 343 ? -10.844 -3.402 -19.391 1 96.69 343 SER A O 1
ATOM 2730 N N . SER A 1 344 ? -11.211 -3.438 -17.188 1 96.19 344 SER A N 1
ATOM 2731 C CA . SER A 1 344 ? -11.484 -2.006 -17.141 1 96.19 344 SER A CA 1
ATOM 2732 C C . SER A 1 344 ? -10.242 -1.191 -17.484 1 96.19 344 SER A C 1
ATOM 2734 O O . SER A 1 344 ? -10.336 -0.152 -18.141 1 96.19 344 SER A O 1
ATOM 2736 N N . MET A 1 345 ? -9.164 -1.646 -17.047 1 97.06 345 MET A N 1
ATOM 2737 C CA . MET A 1 345 ? -7.906 -0.967 -17.344 1 97.06 345 MET A CA 1
ATOM 2738 C C . MET A 1 345 ? -7.598 -0.997 -18.828 1 97.06 345 MET A C 1
ATOM 2740 O O . MET A 1 345 ? -7.043 -0.04 -19.375 1 97.06 345 MET A O 1
ATOM 2744 N N . ARG A 1 346 ? -7.922 -2.096 -19.422 1 95.56 346 ARG A N 1
ATOM 2745 C CA . ARG A 1 346 ? -7.668 -2.26 -20.844 1 95.56 346 ARG A CA 1
ATOM 2746 C C . ARG A 1 346 ? -8.43 -1.222 -21.672 1 95.56 346 ARG A C 1
ATOM 2748 O O . ARG A 1 346 ? -7.977 -0.811 -22.734 1 95.56 346 ARG A O 1
ATOM 2755 N N . LYS A 1 347 ? -9.516 -0.709 -21.141 1 95.62 347 LYS A N 1
ATOM 2756 C CA . LYS A 1 347 ? -10.359 0.266 -21.828 1 95.62 347 LYS A CA 1
ATOM 2757 C C . LYS A 1 347 ? -9.828 1.683 -21.641 1 95.62 347 LYS A C 1
ATOM 2759 O O . LYS A 1 347 ? -10.273 2.615 -22.312 1 95.62 347 LYS A O 1
ATOM 2764 N N . ASN A 1 348 ? -8.953 1.823 -20.734 1 94.25 348 ASN A N 1
ATOM 2765 C CA . ASN A 1 348 ? -8.344 3.119 -20.469 1 94.25 348 ASN A CA 1
ATOM 2766 C C . ASN A 1 348 ? -6.953 3.223 -21.094 1 94.25 348 ASN A C 1
ATOM 2768 O O . ASN A 1 348 ? -6.012 2.564 -20.641 1 94.25 348 ASN A O 1
ATOM 2772 N N . LYS A 1 349 ? -6.746 4.074 -22.016 1 93.25 349 LYS A N 1
ATOM 2773 C CA . LYS A 1 349 ? -5.512 4.191 -22.797 1 93.25 349 LYS A CA 1
ATOM 2774 C C . LYS A 1 349 ? -4.324 4.496 -21.891 1 93.25 349 LYS A C 1
ATOM 2776 O O . LYS A 1 349 ? -3.217 4.004 -22.125 1 93.25 349 LYS A O 1
ATOM 2781 N N . HIS A 1 350 ? -4.547 5.191 -20.828 1 93.38 350 HIS A N 1
ATOM 2782 C CA . HIS A 1 350 ? -3.463 5.613 -19.938 1 93.38 350 HIS A CA 1
ATOM 2783 C C . HIS A 1 350 ? -3.033 4.477 -19.016 1 93.38 350 HIS A C 1
ATOM 2785 O O . HIS A 1 350 ? -1.924 4.496 -18.484 1 93.38 350 HIS A O 1
ATOM 2791 N N . LEU A 1 351 ? -3.916 3.477 -18.891 1 96.69 351 LEU A N 1
ATOM 2792 C CA . LEU A 1 351 ? -3.633 2.436 -17.906 1 96.69 351 LEU A CA 1
ATOM 2793 C C . LEU A 1 351 ? -3.15 1.16 -18.594 1 96.69 351 LEU A C 1
ATOM 2795 O O . LEU A 1 351 ? -2.639 0.253 -17.938 1 96.69 351 LEU A O 1
ATOM 2799 N N . GLN A 1 352 ? -3.172 1.035 -19.859 1 95.81 352 GLN A N 1
ATOM 2800 C CA . GLN A 1 352 ? -2.836 -0.162 -20.625 1 95.81 352 GLN A CA 1
ATOM 2801 C C . GLN A 1 352 ? -1.365 -0.529 -20.453 1 95.81 352 GLN A C 1
ATOM 2803 O O . GLN A 1 352 ? -1.011 -1.71 -20.453 1 95.81 352 GLN A O 1
ATOM 2808 N N . LYS A 1 353 ? -0.553 0.5 -20.312 1 95.56 353 LYS A N 1
ATOM 2809 C CA . LYS A 1 353 ? 0.888 0.277 -20.234 1 95.56 353 LYS A CA 1
ATOM 2810 C C . LYS A 1 353 ? 1.25 -0.558 -19.016 1 95.56 353 LYS A C 1
ATOM 2812 O O . LYS A 1 353 ? 2.311 -1.186 -18.984 1 95.56 353 LYS A O 1
ATOM 2817 N N . TYR A 1 354 ? 0.378 -0.549 -18.031 1 97.12 354 TYR A N 1
ATOM 2818 C CA . TYR A 1 354 ? 0.667 -1.271 -16.797 1 97.12 354 TYR A CA 1
ATOM 2819 C C . TYR A 1 354 ? 0.278 -2.74 -16.922 1 97.12 354 TYR A C 1
ATOM 2821 O O . TYR A 1 354 ? 0.492 -3.525 -16 1 97.12 354 TYR A O 1
ATOM 2829 N N . LEU A 1 355 ? -0.298 -3.172 -18.031 1 96.06 355 LEU A N 1
ATOM 2830 C CA . LEU A 1 355 ? -0.757 -4.539 -18.234 1 96.06 355 LEU A CA 1
ATOM 2831 C C . LEU A 1 355 ? 0.293 -5.355 -18.984 1 96.06 355 LEU A C 1
ATOM 2833 O O . LEU A 1 355 ? 0.311 -6.586 -18.891 1 96.06 355 LEU A O 1
ATOM 2837 N N . ASP A 1 356 ? 1.203 -4.711 -19.781 1 89.62 356 ASP A N 1
ATOM 2838 C CA . ASP A 1 356 ? 2.123 -5.406 -20.688 1 89.62 356 ASP A CA 1
ATOM 2839 C C . ASP A 1 356 ? 3.547 -5.387 -20.125 1 89.62 356 ASP A C 1
ATOM 2841 O O . ASP A 1 356 ? 3.98 -4.387 -19.562 1 89.62 356 ASP A O 1
ATOM 2845 N N . MET B 1 1 ? -12.812 54.531 8.117 1 36.94 1 MET B N 1
ATOM 2846 C CA . MET B 1 1 ? -11.984 53.375 7.789 1 36.94 1 MET B CA 1
ATOM 2847 C C . MET B 1 1 ? -10.773 53.281 8.711 1 36.94 1 MET B C 1
ATOM 2849 O O . MET B 1 1 ? -10 54.25 8.805 1 36.94 1 MET B O 1
ATOM 2853 N N . ALA B 1 2 ? -10.953 52.5 9.828 1 43.44 2 ALA B N 1
ATOM 2854 C CA . ALA B 1 2 ? -9.93 52.5 10.867 1 43.44 2 ALA B CA 1
ATOM 2855 C C . ALA B 1 2 ? -8.531 52.469 10.25 1 43.44 2 ALA B C 1
ATOM 2857 O O . ALA B 1 2 ? -8.273 51.75 9.289 1 43.44 2 ALA B O 1
ATOM 2858 N N . LYS B 1 3 ? -7.801 53.469 10.297 1 48.34 3 LYS B N 1
ATOM 2859 C CA . LYS B 1 3 ? -6.484 53.688 9.703 1 48.34 3 LYS B CA 1
ATOM 2860 C C . LYS B 1 3 ? -5.477 52.656 10.211 1 48.34 3 LYS B C 1
ATOM 2862 O O . LYS B 1 3 ? -5.297 52.5 11.422 1 48.34 3 LYS B O 1
ATOM 2867 N N . LEU B 1 4 ? -5.195 51.531 9.453 1 55.16 4 LEU B N 1
ATOM 2868 C CA . LEU B 1 4 ? -4.117 50.562 9.719 1 55.16 4 LEU B CA 1
ATOM 2869 C C . LEU B 1 4 ? -2.83 51.281 10.086 1 55.16 4 LEU B C 1
ATOM 2871 O O . LEU B 1 4 ? -2.531 52.344 9.531 1 55.16 4 LEU B O 1
ATOM 2875 N N . PRO B 1 5 ? -2.34 50.969 11.266 1 57.53 5 PRO B N 1
ATOM 2876 C CA . PRO B 1 5 ? -1.024 51.531 11.562 1 57.53 5 PRO B CA 1
ATOM 2877 C C . PRO B 1 5 ? -0.091 51.531 10.352 1 57.53 5 PRO B C 1
ATOM 2879 O O . PRO B 1 5 ? -0.199 50.656 9.5 1 57.53 5 PRO B O 1
ATOM 2882 N N . LYS B 1 6 ? 0.525 52.531 9.969 1 66.44 6 LYS B N 1
ATOM 2883 C CA . LYS B 1 6 ? 1.452 52.781 8.867 1 66.44 6 LYS B CA 1
ATOM 2884 C C . LYS B 1 6 ? 2.557 51.719 8.836 1 66.44 6 LYS B C 1
ATOM 2886 O O . LYS B 1 6 ? 3.033 51.344 7.758 1 66.44 6 LYS B O 1
ATOM 2891 N N . GLU B 1 7 ? 2.83 51.031 10.086 1 86.75 7 GLU B N 1
ATOM 2892 C CA . GLU B 1 7 ? 3.971 50.125 10.102 1 86.75 7 GLU B CA 1
ATOM 2893 C C . GLU B 1 7 ? 3.529 48.656 9.867 1 86.75 7 GLU B C 1
ATOM 2895 O O . GLU B 1 7 ? 2.51 48.219 10.406 1 86.75 7 GLU B O 1
ATOM 2900 N N . LEU B 1 8 ? 4.219 47.938 9.047 1 94.62 8 LEU B N 1
ATOM 2901 C CA . LEU B 1 8 ? 3.959 46.531 8.758 1 94.62 8 LEU B CA 1
ATOM 2902 C C . LEU B 1 8 ? 4.055 45.688 10.023 1 94.62 8 LEU B C 1
ATOM 2904 O O . LEU B 1 8 ? 4.926 45.906 10.867 1 94.62 8 LEU B O 1
ATOM 2908 N N . PRO B 1 9 ? 3.166 44.781 10.125 1 98 9 PRO B N 1
ATOM 2909 C CA . PRO B 1 9 ? 3.24 43.906 11.305 1 98 9 PRO B CA 1
ATOM 2910 C C . PRO B 1 9 ? 4.441 42.969 11.266 1 98 9 PRO B C 1
ATOM 2912 O O . PRO B 1 9 ? 5.062 42.781 10.211 1 98 9 PRO B O 1
ATOM 2915 N N . VAL B 1 10 ? 4.797 42.469 12.469 1 98.56 10 VAL B N 1
ATOM 2916 C CA . VAL B 1 10 ? 5.766 41.375 12.586 1 98.56 10 VAL B CA 1
ATOM 2917 C C . VAL B 1 10 ? 5.035 40.031 12.711 1 98.56 10 VAL B C 1
ATOM 2919 O O . VAL B 1 10 ? 4.027 39.938 13.414 1 98.56 10 VAL B O 1
ATOM 2922 N N . VAL B 1 11 ? 5.539 39 11.992 1 98.81 11 VAL B N 1
ATOM 2923 C CA . VAL B 1 11 ? 4.898 37.688 12 1 98.81 11 VAL B CA 1
ATOM 2924 C C . VAL B 1 11 ? 5.82 36.688 12.68 1 98.81 11 VAL B C 1
ATOM 2926 O O . VAL B 1 11 ? 7.016 36.625 12.383 1 98.81 11 VAL B O 1
ATOM 2929 N N . LEU B 1 12 ? 5.289 35.969 13.656 1 98.88 12 LEU B N 1
ATOM 2930 C CA . LEU B 1 12 ? 5.953 34.812 14.25 1 98.88 12 LEU B CA 1
ATOM 2931 C C . LEU B 1 12 ? 5.293 33.5 13.805 1 98.88 12 LEU B C 1
ATOM 2933 O O . LEU B 1 12 ? 4.109 33.281 14.062 1 98.88 12 LEU B O 1
ATOM 2937 N N . ILE B 1 13 ? 6.004 32.688 13.094 1 98.75 13 ILE B N 1
ATOM 2938 C CA . ILE B 1 13 ? 5.535 31.359 12.695 1 98.75 13 ILE B CA 1
ATOM 2939 C C . ILE B 1 13 ? 6.074 30.297 13.656 1 98.75 13 ILE B C 1
ATOM 2941 O O . ILE B 1 13 ? 7.289 30.125 13.781 1 98.75 13 ILE B O 1
ATOM 2945 N N . MET B 1 14 ? 5.172 29.672 14.312 1 97.44 14 MET B N 1
ATOM 2946 C CA . MET B 1 14 ? 5.551 28.609 15.25 1 97.44 14 MET B CA 1
ATOM 2947 C C . MET B 1 14 ? 5.84 27.312 14.516 1 97.44 14 MET B C 1
ATOM 2949 O O . MET B 1 14 ? 4.93 26.703 13.953 1 97.44 14 MET B O 1
ATOM 2953 N N . ALA B 1 15 ? 7.086 26.844 14.562 1 96.31 15 ALA B N 1
ATOM 2954 C CA . ALA B 1 15 ? 7.492 25.656 13.805 1 96.31 15 ALA B CA 1
ATOM 2955 C C . ALA B 1 15 ? 8.289 24.688 14.68 1 96.31 15 ALA B C 1
ATOM 2957 O O . ALA B 1 15 ? 9.312 24.156 14.25 1 96.31 15 ALA B O 1
ATOM 2958 N N . GLY B 1 16 ? 7.852 24.438 15.898 1 91.88 16 GLY B N 1
ATOM 2959 C CA . GLY B 1 16 ? 8.578 23.562 16.812 1 91.88 16 GLY B CA 1
ATOM 2960 C C . GLY B 1 16 ? 7.934 22.203 16.953 1 91.88 16 GLY B C 1
ATOM 2961 O O . GLY B 1 16 ? 8.5 21.312 17.594 1 91.88 16 GLY B O 1
ATOM 2962 N N . GLY B 1 17 ? 6.84 21.938 16.328 1 86.75 17 GLY B N 1
ATOM 2963 C CA . GLY B 1 17 ? 6.09 20.703 16.5 1 86.75 17 GLY B CA 1
ATOM 2964 C C . GLY B 1 17 ? 6.758 19.5 15.859 1 86.75 17 GLY B C 1
ATOM 2965 O O . GLY B 1 17 ? 7.488 19.641 14.875 1 86.75 17 GLY B O 1
ATOM 2966 N N . LYS B 1 18 ? 6.445 18.312 16.406 1 83.75 18 LYS B N 1
ATOM 2967 C CA . LYS B 1 18 ? 7.062 17.094 15.898 1 83.75 18 LYS B CA 1
ATOM 2968 C C . LYS B 1 18 ? 6.277 16.516 14.727 1 83.75 18 LYS B C 1
ATOM 2970 O O . LYS B 1 18 ? 6.863 15.992 13.781 1 83.75 18 LYS B O 1
ATOM 2975 N N . GLY B 1 19 ? 4.938 16.578 14.75 1 88.56 19 GLY B N 1
ATOM 2976 C CA . GLY B 1 19 ? 4.098 16.156 13.641 1 88.56 19 GLY B CA 1
ATOM 2977 C C . GLY B 1 19 ? 4.168 14.664 13.383 1 88.56 19 GLY B C 1
ATOM 2978 O O . GLY B 1 19 ? 4.246 14.227 12.227 1 88.56 19 GLY B O 1
ATOM 2979 N N . GLU B 1 20 ? 4.094 13.836 14.406 1 90.56 20 GLU B N 1
ATOM 2980 C CA . GLU B 1 20 ? 4.348 12.398 14.305 1 90.56 20 GLU B CA 1
ATOM 2981 C C . GLU B 1 20 ? 3.213 11.688 13.578 1 90.56 20 GLU B C 1
ATOM 2983 O O . GLU B 1 20 ? 3.42 10.625 12.984 1 90.56 20 GLU B O 1
ATOM 2988 N N . ARG B 1 21 ? 2.082 12.258 13.508 1 94 21 ARG B N 1
ATOM 2989 C CA . ARG B 1 21 ? 0.892 11.594 12.984 1 94 21 ARG B CA 1
ATOM 2990 C C . ARG B 1 21 ? 0.938 11.523 11.461 1 94 21 ARG B C 1
ATOM 2992 O O . ARG B 1 21 ? 0.108 10.852 10.836 1 94 21 ARG B O 1
ATOM 2999 N N . PHE B 1 22 ? 1.948 12.133 10.82 1 96.62 22 PHE B N 1
ATOM 3000 C CA . PHE B 1 22 ? 2.074 12.094 9.367 1 96.62 22 PHE B CA 1
ATOM 3001 C C . PHE B 1 22 ? 3.178 11.133 8.945 1 96.62 22 PHE B C 1
ATOM 3003 O O . PHE B 1 22 ? 3.607 11.133 7.793 1 96.62 22 PHE B O 1
ATOM 3010 N N . TRP B 1 23 ? 3.641 10.438 10.008 1 97.44 23 TRP B N 1
ATOM 3011 C CA . TRP B 1 23 ? 4.5 9.328 9.602 1 97.44 23 TRP B CA 1
ATOM 3012 C C . TRP B 1 23 ? 3.818 8.461 8.547 1 97.44 23 TRP B C 1
ATOM 3014 O O . TRP B 1 23 ? 2.6 8.273 8.586 1 97.44 23 TRP B O 1
ATOM 3024 N N . PRO B 1 24 ? 4.516 7.949 7.629 1 97.88 24 PRO B N 1
ATOM 3025 C CA . PRO B 1 24 ? 5.973 7.871 7.504 1 97.88 24 PRO B CA 1
ATOM 3026 C C . PRO B 1 24 ? 6.566 9.078 6.777 1 97.88 24 PRO B C 1
ATOM 3028 O O . PRO B 1 24 ? 7.785 9.156 6.598 1 97.88 24 PRO B O 1
ATOM 3031 N N . ARG B 1 25 ? 5.762 9.984 6.32 1 96.81 25 ARG B N 1
ATOM 3032 C CA . ARG B 1 25 ? 6.301 11.156 5.641 1 96.81 25 ARG B CA 1
ATOM 3033 C C . ARG B 1 25 ? 7.059 12.055 6.613 1 96.81 25 ARG B C 1
ATOM 3035 O O . ARG B 1 25 ? 8.133 12.57 6.289 1 96.81 25 ARG B O 1
ATOM 3042 N N . SER B 1 26 ? 6.453 12.312 7.723 1 96.56 26 SER B N 1
ATOM 3043 C CA . SER B 1 26 ? 7.164 13.023 8.781 1 96.56 26 SER B CA 1
ATOM 3044 C C . SER B 1 26 ? 8.148 12.109 9.5 1 96.56 26 SER B C 1
ATOM 3046 O O . SER B 1 26 ? 7.895 10.914 9.664 1 96.56 26 SER B O 1
ATOM 3048 N N . ARG B 1 27 ? 9.25 12.656 9.898 1 95 27 ARG B N 1
ATOM 3049 C CA . ARG B 1 27 ? 10.281 12.008 10.688 1 95 27 ARG B CA 1
ATOM 3050 C C . ARG B 1 27 ? 10.711 12.883 11.859 1 95 27 ARG B C 1
ATOM 3052 O O . ARG B 1 27 ? 10.359 14.062 11.922 1 95 27 ARG B O 1
ATOM 3059 N N . THR B 1 28 ? 11.453 12.312 12.734 1 90.69 28 THR B N 1
ATOM 3060 C CA . THR B 1 28 ? 11.922 13.055 13.898 1 90.69 28 THR B CA 1
ATOM 3061 C C . THR B 1 28 ? 12.695 14.297 13.469 1 90.69 28 THR B C 1
ATOM 3063 O O . THR B 1 28 ? 12.5 15.383 14.023 1 90.69 28 THR B O 1
ATOM 3066 N N . ASN B 1 29 ? 13.5 14.211 12.453 1 88.88 29 ASN B N 1
ATOM 3067 C CA . ASN B 1 29 ? 14.344 15.32 12.039 1 88.88 29 ASN B CA 1
ATOM 3068 C C . ASN B 1 29 ? 13.711 16.125 10.898 1 88.88 29 ASN B C 1
ATOM 3070 O O . ASN B 1 29 ? 14.273 17.109 10.438 1 88.88 29 ASN B O 1
ATOM 3074 N N . SER B 1 30 ? 12.594 15.688 10.5 1 93.38 30 SER B N 1
ATOM 3075 C CA . SER B 1 30 ? 11.852 16.359 9.438 1 93.38 30 SER B CA 1
ATOM 3076 C C . SER B 1 30 ? 10.344 16.281 9.672 1 93.38 30 SER B C 1
ATOM 3078 O O . SER B 1 30 ? 9.633 15.562 8.961 1 93.38 30 SER B O 1
ATOM 3080 N N . PRO B 1 31 ? 9.945 17.062 10.602 1 95.81 31 PRO B N 1
ATOM 3081 C CA . PRO B 1 31 ? 8.539 17 11.016 1 95.81 31 PRO B CA 1
ATOM 3082 C C . PRO B 1 31 ? 7.578 17.469 9.93 1 95.81 31 PRO B C 1
ATOM 3084 O O . PRO B 1 31 ? 8.008 17.828 8.836 1 95.81 31 PRO B O 1
ATOM 3087 N N . LYS B 1 32 ? 6.352 17.453 10.203 1 96.12 32 LYS B N 1
ATOM 3088 C CA . LYS B 1 32 ? 5.297 17.625 9.211 1 96.12 32 LYS B CA 1
ATOM 3089 C C . LYS B 1 32 ? 5.402 18.984 8.523 1 96.12 32 LYS B C 1
ATOM 3091 O O . LYS B 1 32 ? 5.148 19.094 7.32 1 96.12 32 LYS B O 1
ATOM 3096 N N . GLN B 1 33 ? 5.73 20.031 9.305 1 96.62 33 GLN B N 1
ATOM 3097 C CA . GLN B 1 33 ? 5.742 21.375 8.734 1 96.62 33 GLN B CA 1
ATOM 3098 C C . GLN B 1 33 ? 6.824 21.516 7.672 1 96.62 33 GLN B C 1
ATOM 3100 O O . GLN B 1 33 ? 6.82 22.469 6.891 1 96.62 33 GLN B O 1
ATOM 3105 N N . LEU B 1 34 ? 7.746 20.609 7.625 1 97 34 LEU B N 1
ATOM 3106 C CA . LEU B 1 34 ? 8.812 20.625 6.625 1 97 34 LEU B CA 1
ATOM 3107 C C . LEU B 1 34 ? 8.492 19.672 5.473 1 97 34 LEU B C 1
ATOM 3109 O O . LEU B 1 34 ? 9.367 19.375 4.656 1 97 34 LEU B O 1
ATOM 3113 N N . GLN B 1 35 ? 7.277 19.234 5.414 1 96.38 35 GLN B N 1
ATOM 3114 C CA . GLN B 1 35 ? 6.895 18.25 4.402 1 96.38 35 GLN B CA 1
ATOM 3115 C C . GLN B 1 35 ? 5.871 18.828 3.432 1 96.38 35 GLN B C 1
ATOM 3117 O O . GLN B 1 35 ? 5.117 19.734 3.787 1 96.38 35 GLN B O 1
ATOM 3122 N N . LYS B 1 36 ? 5.941 18.328 2.195 1 96 36 LYS B N 1
ATOM 3123 C CA . LYS B 1 36 ? 4.887 18.578 1.219 1 96 36 LYS B CA 1
ATOM 3124 C C . LYS B 1 36 ? 3.674 17.688 1.479 1 96 36 LYS B C 1
ATOM 3126 O O . LYS B 1 36 ? 3.74 16.469 1.315 1 96 36 LYS B O 1
ATOM 3131 N N . VAL B 1 37 ? 2.59 18.312 1.902 1 95.88 37 VAL B N 1
ATOM 3132 C CA . VAL B 1 37 ? 1.468 17.516 2.373 1 95.88 37 VAL B CA 1
ATOM 3133 C C . VAL B 1 37 ? 0.321 17.578 1.369 1 95.88 37 VAL B C 1
ATOM 3135 O O . VAL B 1 37 ? -0.168 16.562 0.899 1 95.88 37 VAL B O 1
ATOM 3138 N N . TYR B 1 38 ? -0.117 18.75 0.991 1 94.38 38 TYR B N 1
ATOM 3139 C CA . TYR B 1 38 ? -1.281 18.859 0.118 1 94.38 38 TYR B CA 1
ATOM 3140 C C . TYR B 1 38 ? -0.944 19.641 -1.145 1 94.38 38 TYR B C 1
ATOM 3142 O O . TYR B 1 38 ? -1.784 19.781 -2.037 1 94.38 38 TYR B O 1
ATOM 3150 N N . SER B 1 39 ? 0.291 20.188 -1.262 1 93.25 39 SER B N 1
ATOM 3151 C CA . SER B 1 39 ? 0.785 20.906 -2.43 1 93.25 39 SER B CA 1
ATOM 3152 C C . SER B 1 39 ? 2.256 20.594 -2.691 1 93.25 39 SER B C 1
ATOM 3154 O O . SER B 1 39 ? 2.826 19.703 -2.064 1 93.25 39 SER B O 1
ATOM 3156 N N . ASN B 1 40 ? 2.842 21.328 -3.633 1 94.31 40 ASN B N 1
ATOM 3157 C CA . ASN B 1 40 ? 4.242 21.094 -3.973 1 94.31 40 ASN B CA 1
ATOM 3158 C C . ASN B 1 40 ? 5.172 21.906 -3.074 1 94.31 40 ASN B C 1
ATOM 3160 O O . ASN B 1 40 ? 6.387 21.938 -3.287 1 94.31 40 ASN B O 1
ATOM 3164 N N . LYS B 1 41 ? 4.613 22.531 -2.055 1 96.19 41 LYS B N 1
ATOM 3165 C CA . LYS B 1 41 ? 5.379 23.266 -1.059 1 96.19 41 LYS B CA 1
ATOM 3166 C C . LYS B 1 41 ? 5.266 22.625 0.318 1 96.19 41 LYS B C 1
ATOM 3168 O O . LYS B 1 41 ? 4.277 21.953 0.614 1 96.19 41 LYS B O 1
ATOM 3173 N N . THR B 1 42 ? 6.359 22.812 1.112 1 97 42 THR B N 1
ATOM 3174 C CA . THR B 1 42 ? 6.227 22.375 2.5 1 97 42 THR B CA 1
ATOM 3175 C C . THR B 1 42 ? 5.156 23.203 3.219 1 97 42 THR B C 1
ATOM 3177 O O . THR B 1 42 ? 4.805 24.297 2.781 1 97 42 THR B O 1
ATOM 3180 N N . LEU B 1 43 ? 4.609 22.672 4.238 1 97.62 43 LEU B N 1
ATOM 3181 C CA . LEU B 1 43 ? 3.625 23.422 5.016 1 97.62 43 LEU B CA 1
ATOM 3182 C C . LEU B 1 43 ? 4.207 24.75 5.504 1 97.62 43 LEU B C 1
ATOM 3184 O O . LEU B 1 43 ? 3.531 25.781 5.469 1 97.62 43 LEU B O 1
ATOM 3188 N N . LEU B 1 44 ? 5.453 24.734 5.914 1 98.06 44 LEU B N 1
ATOM 3189 C CA . LEU B 1 44 ? 6.121 25.953 6.367 1 98.06 44 LEU B CA 1
ATOM 3190 C C . LEU B 1 44 ? 6.211 26.969 5.242 1 98.06 44 LEU B C 1
ATOM 3192 O O . LEU B 1 44 ? 5.938 28.156 5.445 1 98.06 44 LEU B O 1
ATOM 3196 N N . LYS B 1 45 ? 6.578 26.516 4.062 1 97.81 45 LYS B N 1
ATOM 3197 C CA . LYS B 1 45 ? 6.668 27.422 2.922 1 97.81 45 LYS B CA 1
ATOM 3198 C C . LYS B 1 45 ? 5.305 28.031 2.59 1 97.81 45 LYS B C 1
ATOM 3200 O O . LYS B 1 45 ? 5.207 29.219 2.264 1 97.81 45 LYS B O 1
ATOM 3205 N N . GLU B 1 46 ? 4.27 27.234 2.652 1 97.81 46 GLU B N 1
ATOM 3206 C CA . GLU B 1 46 ? 2.914 27.75 2.477 1 97.81 46 GLU B CA 1
ATOM 3207 C C . GLU B 1 46 ? 2.613 28.875 3.471 1 97.81 46 GLU B C 1
ATOM 3209 O O . GLU B 1 46 ? 2.016 29.875 3.107 1 97.81 46 GLU B O 1
ATOM 3214 N N . THR B 1 47 ? 2.984 28.672 4.668 1 98.25 47 THR B N 1
ATOM 3215 C CA . THR B 1 47 ? 2.725 29.641 5.723 1 98.25 47 THR B CA 1
ATOM 3216 C C . THR B 1 47 ? 3.535 30.906 5.496 1 98.25 47 THR B C 1
ATOM 3218 O O . THR B 1 47 ? 3.025 32.031 5.676 1 98.25 47 THR B O 1
ATOM 3221 N N . ILE B 1 48 ? 4.789 30.75 5.086 1 98.38 48 ILE B N 1
ATOM 3222 C CA . ILE B 1 48 ? 5.633 31.906 4.777 1 98.38 48 ILE B CA 1
ATOM 3223 C C . ILE B 1 48 ? 5.02 32.688 3.627 1 98.38 48 ILE B C 1
ATOM 3225 O O . ILE B 1 48 ? 4.941 33.938 3.688 1 98.38 48 ILE B O 1
ATOM 3229 N N . ASP B 1 49 ? 4.57 31.984 2.645 1 97.88 49 ASP B N 1
ATOM 3230 C CA . ASP B 1 49 ? 3.936 32.625 1.508 1 97.88 49 ASP B CA 1
ATOM 3231 C C . ASP B 1 49 ? 2.697 33.406 1.947 1 97.88 49 ASP B C 1
ATOM 3233 O O . ASP B 1 49 ? 2.459 34.531 1.475 1 97.88 49 ASP B O 1
ATOM 3237 N N . ARG B 1 50 ? 1.909 32.906 2.809 1 98 50 ARG B N 1
ATOM 3238 C CA . ARG B 1 50 ? 0.75 33.594 3.352 1 98 50 ARG B CA 1
ATOM 3239 C C . ARG B 1 50 ? 1.175 34.844 4.129 1 98 50 ARG B C 1
ATOM 3241 O O . ARG B 1 50 ? 0.56 35.906 3.996 1 98 50 ARG B O 1
ATOM 3248 N N . ALA B 1 51 ? 2.182 34.688 4.922 1 98.38 51 ALA B N 1
ATOM 3249 C CA . ALA B 1 51 ? 2.688 35.812 5.719 1 98.38 51 ALA B CA 1
ATOM 3250 C C . ALA B 1 51 ? 3.152 36.969 4.824 1 98.38 51 ALA B C 1
ATOM 3252 O O . ALA B 1 51 ? 2.982 38.125 5.168 1 98.38 51 ALA B O 1
ATOM 3253 N N . LEU B 1 52 ? 3.693 36.594 3.691 1 98 52 LEU B N 1
ATOM 3254 C CA . LEU B 1 52 ? 4.227 37.594 2.768 1 98 52 LEU B CA 1
ATOM 3255 C C . LEU B 1 52 ? 3.105 38.469 2.18 1 98 52 LEU B C 1
ATOM 3257 O O . LEU B 1 52 ? 3.357 39.531 1.639 1 98 52 LEU B O 1
ATOM 3261 N N . THR B 1 53 ? 1.931 38 2.287 1 97.88 53 THR B N 1
ATOM 3262 C CA . THR B 1 53 ? 0.809 38.781 1.787 1 97.88 53 THR B CA 1
ATOM 3263 C C . THR B 1 53 ? 0.457 39.906 2.762 1 97.88 53 THR B C 1
ATOM 3265 O O . THR B 1 53 ? -0.262 40.844 2.406 1 97.88 53 THR B O 1
ATOM 3268 N N . ILE B 1 54 ? 0.991 39.875 4 1 97 54 ILE B N 1
ATOM 3269 C CA . ILE B 1 54 ? 0.518 40.844 4.992 1 97 54 ILE B CA 1
ATOM 3270 C C . ILE B 1 54 ? 1.7 41.625 5.559 1 97 54 ILE B C 1
ATOM 3272 O O . ILE B 1 54 ? 1.514 42.594 6.281 1 97 54 ILE B O 1
ATOM 3276 N N . THR B 1 55 ? 2.898 41.188 5.277 1 97.88 55 THR B N 1
ATOM 3277 C CA . THR B 1 55 ? 4.098 41.875 5.75 1 97.88 55 THR B CA 1
ATOM 3278 C C . THR B 1 55 ? 5.273 41.594 4.816 1 97.88 55 THR B C 1
ATOM 3280 O O . THR B 1 55 ? 5.086 41.188 3.674 1 97.88 55 THR B O 1
ATOM 3283 N N . SER B 1 56 ? 6.508 42 5.219 1 97.25 56 SER B N 1
ATOM 3284 C CA . SER B 1 56 ? 7.703 41.812 4.41 1 97.25 56 SER B CA 1
ATOM 3285 C C . SER B 1 56 ? 8.602 40.719 5.008 1 97.25 56 SER B C 1
ATOM 3287 O O . SER B 1 56 ? 8.477 40.406 6.188 1 97.25 56 SER B O 1
ATOM 3289 N N . GLN B 1 57 ? 9.445 40.188 4.23 1 96.88 57 GLN B N 1
ATOM 3290 C CA . GLN B 1 57 ? 10.273 39.062 4.598 1 96.88 57 GLN B CA 1
ATOM 3291 C C . GLN B 1 57 ? 11.094 39.344 5.844 1 96.88 57 GLN B C 1
ATOM 3293 O O . GLN B 1 57 ? 11.305 38.469 6.68 1 96.88 57 GLN B O 1
ATOM 3298 N N . ASP B 1 58 ? 11.555 40.562 5.914 1 96.56 58 ASP B N 1
ATOM 3299 C CA . ASP B 1 58 ? 12.43 40.938 7.02 1 96.56 58 ASP B CA 1
ATOM 3300 C C . ASP B 1 58 ? 11.672 40.938 8.344 1 96.56 58 ASP B C 1
ATOM 3302 O O . ASP B 1 58 ? 12.281 40.969 9.414 1 96.56 58 ASP B O 1
ATOM 3306 N N . ARG B 1 59 ? 10.344 40.875 8.297 1 98.25 59 ARG B N 1
ATOM 3307 C CA . ARG B 1 59 ? 9.531 40.938 9.508 1 98.25 59 ARG B CA 1
ATOM 3308 C C . ARG B 1 59 ? 8.828 39.625 9.766 1 98.25 59 ARG B C 1
ATOM 3310 O O . ARG B 1 59 ? 7.91 39.531 10.586 1 98.25 59 ARG B O 1
ATOM 3317 N N . ILE B 1 60 ? 9.234 38.562 9.047 1 98.75 60 ILE B N 1
ATOM 3318 C CA . ILE B 1 60 ? 8.758 37.188 9.289 1 98.75 60 ILE B CA 1
ATOM 3319 C C . ILE B 1 60 ? 9.812 36.406 10.078 1 98.75 60 ILE B C 1
ATOM 3321 O O . ILE B 1 60 ? 10.961 36.281 9.641 1 98.75 60 ILE B O 1
ATOM 3325 N N . TYR B 1 61 ? 9.414 35.938 11.242 1 98.88 61 TYR B N 1
ATOM 3326 C CA . TYR B 1 61 ? 10.297 35.156 12.102 1 98.88 61 TYR B CA 1
ATOM 3327 C C . TYR B 1 61 ? 9.742 33.75 12.312 1 98.88 61 TYR B C 1
ATOM 3329 O O . TYR B 1 61 ? 8.523 33.562 12.328 1 98.88 61 TYR B O 1
ATOM 3337 N N . ILE B 1 62 ? 10.656 32.781 12.484 1 98.75 62 ILE B N 1
ATOM 3338 C CA . ILE B 1 62 ? 10.281 31.406 12.75 1 98.75 62 ILE B CA 1
ATOM 3339 C C . ILE B 1 62 ? 10.719 31.016 14.164 1 98.75 62 ILE B C 1
ATOM 3341 O O . ILE B 1 62 ? 11.891 31.141 14.508 1 98.75 62 ILE B O 1
ATOM 3345 N N . GLY B 1 63 ? 9.773 30.719 15 1 98.25 63 GLY B N 1
ATOM 3346 C CA . GLY B 1 63 ? 10.062 30.156 16.312 1 98.25 63 GLY B CA 1
ATOM 3347 C C . GLY B 1 63 ? 10.297 28.656 16.266 1 98.25 63 GLY B C 1
ATOM 3348 O O . GLY B 1 63 ? 9.398 27.891 15.922 1 98.25 63 GLY B O 1
ATOM 3349 N N . THR B 1 64 ? 11.445 28.172 16.656 1 97.19 64 THR B N 1
ATOM 3350 C CA . THR B 1 64 ? 11.789 26.766 16.547 1 97.19 64 THR B CA 1
ATOM 3351 C C . THR B 1 64 ? 13.016 26.438 17.406 1 97.19 64 THR B C 1
ATOM 3353 O O . THR B 1 64 ? 13.391 27.219 18.281 1 97.19 64 THR B O 1
ATOM 3356 N N . ASN B 1 65 ? 13.5 25.234 17.344 1 95.62 65 ASN B N 1
ATOM 3357 C CA . ASN B 1 65 ? 14.727 24.859 18.047 1 95.62 65 ASN B CA 1
ATOM 3358 C C . ASN B 1 65 ? 15.93 24.844 17.094 1 95.62 65 ASN B C 1
ATOM 3360 O O . ASN B 1 65 ? 15.773 24.984 15.891 1 95.62 65 ASN B O 1
ATOM 3364 N N . SER B 1 66 ? 17.078 24.656 17.656 1 95.12 66 SER B N 1
ATOM 3365 C CA . SER B 1 66 ? 18.328 24.797 16.906 1 95.12 66 SER B CA 1
ATOM 3366 C C . SER B 1 66 ? 18.422 23.734 15.82 1 95.12 66 SER B C 1
ATOM 3368 O O . SER B 1 66 ? 18.859 24.016 14.703 1 95.12 66 SER B O 1
ATOM 3370 N N . ASN B 1 67 ? 18.094 22.562 16.141 1 94.38 67 ASN B N 1
ATOM 3371 C CA . ASN B 1 67 ? 18.156 21.484 15.164 1 94.38 67 ASN B CA 1
ATOM 3372 C C . ASN B 1 67 ? 17.234 21.734 13.977 1 94.38 67 ASN B C 1
ATOM 3374 O O . ASN B 1 67 ? 17.656 21.594 12.82 1 94.38 67 ASN B O 1
ATOM 3378 N N . LEU B 1 68 ? 16.109 22.125 14.203 1 95.44 68 LEU B N 1
ATOM 3379 C CA . LEU B 1 68 ? 15.133 22.344 13.141 1 95.44 68 LEU B CA 1
ATOM 3380 C C . LEU B 1 68 ? 15.508 23.578 12.32 1 95.44 68 LEU B C 1
ATOM 3382 O O . LEU B 1 68 ? 15.227 23.625 11.117 1 95.44 68 LEU B O 1
ATOM 3386 N N . LYS B 1 69 ? 16.078 24.594 12.977 1 97.19 69 LYS B N 1
ATOM 3387 C CA . LYS B 1 69 ? 16.578 25.734 12.211 1 97.19 69 LYS B CA 1
ATOM 3388 C C . LYS B 1 69 ? 17.484 25.281 11.07 1 97.19 69 LYS B C 1
ATOM 3390 O O . LYS B 1 69 ? 17.312 25.703 9.93 1 97.19 69 LYS B O 1
ATOM 3395 N N . ASN B 1 70 ? 18.375 24.375 11.406 1 96.81 70 ASN B N 1
ATOM 3396 C CA . ASN B 1 70 ? 19.297 23.875 10.398 1 96.81 70 ASN B CA 1
ATOM 3397 C C . ASN B 1 70 ? 18.562 23.172 9.258 1 96.81 70 ASN B C 1
ATOM 3399 O O . ASN B 1 70 ? 18.875 23.391 8.086 1 96.81 70 ASN B O 1
ATOM 3403 N N . GLU B 1 71 ? 17.594 22.422 9.625 1 95.69 71 GLU B N 1
ATOM 3404 C CA . GLU B 1 71 ? 16.812 21.688 8.625 1 95.69 71 GLU B CA 1
ATOM 3405 C C . GLU B 1 71 ? 16 22.641 7.754 1 95.69 71 GLU B C 1
ATOM 3407 O O . GLU B 1 71 ? 15.875 22.438 6.547 1 95.69 71 GLU B O 1
ATOM 3412 N N . ILE B 1 72 ? 15.453 23.625 8.359 1 97 72 ILE B N 1
ATOM 3413 C CA . ILE B 1 72 ? 14.648 24.609 7.645 1 97 72 ILE B CA 1
ATOM 3414 C C . ILE B 1 72 ? 15.516 25.359 6.633 1 97 72 ILE B C 1
ATOM 3416 O O . ILE B 1 72 ? 15.125 25.531 5.473 1 97 72 ILE B O 1
ATOM 3420 N N . LEU B 1 73 ? 16.688 25.75 7.047 1 97.06 73 LEU B N 1
ATOM 3421 C CA . LEU B 1 73 ? 17.578 26.516 6.184 1 97.06 73 LEU B CA 1
ATOM 3422 C C . LEU B 1 73 ? 18.094 25.656 5.035 1 97.06 73 LEU B C 1
ATOM 3424 O O . LEU B 1 73 ? 18.359 26.156 3.941 1 97.06 73 LEU B O 1
ATOM 3428 N N . LYS B 1 74 ? 18.219 24.375 5.273 1 95.94 74 LYS B N 1
ATOM 3429 C CA . LYS B 1 74 ? 18.594 23.469 4.195 1 95.94 74 LYS B CA 1
ATOM 3430 C C . LYS B 1 74 ? 17.516 23.438 3.105 1 95.94 74 LYS B C 1
ATOM 3432 O O . LYS B 1 74 ? 17.844 23.422 1.915 1 95.94 74 LYS B O 1
ATOM 3437 N N . LYS B 1 75 ? 16.312 23.5 3.488 1 93.44 75 LYS B N 1
ATOM 3438 C CA . LYS B 1 75 ? 15.18 23.391 2.562 1 93.44 75 LYS B CA 1
ATOM 3439 C C . LYS B 1 75 ? 14.859 24.75 1.938 1 93.44 75 LYS B C 1
ATOM 3441 O O . LYS B 1 75 ? 14.383 24.828 0.806 1 93.44 75 LYS B O 1
ATOM 3446 N N . ASP B 1 76 ? 15.039 25.781 2.734 1 94.12 76 ASP B N 1
ATOM 3447 C CA . ASP B 1 76 ? 14.797 27.141 2.277 1 94.12 76 ASP B CA 1
ATOM 3448 C C . ASP B 1 76 ? 15.992 28.047 2.586 1 94.12 76 ASP B C 1
ATOM 3450 O O . ASP B 1 76 ? 15.914 28.922 3.459 1 94.12 76 ASP B O 1
ATOM 3454 N N . PRO B 1 77 ? 17 28 1.751 1 94.06 77 PRO B N 1
ATOM 3455 C CA . PRO B 1 77 ? 18.234 28.734 2.027 1 94.06 77 PRO B CA 1
ATOM 3456 C C . PRO B 1 77 ? 18.062 30.25 1.887 1 94.06 77 PRO B C 1
ATOM 3458 O O . PRO B 1 77 ? 18.891 31.016 2.385 1 94.06 77 PRO B O 1
ATOM 3461 N N . LYS B 1 78 ? 17.031 30.672 1.234 1 94.5 78 LYS B N 1
ATOM 3462 C CA . LYS B 1 78 ? 16.828 32.094 1 1 94.5 78 LYS B CA 1
ATOM 3463 C C . LYS B 1 78 ? 16.156 32.75 2.203 1 94.5 78 LYS B C 1
ATOM 3465 O O . LYS B 1 78 ? 16.094 34 2.279 1 94.5 78 LYS B O 1
ATOM 3470 N N . PHE B 1 79 ? 15.641 31.984 3.107 1 96.94 79 PHE B N 1
ATOM 3471 C CA . PHE B 1 79 ? 15.07 32.562 4.316 1 96.94 79 PHE B CA 1
ATOM 3472 C C . PHE B 1 79 ? 16.156 33.188 5.188 1 96.94 79 PHE B C 1
ATOM 3474 O O . PHE B 1 79 ? 17.219 32.594 5.387 1 96.94 79 PHE B O 1
ATOM 3481 N N . PRO B 1 80 ? 15.914 34.344 5.699 1 96.94 80 PRO B N 1
ATOM 3482 C CA . PRO B 1 80 ? 16.969 35 6.457 1 96.94 80 PRO B CA 1
ATOM 3483 C C . PRO B 1 80 ? 17.375 34.25 7.715 1 96.94 80 PRO B C 1
ATOM 3485 O O . PRO B 1 80 ? 16.547 34.031 8.609 1 96.94 80 PRO B O 1
ATOM 3488 N N . SER B 1 81 ? 18.625 33.969 7.93 1 96.31 81 SER B N 1
ATOM 3489 C CA . SER B 1 81 ? 19.125 33.156 9.031 1 96.31 81 SER B CA 1
ATOM 3490 C C . SER B 1 81 ? 18.969 33.875 10.367 1 96.31 81 SER B C 1
ATOM 3492 O O . SER B 1 81 ? 18.953 33.219 11.422 1 96.31 81 SER B O 1
ATOM 3494 N N . ALA B 1 82 ? 18.859 35.188 10.312 1 96.88 82 ALA B N 1
ATOM 3495 C CA . ALA B 1 82 ? 18.734 35.969 11.539 1 96.88 82 ALA B CA 1
ATOM 3496 C C . ALA B 1 82 ? 17.297 36 12.016 1 96.88 82 ALA B C 1
ATOM 3498 O O . ALA B 1 82 ? 17.016 36.438 13.148 1 96.88 82 ALA B O 1
ATOM 3499 N N . ASN B 1 83 ? 16.375 35.531 11.219 1 98.44 83 ASN B N 1
ATOM 3500 C CA . ASN B 1 83 ? 14.953 35.656 11.523 1 98.44 83 ASN B CA 1
ATOM 3501 C C . ASN B 1 83 ? 14.398 34.406 12.164 1 98.44 83 ASN B C 1
ATOM 3503 O O . ASN B 1 83 ? 13.344 33.906 11.773 1 98.44 83 ASN B O 1
ATOM 3507 N N . PHE B 1 84 ? 15.156 33.906 13.18 1 98.38 84 PHE B N 1
ATOM 3508 C CA . PHE B 1 84 ? 14.711 32.781 13.984 1 98.38 84 PHE B CA 1
ATOM 3509 C C . PHE B 1 84 ? 14.656 33.156 15.461 1 98.38 84 PHE B C 1
ATOM 3511 O O . PHE B 1 84 ? 15.508 33.906 15.953 1 98.38 84 PHE B O 1
ATOM 3518 N N . ILE B 1 85 ? 13.633 32.75 16.125 1 98.06 85 ILE B N 1
ATOM 3519 C CA . ILE B 1 85 ? 13.57 32.75 17.578 1 98.06 85 ILE B CA 1
ATOM 3520 C C . ILE B 1 85 ? 13.758 31.328 18.094 1 98.06 85 ILE B C 1
ATOM 3522 O O . ILE B 1 85 ? 12.867 30.484 17.938 1 98.06 85 ILE B O 1
ATOM 3526 N N . ILE B 1 86 ? 14.867 31.047 18.766 1 97.12 86 ILE B N 1
ATOM 3527 C CA . ILE B 1 86 ? 15.266 29.672 19.094 1 97.12 86 ILE B CA 1
ATOM 3528 C C . ILE B 1 86 ? 14.875 29.344 20.531 1 97.12 86 ILE B C 1
ATOM 3530 O O . ILE B 1 86 ? 15.242 30.078 21.453 1 97.12 86 ILE B O 1
ATOM 3534 N N . GLU B 1 87 ? 14.086 28.375 20.688 1 95.75 87 GLU B N 1
ATOM 3535 C CA . GLU B 1 87 ? 13.781 27.859 22.016 1 95.75 87 GLU B CA 1
ATOM 3536 C C . GLU B 1 87 ? 14.75 26.75 22.406 1 95.75 87 GLU B C 1
ATOM 3538 O O . GLU B 1 87 ? 14.953 25.797 21.641 1 95.75 87 GLU B O 1
ATOM 3543 N N . PRO B 1 88 ? 15.312 26.828 23.609 1 95.56 88 PRO B N 1
ATOM 3544 C CA . PRO B 1 88 ? 16.219 25.766 24.078 1 95.56 88 PRO B CA 1
ATOM 3545 C C . PRO B 1 88 ? 15.508 24.453 24.359 1 95.56 88 PRO B C 1
ATOM 3547 O O . PRO B 1 88 ? 16.125 23.391 24.297 1 95.56 88 PRO B O 1
ATOM 3550 N N . GLU B 1 89 ? 14.289 24.578 24.75 1 93.81 89 GLU B N 1
ATOM 3551 C CA . GLU B 1 89 ? 13.422 23.453 25.078 1 93.81 89 GLU B CA 1
ATOM 3552 C C . GLU B 1 89 ? 11.969 23.734 24.688 1 93.81 89 GLU B C 1
ATOM 3554 O O . GLU B 1 89 ? 11.5 24.875 24.812 1 93.81 89 GLU B O 1
ATOM 3559 N N . GLY B 1 90 ? 11.391 22.672 24.156 1 92.12 90 GLY B N 1
ATOM 3560 C CA . GLY B 1 90 ? 9.984 22.844 23.844 1 92.12 90 GLY B CA 1
ATOM 3561 C C . GLY B 1 90 ? 9.102 22.938 25.078 1 92.12 90 GLY B C 1
ATOM 3562 O O . GLY B 1 90 ? 9.047 22 25.875 1 92.12 90 GLY B O 1
ATOM 3563 N N . LYS B 1 91 ? 8.453 24.047 25.281 1 95.31 91 LYS B N 1
ATOM 3564 C CA . LYS B 1 91 ? 7.602 24.234 26.453 1 95.31 91 LYS B CA 1
ATOM 3565 C C . LYS B 1 91 ? 6.227 24.766 26.047 1 95.31 91 LYS B C 1
ATOM 3567 O O . LYS B 1 91 ? 5.66 25.625 26.734 1 95.31 91 LYS B O 1
ATOM 3572 N N . ASN B 1 92 ? 5.742 24.266 24.875 1 93.94 92 ASN B N 1
ATOM 3573 C CA . ASN B 1 92 ? 4.449 24.672 24.328 1 93.94 92 ASN B CA 1
ATOM 3574 C C . ASN B 1 92 ? 4.477 26.125 23.844 1 93.94 92 ASN B C 1
ATOM 3576 O O . ASN B 1 92 ? 5.551 26.688 23.656 1 93.94 92 ASN B O 1
ATOM 3580 N N . THR B 1 93 ? 3.336 26.797 23.562 1 95.88 93 THR B N 1
ATOM 3581 C CA . THR B 1 93 ? 3.301 27.969 22.703 1 95.88 93 THR B CA 1
ATOM 3582 C C . THR B 1 93 ? 3.508 29.25 23.531 1 95.88 93 THR B C 1
ATOM 3584 O O . THR B 1 93 ? 3.992 30.25 23.016 1 95.88 93 THR B O 1
ATOM 3587 N N . ALA B 1 94 ? 3.174 29.312 24.797 1 97.75 94 ALA B N 1
ATOM 3588 C CA . ALA B 1 94 ? 3.201 30.547 25.578 1 97.75 94 ALA B CA 1
ATOM 3589 C C . ALA B 1 94 ? 4.633 31.031 25.781 1 97.75 94 ALA B C 1
ATOM 3591 O O . ALA B 1 94 ? 4.93 32.219 25.531 1 97.75 94 ALA B O 1
ATOM 3592 N N . PRO B 1 95 ? 5.617 30.156 26.125 1 97.75 95 PRO B N 1
ATOM 3593 C CA . PRO B 1 95 ? 6.98 30.625 26.375 1 97.75 95 PRO B CA 1
ATOM 3594 C C . PRO B 1 95 ? 7.621 31.266 25.141 1 97.75 95 PRO B C 1
ATOM 3596 O O . PRO B 1 95 ? 8.219 32.344 25.219 1 97.75 95 PRO B O 1
ATOM 3599 N N . ILE B 1 96 ? 7.465 30.641 24 1 97.44 96 ILE B N 1
ATOM 3600 C CA . ILE B 1 96 ? 8.109 31.141 22.797 1 97.44 96 ILE B CA 1
ATOM 3601 C C . ILE B 1 96 ? 7.453 32.469 22.375 1 97.44 96 ILE B C 1
ATOM 3603 O O . ILE B 1 96 ? 8.117 33.344 21.844 1 97.44 96 ILE B O 1
ATOM 3607 N N . ILE B 1 97 ? 6.172 32.562 22.562 1 98.31 97 ILE B N 1
ATOM 3608 C CA . ILE B 1 97 ? 5.477 33.812 22.234 1 98.31 97 ILE B CA 1
ATOM 3609 C C . ILE B 1 97 ? 5.949 34.938 23.156 1 98.31 97 ILE B C 1
ATOM 3611 O O . ILE B 1 97 ? 6.219 36.031 22.719 1 98.31 97 ILE B O 1
ATOM 3615 N N . ALA B 1 98 ? 6.094 34.656 24.438 1 98.56 98 ALA B N 1
ATOM 3616 C CA . ALA B 1 98 ? 6.59 35.625 25.406 1 98.56 98 ALA B CA 1
ATOM 3617 C C . ALA B 1 98 ? 8.008 36.094 25.062 1 98.56 98 ALA B C 1
ATOM 3619 O O . ALA B 1 98 ? 8.305 37.281 25.047 1 98.56 98 ALA B O 1
ATOM 3620 N N . LEU B 1 99 ? 8.852 35.094 24.797 1 98.38 99 LEU B N 1
ATOM 3621 C CA . LEU B 1 99 ? 10.219 35.406 24.406 1 98.38 99 LEU B CA 1
ATOM 3622 C C . LEU B 1 99 ? 10.25 36.312 23.172 1 98.38 99 LEU B C 1
ATOM 3624 O O . LEU B 1 99 ? 10.984 37.281 23.125 1 98.38 99 LEU B O 1
ATOM 3628 N N . SER B 1 100 ? 9.453 35.938 22.203 1 98.56 100 SER B N 1
ATOM 3629 C CA . SER B 1 100 ? 9.391 36.688 20.953 1 98.56 100 SER B CA 1
ATOM 3630 C C . SER B 1 100 ? 8.906 38.125 21.188 1 98.56 100 SER B C 1
ATOM 3632 O O . SER B 1 100 ? 9.438 39.062 20.594 1 98.56 100 SER B O 1
ATOM 3634 N N . ALA B 1 101 ? 7.902 38.281 22 1 98.56 101 ALA B N 1
ATOM 3635 C CA . ALA B 1 101 ? 7.367 39.594 22.297 1 98.56 101 ALA B CA 1
ATOM 3636 C C . ALA B 1 101 ? 8.445 40.5 22.891 1 98.56 101 ALA B C 1
ATOM 3638 O O . ALA B 1 101 ? 8.555 41.688 22.516 1 98.56 101 ALA B O 1
ATOM 3639 N N . LEU B 1 102 ? 9.234 39.969 23.828 1 98.5 102 LEU B N 1
ATOM 3640 C CA . LEU B 1 102 ? 10.328 40.75 24.391 1 98.5 102 LEU B CA 1
ATOM 3641 C C . LEU B 1 102 ? 11.328 41.156 23.312 1 98.5 102 LEU B C 1
ATOM 3643 O O . LEU B 1 102 ? 11.781 42.312 23.281 1 98.5 102 LEU B O 1
ATOM 3647 N N . TYR B 1 103 ? 11.648 40.188 22.484 1 98.25 103 TYR B N 1
ATOM 3648 C CA . TYR B 1 103 ? 12.586 40.438 21.406 1 98.25 103 TYR B CA 1
ATOM 3649 C C . TYR B 1 103 ? 12.062 41.531 20.469 1 98.25 103 TYR B C 1
ATOM 3651 O O . TYR B 1 103 ? 12.797 42.438 20.094 1 98.25 103 TYR B O 1
ATOM 3659 N N . PHE B 1 104 ? 10.828 41.469 20.094 1 98.38 104 PHE B N 1
ATOM 3660 C CA . PHE B 1 104 ? 10.25 42.406 19.125 1 98.38 104 PHE B CA 1
ATOM 3661 C C . PHE B 1 104 ? 10.031 43.781 19.75 1 98.38 104 PHE B C 1
ATOM 3663 O O . PHE B 1 104 ? 10.102 44.781 19.062 1 98.38 1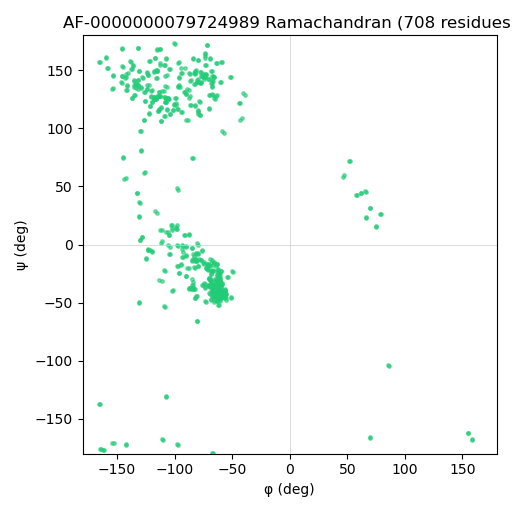04 PHE B O 1
ATOM 3670 N N . GLN B 1 105 ? 9.69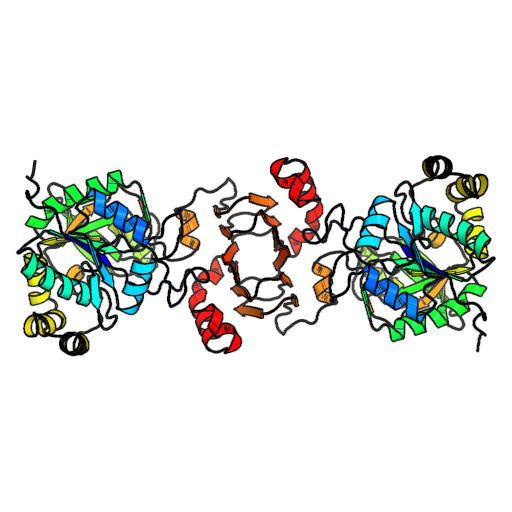5 43.781 21.031 1 98 105 GLN B N 1
ATOM 3671 C CA . GLN B 1 105 ? 9.633 45.062 21.719 1 98 105 GLN B CA 1
ATOM 3672 C C . GLN B 1 105 ? 10.953 45.812 21.594 1 98 105 GLN B C 1
ATOM 3674 O O . GLN B 1 105 ? 10.953 47.031 21.297 1 98 105 GLN B O 1
ATOM 3679 N N . LYS B 1 106 ? 12.008 45.125 21.844 1 97.69 106 LYS B N 1
ATOM 3680 C CA . LYS B 1 106 ? 13.328 45.75 21.781 1 97.69 106 LYS B CA 1
ATOM 3681 C C . LYS B 1 106 ? 13.664 46.188 20.359 1 97.69 106 LYS B C 1
ATOM 3683 O O . LYS B 1 106 ? 14.188 47.281 20.141 1 97.69 106 LYS B O 1
ATOM 3688 N N . LYS B 1 107 ? 13.336 45.375 19.438 1 97.12 107 LYS B N 1
ATOM 3689 C CA . LYS B 1 107 ? 13.781 45.594 18.062 1 97.12 107 LYS B CA 1
ATOM 3690 C C . LYS B 1 107 ? 12.875 46.594 17.344 1 97.12 107 LYS B C 1
ATOM 3692 O O . LYS B 1 107 ? 13.352 47.406 16.547 1 97.12 107 LYS B O 1
ATOM 3697 N N . TYR B 1 108 ? 11.562 46.5 17.625 1 96.56 108 TYR B N 1
ATOM 3698 C CA . TYR B 1 108 ? 10.625 47.25 16.781 1 96.56 108 TYR B CA 1
ATOM 3699 C C . TYR B 1 108 ? 9.797 48.219 17.625 1 96.56 108 TYR B C 1
ATOM 3701 O O . TYR B 1 108 ? 8.984 49 17.094 1 96.56 108 TYR B O 1
ATOM 3709 N N . GLY B 1 109 ? 9.922 48.219 18.906 1 96.19 109 GLY B N 1
ATOM 3710 C CA . GLY B 1 109 ? 9.117 49.031 19.812 1 96.19 109 GLY B CA 1
ATOM 3711 C C . GLY B 1 109 ? 7.801 48.375 20.188 1 96.19 109 GLY B C 1
ATOM 3712 O O . GLY B 1 109 ? 7.758 47.531 21.078 1 96.19 109 GLY B O 1
ATOM 3713 N N . ASN B 1 110 ? 6.738 48.844 19.594 1 96.62 110 ASN B N 1
ATOM 3714 C CA . ASN B 1 110 ? 5.434 48.281 19.891 1 96.62 110 ASN B CA 1
ATOM 3715 C C . ASN B 1 110 ? 4.703 47.844 18.625 1 96.62 110 ASN B C 1
ATOM 3717 O O . ASN B 1 110 ? 3.6 48.344 18.344 1 96.62 110 ASN B O 1
ATOM 3721 N N . PRO B 1 111 ? 5.258 46.906 17.891 1 97 111 PRO B N 1
ATOM 3722 C CA . PRO B 1 111 ? 4.621 46.469 16.641 1 97 111 PRO B CA 1
ATOM 3723 C C . PRO B 1 111 ? 3.381 45.625 16.875 1 97 111 PRO B C 1
ATOM 3725 O O . PRO B 1 111 ? 3.154 45.156 18 1 97 111 PRO B O 1
ATOM 3728 N N . ASN B 1 112 ? 2.535 45.531 15.836 1 98 112 ASN B N 1
ATOM 3729 C CA . ASN B 1 112 ? 1.586 44.438 15.797 1 98 112 ASN B CA 1
ATOM 3730 C C . ASN B 1 112 ? 2.293 43.094 15.57 1 98 112 ASN B C 1
ATOM 3732 O O . ASN B 1 112 ? 3.141 42.969 14.688 1 98 112 ASN B O 1
ATOM 3736 N N . LEU B 1 113 ? 1.991 42.188 16.406 1 98.56 113 LEU B N 1
ATOM 3737 C CA . LEU B 1 113 ? 2.527 40.812 16.312 1 98.56 113 LEU B CA 1
ATOM 3738 C C . LEU B 1 113 ? 1.442 39.844 15.875 1 98.56 113 LEU B C 1
ATOM 3740 O O . LEU B 1 113 ? 0.37 39.781 16.484 1 98.56 113 LEU B O 1
ATOM 3744 N N . ILE B 1 114 ? 1.673 39.156 14.789 1 98.81 114 ILE B N 1
ATOM 3745 C CA . ILE B 1 114 ? 0.794 38.094 14.305 1 98.81 114 ILE B CA 1
ATOM 3746 C C . ILE B 1 114 ? 1.456 36.719 14.531 1 98.81 114 ILE B C 1
ATOM 3748 O O . ILE B 1 114 ? 2.6 36.5 14.125 1 98.81 114 ILE B O 1
ATOM 3752 N N . VAL B 1 115 ? 0.761 35.812 15.195 1 98.75 115 VAL B N 1
ATOM 3753 C CA . VAL B 1 115 ? 1.262 34.469 15.469 1 98.75 115 VAL B CA 1
ATOM 3754 C C . VAL B 1 115 ? 0.548 33.469 14.562 1 98.75 115 VAL B C 1
ATOM 3756 O O . VAL B 1 115 ? -0.684 33.406 14.531 1 98.75 115 VAL B O 1
ATOM 3759 N N . LEU B 1 116 ? 1.301 32.719 13.844 1 98.44 116 LEU B N 1
ATOM 3760 C CA . LEU B 1 116 ? 0.787 31.688 12.945 1 98.44 116 LEU B CA 1
ATOM 3761 C C . LEU B 1 116 ? 1.389 30.312 13.273 1 98.44 116 LEU B C 1
ATOM 3763 O O . LEU B 1 116 ? 2.531 30.234 13.727 1 98.44 116 LEU B O 1
ATOM 3767 N N . SER B 1 117 ? 0.586 29.297 13.031 1 96.62 117 SER B N 1
ATOM 3768 C CA . SER B 1 117 ? 1.145 27.938 13.031 1 96.62 117 SER B CA 1
ATOM 3769 C C . SER B 1 117 ? 1.78 27.609 11.688 1 96.62 117 SER B C 1
ATOM 3771 O O . SER B 1 117 ? 1.299 28.047 10.641 1 96.62 117 SER B O 1
ATOM 3773 N N . ALA B 1 118 ? 2.807 26.812 11.711 1 97.56 118 ALA B N 1
ATOM 3774 C CA . ALA B 1 118 ? 3.572 26.516 10.508 1 97.56 118 ALA B CA 1
ATOM 3775 C C . ALA B 1 118 ? 2.881 25.438 9.672 1 97.56 118 ALA B C 1
ATOM 3777 O O . ALA B 1 118 ? 3.258 25.203 8.523 1 97.56 118 ALA B O 1
ATOM 3778 N N . ASP B 1 119 ? 1.813 24.828 10.219 1 95.81 119 ASP B N 1
ATOM 3779 C CA . ASP B 1 119 ? 1.42 23.547 9.625 1 95.81 119 ASP B CA 1
ATOM 3780 C C . ASP B 1 119 ? -0.078 23.531 9.328 1 95.81 119 ASP B C 1
ATOM 3782 O O . ASP B 1 119 ? -0.683 22.453 9.258 1 95.81 119 ASP B O 1
ATOM 3786 N N . ALA B 1 120 ? -0.703 24.688 9.156 1 96.25 120 ALA B N 1
ATOM 3787 C CA . ALA B 1 120 ? -2.139 24.734 8.891 1 96.25 120 ALA B CA 1
ATOM 3788 C C . ALA B 1 120 ? -2.412 24.844 7.395 1 96.25 120 ALA B C 1
ATOM 3790 O O . ALA B 1 120 ? -1.535 25.25 6.625 1 96.25 120 ALA B O 1
ATOM 3791 N N . PHE B 1 121 ? -3.584 24.438 7.016 1 97.25 121 PHE B N 1
ATOM 3792 C CA . PHE B 1 121 ? -4.129 24.688 5.684 1 97.25 121 PHE B CA 1
ATOM 3793 C C . PHE B 1 121 ? -5.09 25.875 5.707 1 97.25 121 PHE B C 1
ATOM 3795 O O . PHE B 1 121 ? -6.004 25.922 6.535 1 97.25 121 PHE B O 1
ATOM 3802 N N . ILE B 1 122 ? -4.836 26.828 4.855 1 97.81 122 ILE B N 1
ATOM 3803 C CA . ILE B 1 122 ? -5.711 27.984 4.715 1 97.81 122 ILE B CA 1
ATOM 3804 C C . ILE B 1 122 ? -5.957 28.266 3.236 1 97.81 122 ILE B C 1
ATOM 3806 O O . ILE B 1 122 ? -5.008 28.406 2.459 1 97.81 122 ILE B O 1
ATOM 3810 N N . ASP B 1 123 ? -7.227 28.391 2.904 1 96.12 123 ASP B N 1
ATOM 3811 C CA . ASP B 1 123 ? -7.605 28.656 1.521 1 96.12 123 ASP B CA 1
ATOM 3812 C C . ASP B 1 123 ? -8.953 29.375 1.452 1 96.12 123 ASP B C 1
ATOM 3814 O O . ASP B 1 123 ? -9.891 29.016 2.166 1 96.12 123 ASP B O 1
ATOM 3818 N N . PRO B 1 124 ? -9.07 30.453 0.621 1 97.06 124 PRO B N 1
ATOM 3819 C CA . PRO B 1 124 ? -8.047 31.047 -0.236 1 97.06 124 PRO B CA 1
ATOM 3820 C C . PRO B 1 124 ? -7.16 32.031 0.512 1 97.06 124 PRO B C 1
ATOM 3822 O O . PRO B 1 124 ? -7.582 32.625 1.52 1 97.06 124 PRO B O 1
ATOM 3825 N N . ILE B 1 125 ? -6.051 32.281 -0.023 1 97 125 ILE B N 1
ATOM 3826 C CA . ILE B 1 125 ? -5.047 33.156 0.6 1 97 125 ILE B CA 1
ATOM 3827 C C . ILE B 1 125 ? -5.551 34.594 0.623 1 97 125 ILE B C 1
ATOM 3829 O O . ILE B 1 125 ? -5.285 35.344 1.571 1 97 125 ILE B O 1
ATOM 3833 N N . LYS B 1 126 ? -6.285 34.969 -0.37 1 97.69 126 LYS B N 1
ATOM 3834 C CA . LYS B 1 126 ? -6.809 36.344 -0.443 1 97.69 126 LYS B CA 1
ATOM 3835 C C . LYS B 1 126 ? -7.719 36.656 0.741 1 97.69 126 LYS B C 1
ATOM 3837 O O . LYS B 1 126 ? -7.668 37.75 1.308 1 97.69 126 LYS B O 1
ATOM 3842 N N . GLU B 1 127 ? -8.555 35.688 1.072 1 98.06 127 GLU B N 1
ATOM 3843 C CA . GLU B 1 127 ? -9.461 35.875 2.203 1 98.06 127 GLU B CA 1
ATOM 3844 C C . GLU B 1 127 ? -8.703 35.875 3.525 1 98.06 127 GLU B C 1
ATOM 3846 O O . GLU B 1 127 ? -9.094 36.562 4.465 1 98.06 127 GLU B O 1
ATOM 3851 N N . PHE B 1 128 ? -7.656 35.188 3.516 1 98.06 128 PHE B N 1
ATOM 3852 C CA . PHE B 1 128 ? -6.781 35.25 4.68 1 98.06 128 PHE B CA 1
ATOM 3853 C C . PHE B 1 128 ? -6.254 36.656 4.895 1 98.06 128 PHE B C 1
ATOM 3855 O O . PHE B 1 128 ? -6.383 37.219 5.984 1 98.06 128 PHE B O 1
ATOM 3862 N N . ALA B 1 129 ? -5.684 37.25 3.881 1 97.75 129 ALA B N 1
ATOM 3863 C CA . ALA B 1 129 ? -5.117 38.594 3.955 1 97.75 129 ALA B CA 1
ATOM 3864 C C . ALA B 1 129 ? -6.176 39.625 4.363 1 97.75 129 ALA B C 1
ATOM 3866 O O . ALA B 1 129 ? -5.926 40.469 5.215 1 97.75 129 ALA B O 1
ATOM 3867 N N . LYS B 1 130 ? -7.301 39.438 3.822 1 97.19 130 LYS B N 1
ATOM 3868 C CA . LYS B 1 130 ? -8.398 40.344 4.137 1 97.19 130 LYS B CA 1
ATOM 3869 C C . LYS B 1 130 ? -8.797 40.25 5.605 1 97.19 130 LYS B C 1
ATOM 3871 O O . LYS B 1 130 ? -9.023 41.25 6.27 1 97.19 130 LYS B O 1
ATOM 3876 N N . THR B 1 131 ? -8.914 39 6.035 1 97.94 131 THR B N 1
ATOM 3877 C CA . THR B 1 131 ? -9.297 38.75 7.426 1 97.94 131 THR B CA 1
ATOM 3878 C C . THR B 1 131 ? -8.258 39.344 8.375 1 97.94 131 THR B C 1
ATOM 3880 O O . THR B 1 131 ? -8.609 39.938 9.398 1 97.94 131 THR B O 1
ATOM 3883 N N . ILE B 1 132 ? -7.004 39.188 8.07 1 97.75 132 ILE B N 1
ATOM 3884 C CA . ILE B 1 132 ? -5.918 39.688 8.906 1 97.75 132 ILE B CA 1
ATOM 3885 C C . ILE B 1 132 ? -5.973 41.219 8.953 1 97.75 132 ILE B C 1
ATOM 3887 O O . ILE B 1 132 ? -5.789 41.812 10.008 1 97.75 132 ILE B O 1
ATOM 3891 N N . GLU B 1 133 ? -6.219 41.844 7.875 1 95.19 133 GLU B N 1
ATOM 3892 C CA . GLU B 1 133 ? -6.32 43.281 7.824 1 95.19 133 GLU B CA 1
ATOM 3893 C C . GLU B 1 133 ? -7.406 43.812 8.766 1 95.19 133 GLU B C 1
ATOM 3895 O O . GLU B 1 133 ? -7.195 44.781 9.508 1 95.19 133 GLU B O 1
ATOM 3900 N N . GLN B 1 134 ? -8.477 43.188 8.742 1 95.31 134 GLN B N 1
ATOM 3901 C CA . GLN B 1 134 ? -9.562 43.531 9.641 1 95.31 134 GLN B CA 1
ATOM 3902 C C . GLN B 1 134 ? -9.164 43.312 11.102 1 95.31 134 GLN B C 1
ATOM 3904 O O . GLN B 1 134 ? -9.445 44.156 11.953 1 95.31 134 GLN B O 1
ATOM 3909 N N . ALA B 1 135 ? -8.57 42.219 11.305 1 97.12 135 ALA B N 1
ATOM 3910 C CA . ALA B 1 135 ? -8.18 41.875 12.664 1 97.12 135 ALA B CA 1
ATOM 3911 C C . ALA B 1 135 ? -7.164 42.875 13.219 1 97.12 135 ALA B C 1
ATOM 3913 O O . ALA B 1 135 ? -7.156 43.125 14.422 1 97.12 135 ALA B O 1
ATOM 3914 N N . LEU B 1 136 ? -6.309 43.375 12.359 1 96.12 136 LEU B N 1
ATOM 3915 C CA . LEU B 1 136 ? -5.305 44.344 12.781 1 96.12 136 LEU B CA 1
ATOM 3916 C C . LEU B 1 136 ? -5.965 45.625 13.328 1 96.12 136 LEU B C 1
ATOM 3918 O O . LEU B 1 136 ? -5.438 46.25 14.242 1 96.12 136 LEU B O 1
ATOM 3922 N N . PHE B 1 137 ? -7.133 45.906 12.859 1 92.19 137 PHE B N 1
ATOM 3923 C CA . PHE B 1 137 ? -7.875 47.062 13.352 1 92.19 137 PHE B CA 1
ATOM 3924 C C . PHE B 1 137 ? -8.305 46.844 14.797 1 92.19 137 PHE B C 1
ATOM 3926 O O . PHE B 1 137 ? -8.367 47.812 15.57 1 92.19 137 PHE B O 1
ATOM 3933 N N . GLU B 1 138 ? -8.531 45.688 15.117 1 93.81 138 GLU B N 1
ATOM 3934 C CA . GLU B 1 138 ? -9.078 45.344 16.438 1 93.81 138 GLU B CA 1
ATOM 3935 C C . GLU B 1 138 ? -7.973 45.281 17.484 1 93.81 138 GLU B C 1
ATOM 3937 O O . GLU B 1 138 ? -8.25 45.312 18.688 1 93.81 138 GLU B O 1
ATOM 3942 N N . THR B 1 139 ? -6.699 45.281 17.094 1 95.62 139 THR B N 1
ATOM 3943 C CA . THR B 1 139 ? -5.598 45.062 18.016 1 95.62 139 THR B CA 1
ATOM 3944 C C . THR B 1 139 ? -5.406 46.25 18.938 1 95.62 139 THR B C 1
ATOM 3946 O O . THR B 1 139 ? -4.746 46.156 19.969 1 95.62 139 THR B O 1
ATOM 3949 N N . GLU B 1 140 ? -5.934 47.344 18.562 1 91.62 140 GLU B N 1
ATOM 3950 C CA . GLU B 1 140 ? -5.859 48.531 19.406 1 91.62 140 GLU B CA 1
ATOM 3951 C C . GLU B 1 140 ? -6.715 48.375 20.672 1 91.62 140 GLU B C 1
ATOM 3953 O O . GLU B 1 140 ? -6.504 49.062 21.656 1 91.62 140 GLU B O 1
ATOM 3958 N N . HIS B 1 141 ? -7.602 47.438 20.562 1 92.88 141 HIS B N 1
ATOM 3959 C CA . HIS B 1 141 ? -8.586 47.344 21.641 1 92.88 141 HIS B CA 1
ATOM 3960 C C . HIS B 1 141 ? -8.375 46.062 22.469 1 92.88 141 HIS B C 1
ATOM 3962 O O . HIS B 1 141 ? -9.102 45.844 23.438 1 92.88 141 HIS B O 1
ATOM 3968 N N . GLY B 1 142 ? -7.383 45.281 22.188 1 95.25 142 GLY B N 1
ATOM 3969 C CA . GLY B 1 142 ? -7.148 44.062 22.953 1 95.25 142 GLY B CA 1
ATOM 3970 C C . GLY B 1 142 ? -6.387 43 22.172 1 95.25 142 GLY B C 1
ATOM 3971 O O . GLY B 1 142 ? -5.625 43.312 21.266 1 95.25 142 GLY B O 1
ATOM 3972 N N . LEU B 1 143 ? -6.496 41.719 22.719 1 97.56 143 LEU B N 1
ATOM 3973 C CA . LEU B 1 143 ? -5.941 40.562 22.062 1 97.56 143 LEU B CA 1
ATOM 3974 C C . LEU B 1 143 ? -6.934 39.969 21.062 1 97.56 143 LEU B C 1
ATOM 3976 O O . LEU B 1 143 ? -8.07 39.656 21.422 1 97.56 143 LEU B O 1
ATOM 3980 N N . VAL B 1 144 ? -6.469 39.812 19.828 1 97.69 144 VAL B N 1
ATOM 3981 C CA . VAL B 1 144 ? -7.395 39.406 18.781 1 97.69 144 VAL B CA 1
ATOM 3982 C C . VAL B 1 144 ? -7.109 37.969 18.359 1 97.69 144 VAL B C 1
ATOM 3984 O O . VAL B 1 144 ? -5.953 37.594 18.172 1 97.69 144 VAL B O 1
ATOM 3987 N N . LEU B 1 145 ? -8.156 37.188 18.281 1 96.5 145 LEU B N 1
ATOM 3988 C CA . LEU B 1 145 ? -8.133 35.844 17.672 1 96.5 145 LEU B CA 1
ATOM 3989 C C . LEU B 1 145 ? -8.961 35.812 16.391 1 96.5 145 LEU B C 1
ATOM 3991 O O . LEU B 1 145 ? -9.867 36.625 16.219 1 96.5 145 LEU B O 1
ATOM 3995 N N . LEU B 1 146 ? -8.602 34.875 15.578 1 97.94 146 LEU B N 1
ATOM 3996 C CA . LEU B 1 146 ? -9.523 34.562 14.484 1 97.94 146 LEU B CA 1
ATOM 3997 C C . LEU B 1 146 ? -10.453 33.406 14.867 1 97.94 146 LEU B C 1
ATOM 3999 O O . LEU B 1 146 ? -10.156 32.625 15.789 1 97.94 146 LEU B O 1
ATOM 4003 N N . GLY B 1 147 ? -11.609 33.406 14.289 1 97.94 147 GLY B N 1
ATOM 4004 C CA . GLY B 1 147 ? -12.578 32.344 14.523 1 97.94 147 GLY B CA 1
ATOM 4005 C C . GLY B 1 147 ? -13.07 31.688 13.25 1 97.94 147 GLY B C 1
ATOM 4006 O O . GLY B 1 147 ? -13.43 32.375 12.289 1 97.94 147 GLY B O 1
ATOM 4007 N N . VAL B 1 148 ? -13.055 30.406 13.227 1 97.5 148 VAL B N 1
ATOM 4008 C CA . VAL B 1 148 ? -13.555 29.641 12.086 1 97.5 148 VAL B CA 1
ATOM 4009 C C . VAL B 1 148 ? -14.891 28.984 12.438 1 97.5 148 VAL B C 1
ATOM 4011 O O . VAL B 1 148 ? -15.031 28.406 13.523 1 97.5 148 VAL B O 1
ATOM 4014 N N . LYS B 1 149 ? -15.867 29.047 11.555 1 96.56 149 LYS B N 1
ATOM 4015 C CA . LYS B 1 149 ? -17.156 28.406 11.797 1 96.56 149 LYS B CA 1
ATOM 4016 C C . LYS B 1 149 ? -17.016 26.891 11.859 1 96.56 149 LYS B C 1
ATOM 4018 O O . LYS B 1 149 ? -16.516 26.266 10.914 1 96.56 149 LYS B O 1
ATOM 4023 N N . PRO B 1 150 ? -17.5 26.328 12.969 1 96.19 150 PRO B N 1
ATOM 4024 C CA . PRO B 1 150 ? -17.406 24.875 13.07 1 96.19 150 PRO B CA 1
ATOM 4025 C C . PRO B 1 150 ? -18.406 24.156 12.172 1 96.19 150 PRO B C 1
ATOM 4027 O O . PRO B 1 150 ? -19.531 24.625 11.977 1 96.19 150 PRO B O 1
ATOM 4030 N N . ASN B 1 151 ? -18 23.016 11.617 1 91.69 151 ASN B N 1
ATOM 4031 C CA . ASN B 1 151 ? -18.922 22.219 10.82 1 91.69 151 ASN B CA 1
ATOM 4032 C C . ASN B 1 151 ? -18.953 20.75 11.281 1 91.69 151 ASN B C 1
ATOM 4034 O O . ASN B 1 151 ? -19.578 19.906 10.641 1 91.69 151 ASN B O 1
ATOM 4038 N N . ARG B 1 152 ? -18.281 20.438 12.375 1 91.75 152 ARG B N 1
ATOM 4039 C CA . ARG B 1 152 ? -18.25 19.141 13.031 1 91.75 152 ARG B CA 1
ATOM 4040 C C . ARG B 1 152 ? -17.797 19.266 14.484 1 91.75 152 ARG B C 1
ATOM 4042 O O . ARG B 1 152 ? -17.156 20.25 14.852 1 91.75 152 ARG B O 1
ATOM 4049 N N . PRO B 1 153 ? -18.047 18.328 15.312 1 93.88 153 PRO B N 1
ATOM 4050 C CA . PRO B 1 153 ? -17.688 18.422 16.734 1 93.88 153 PRO B CA 1
ATOM 4051 C C . PRO B 1 153 ? -16.234 18 17 1 93.88 153 PRO B C 1
ATOM 4053 O O . PRO B 1 153 ? -16 16.984 17.656 1 93.88 153 PRO B O 1
ATOM 4056 N N . GLU B 1 154 ? -15.359 18.844 16.641 1 92.94 154 GLU B N 1
ATOM 4057 C CA . GLU B 1 154 ? -13.945 18.516 16.828 1 92.94 154 GLU B CA 1
ATOM 4058 C C . GLU B 1 154 ? -13.523 18.703 18.281 1 92.94 154 GLU B C 1
ATOM 4060 O O . GLU B 1 154 ? -13.602 19.812 18.812 1 92.94 154 GLU B O 1
ATOM 4065 N N . VAL B 1 155 ? -13.016 17.641 18.859 1 91.31 155 VAL B N 1
ATOM 4066 C CA . VAL B 1 155 ? -12.664 17.688 20.281 1 91.31 155 VAL B CA 1
ATOM 4067 C C . VAL B 1 155 ? -11.219 18.156 20.438 1 91.31 155 VAL B C 1
ATOM 4069 O O . VAL B 1 155 ? -10.797 18.531 21.531 1 91.31 155 VAL B O 1
ATOM 4072 N N . GLY B 1 156 ? -10.477 18.25 19.375 1 89.19 156 GLY B N 1
ATOM 4073 C CA . GLY B 1 156 ? -9.07 18.625 19.438 1 89.19 156 GLY B CA 1
ATOM 4074 C C . GLY B 1 156 ? -8.844 20.109 19.25 1 89.19 156 GLY B C 1
ATOM 4075 O O . GLY B 1 156 ? -7.715 20.594 19.359 1 89.19 156 GLY B O 1
ATOM 4076 N N . TYR B 1 157 ? -9.938 20.828 19.047 1 93.06 157 TYR B N 1
ATOM 4077 C CA . TYR B 1 157 ? -9.828 22.25 18.797 1 93.06 157 TYR B CA 1
ATOM 4078 C C . TYR B 1 157 ? -10.336 23.047 19.984 1 93.06 157 TYR B C 1
ATOM 4080 O O . TYR B 1 157 ? -11.102 22.531 20.812 1 93.06 157 TYR B O 1
ATOM 4088 N N . GLY B 1 158 ? -9.789 24.266 20.078 1 94.06 158 GLY B N 1
ATOM 4089 C CA . GLY B 1 158 ? -10.43 25.219 20.953 1 94.06 158 GLY B CA 1
ATOM 4090 C C . GLY B 1 158 ? -11.688 25.828 20.375 1 94.06 158 GLY B C 1
ATOM 4091 O O . GLY B 1 158 ? -11.797 25.984 19.156 1 94.06 158 GLY B O 1
ATOM 4092 N N . TYR B 1 159 ? -12.625 26.141 21.328 1 96.31 159 TYR B N 1
ATOM 4093 C CA . TYR B 1 159 ? -13.867 26.797 20.922 1 96.31 159 TYR B CA 1
ATOM 4094 C C . TYR B 1 159 ? -13.969 28.188 21.516 1 96.31 159 TYR B C 1
ATOM 4096 O O . TYR B 1 159 ? -13.531 28.422 22.656 1 96.31 159 TYR B O 1
ATOM 4104 N N . ILE B 1 160 ? -14.531 29.062 20.719 1 97.25 160 ILE B N 1
ATOM 4105 C CA . ILE B 1 160 ? -14.711 30.469 21.109 1 97.25 160 ILE B CA 1
ATOM 4106 C C . ILE B 1 160 ? -16.188 30.812 21.141 1 97.25 160 ILE B C 1
ATOM 4108 O O . ILE B 1 160 ? -16.922 30.531 20.172 1 97.25 160 ILE B O 1
ATOM 4112 N N . SER B 1 161 ? -16.641 31.344 22.234 1 96.81 161 SER B N 1
ATOM 4113 C CA . SER B 1 161 ? -17.984 31.906 22.312 1 96.81 161 SER B CA 1
ATOM 4114 C C . SER B 1 161 ? -17.984 33.406 22.047 1 96.81 161 SER B C 1
ATOM 4116 O O . SER B 1 161 ? -17.438 34.188 22.828 1 96.81 161 SER B O 1
ATOM 4118 N N . ALA B 1 162 ? -18.594 33.781 20.969 1 97.12 162 ALA B N 1
ATOM 4119 C CA . ALA B 1 162 ? -18.641 35.188 20.578 1 97.12 162 ALA B CA 1
ATOM 4120 C C . ALA B 1 162 ? -19.688 35.969 21.406 1 97.12 162 ALA B C 1
ATOM 4122 O O . ALA B 1 162 ? -20.766 35.438 21.672 1 97.12 162 ALA B O 1
ATOM 4123 N N . GLY B 1 163 ? -19.281 37.219 21.797 1 96 163 GLY B N 1
ATOM 4124 C CA . GLY B 1 163 ? -20.188 38.062 22.531 1 96 163 GLY B CA 1
ATOM 4125 C C . GLY B 1 163 ? -20.719 39.219 21.703 1 96 163 GLY B C 1
ATOM 4126 O O . GLY B 1 163 ? -21.203 39.031 20.594 1 96 163 GLY B O 1
ATOM 4127 N N . LYS B 1 164 ? -20.609 40.438 22.312 1 95.81 164 LYS B N 1
ATOM 4128 C CA . LYS B 1 164 ? -21.141 41.625 21.672 1 95.81 164 LYS B CA 1
ATOM 4129 C C . LYS B 1 164 ? -20.359 41.969 20.406 1 95.81 164 LYS B C 1
ATOM 4131 O O . LYS B 1 164 ? -19.141 41.844 20.375 1 95.81 164 LYS B O 1
ATOM 4136 N N . PRO B 1 165 ? -21.094 42.406 19.406 1 96.12 165 PRO B N 1
ATOM 4137 C CA . PRO B 1 165 ? -20.406 42.812 18.172 1 96.12 165 PRO B CA 1
ATOM 4138 C C . PRO B 1 165 ? -19.547 44.062 18.359 1 96.12 165 PRO B C 1
ATOM 4140 O O . PRO B 1 165 ? -19.844 44.906 19.203 1 96.12 165 PRO B O 1
ATOM 4143 N N . THR B 1 166 ? -18.484 44.062 17.672 1 94.38 166 THR B N 1
ATOM 4144 C CA . THR B 1 166 ? -17.656 45.25 17.5 1 94.38 166 THR B CA 1
ATOM 4145 C C . THR B 1 166 ? -17.75 45.75 16.078 1 94.38 166 THR B C 1
ATOM 4147 O O . THR B 1 166 ? -18.703 45.438 15.352 1 94.38 166 THR B O 1
ATOM 4150 N N . ASP B 1 167 ? -16.859 46.688 15.703 1 89.06 167 ASP B N 1
ATOM 4151 C CA . ASP B 1 167 ? -16.906 47.25 14.359 1 89.06 167 ASP B CA 1
ATOM 4152 C C . ASP B 1 167 ? -16.625 46.188 13.297 1 89.06 167 ASP B C 1
ATOM 4154 O O . ASP B 1 167 ? -17.203 46.188 12.219 1 89.06 167 ASP B O 1
ATOM 4158 N N . VAL B 1 168 ? -15.688 45.312 13.648 1 92.88 168 VAL B N 1
ATOM 4159 C CA . VAL B 1 168 ? -15.273 44.375 12.602 1 92.88 168 VAL B CA 1
ATOM 4160 C C . VAL B 1 168 ? -15.312 42.969 13.125 1 92.88 168 VAL B C 1
ATOM 4162 O O . VAL B 1 168 ? -14.914 42.031 12.43 1 92.88 168 VAL B O 1
ATOM 4165 N N . GLY B 1 169 ? -15.773 42.781 14.367 1 95.56 169 GLY B N 1
ATOM 4166 C CA . GLY B 1 169 ? -15.797 41.469 14.961 1 95.56 169 GLY B CA 1
ATOM 4167 C C . GLY B 1 169 ? -16.656 41.375 16.203 1 95.56 169 GLY B C 1
ATOM 4168 O O . GLY B 1 169 ? -17.797 41.844 16.219 1 95.56 169 GLY B O 1
ATOM 4169 N N . TYR B 1 170 ? -16.109 40.688 17.172 1 97.38 170 TYR B N 1
ATOM 4170 C CA . TYR B 1 170 ? -16.859 40.438 18.406 1 97.38 170 TYR B CA 1
ATOM 4171 C C . TYR B 1 170 ? -15.953 40.5 19.625 1 97.38 170 TYR B C 1
ATOM 4173 O O . TYR B 1 170 ? -14.766 40.188 19.547 1 97.38 170 TYR B O 1
ATOM 4181 N N . GLN B 1 171 ? -16.531 40.969 20.688 1 96.75 171 GLN B N 1
ATOM 4182 C CA . GLN B 1 171 ? -15.914 40.656 21.969 1 96.75 171 GLN B CA 1
ATOM 4183 C C . GLN B 1 171 ? -16.078 39.188 22.312 1 96.75 171 GLN B C 1
ATOM 4185 O O . GLN B 1 171 ? -17.109 38.562 22.016 1 96.75 171 GLN B O 1
ATOM 4190 N N . VAL B 1 172 ? -15.125 38.562 22.891 1 96.94 172 VAL B N 1
ATOM 4191 C CA . VAL B 1 172 ? -15.195 37.156 23.219 1 96.94 172 VAL B CA 1
ATOM 4192 C C . VAL B 1 172 ? -15.781 36.969 24.609 1 96.94 172 VAL B C 1
ATOM 4194 O O . VAL B 1 172 ? -15.336 37.594 25.562 1 96.94 172 VAL B O 1
ATOM 4197 N N . LYS B 1 173 ? -16.766 36.094 24.656 1 95.62 173 LYS B N 1
ATOM 4198 C CA . LYS B 1 173 ? -17.422 35.781 25.938 1 95.62 173 LYS B CA 1
ATOM 4199 C C . LYS B 1 173 ? -16.625 34.75 26.719 1 95.62 173 LYS B C 1
ATOM 4201 O O . LYS B 1 173 ? -16.453 34.844 27.922 1 95.62 173 LYS B O 1
ATOM 4206 N N . ALA B 1 174 ? -16.25 33.75 25.953 1 93.31 174 ALA B N 1
ATOM 4207 C CA . ALA B 1 174 ? -15.508 32.688 26.609 1 93.31 174 ALA B CA 1
ATOM 4208 C C . ALA B 1 174 ? -14.688 31.891 25.594 1 93.31 174 ALA B C 1
ATOM 4210 O O . ALA B 1 174 ? -14.992 31.875 24.391 1 93.31 174 ALA B O 1
ATOM 4211 N N . PHE B 1 175 ? -13.641 31.359 26.078 1 92.31 175 PHE B N 1
ATOM 4212 C CA . PHE B 1 175 ? -12.766 30.438 25.359 1 92.31 175 PHE B CA 1
ATOM 4213 C C . PHE B 1 175 ? -12.68 29.094 26.062 1 92.31 175 PHE B C 1
ATOM 4215 O O . PHE B 1 175 ? -12.5 29.031 27.281 1 92.31 175 PHE B O 1
ATOM 4222 N N . PHE B 1 176 ? -12.945 27.984 25.25 1 90.44 176 PHE B N 1
ATOM 4223 C CA . PHE B 1 176 ? -12.922 26.625 25.797 1 90.44 176 PHE B CA 1
ATOM 4224 C C . PHE B 1 176 ? -11.922 25.766 25.047 1 90.44 176 PHE B C 1
ATOM 4226 O O . PHE B 1 176 ? -12.172 25.359 23.906 1 90.44 176 PHE B O 1
ATOM 4233 N N . GLU B 1 177 ? -10.898 25.406 25.781 1 89.69 177 GLU B N 1
ATOM 4234 C CA . GLU B 1 177 ? -9.891 24.578 25.109 1 89.69 177 GLU B CA 1
ATOM 4235 C C . GLU B 1 177 ? -10.258 23.094 25.172 1 89.69 177 GLU B C 1
ATOM 4237 O O . GLU B 1 177 ? -10.43 22.547 26.266 1 89.69 177 GLU B O 1
ATOM 4242 N N . LYS B 1 178 ? -10.438 22.406 23.984 1 89 178 LYS B N 1
ATOM 4243 C CA . LYS B 1 178 ? -10.594 20.953 23.781 1 89 178 LYS B CA 1
ATOM 4244 C C . LYS B 1 178 ? -11.688 20.391 24.688 1 89 178 LYS B C 1
ATOM 4246 O O . LYS B 1 178 ? -11.414 19.609 25.594 1 89 178 LYS B O 1
ATOM 4251 N N . PRO B 1 179 ? -12.828 20.75 24.297 1 91.5 179 PRO B N 1
ATOM 4252 C CA . PRO B 1 179 ? -13.961 20.203 25.062 1 91.5 179 PRO B CA 1
ATOM 4253 C C . PRO B 1 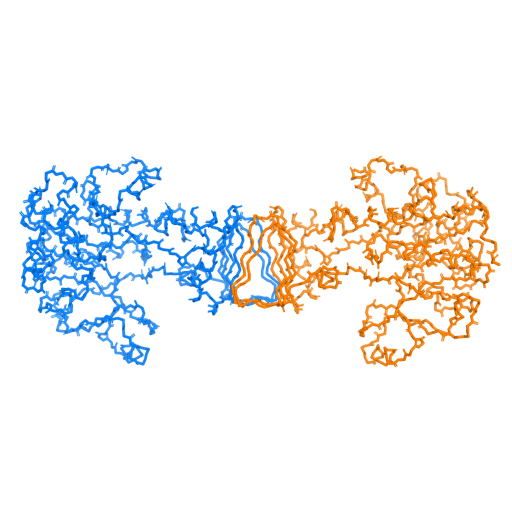179 ? -14.195 18.719 24.75 1 91.5 179 PRO B C 1
ATOM 4255 O O . PRO B 1 179 ? -13.625 18.188 23.797 1 91.5 179 PRO B O 1
ATOM 4258 N N . ASP B 1 180 ? -14.969 18.078 25.625 1 93.69 180 ASP B N 1
ATOM 4259 C CA . ASP B 1 180 ? -15.359 16.703 25.328 1 93.69 180 ASP B CA 1
ATOM 4260 C C . ASP B 1 180 ? -16.375 16.656 24.188 1 93.69 180 ASP B C 1
ATOM 4262 O O . ASP B 1 180 ? -16.891 17.703 23.766 1 93.69 180 ASP B O 1
ATOM 4266 N N . PHE B 1 181 ? -16.609 15.445 23.781 1 93.75 181 PHE B N 1
ATOM 4267 C CA . PHE B 1 181 ? -17.438 15.266 22.578 1 93.75 181 PHE B CA 1
ATOM 4268 C C . PHE B 1 181 ? -18.844 15.789 22.812 1 93.75 181 PHE B C 1
ATOM 4270 O O . PHE B 1 181 ? -19.406 16.484 21.953 1 93.75 181 PHE B O 1
ATOM 4277 N N . LYS B 1 182 ? -19.438 15.422 23.891 1 95.44 182 LYS B N 1
ATOM 4278 C CA . LYS B 1 182 ? -20.781 15.867 24.203 1 95.44 182 LYS B CA 1
ATOM 4279 C C . LYS B 1 182 ? -20.875 17.391 24.219 1 95.44 182 LYS B C 1
ATOM 4281 O O . LYS B 1 182 ? -21.828 17.953 23.688 1 95.44 182 LYS B O 1
ATOM 4286 N N . THR B 1 183 ? -19.922 18.031 24.75 1 95.81 183 THR B N 1
ATOM 4287 C CA . THR B 1 183 ? -19.875 19.484 24.828 1 95.81 183 THR B CA 1
ATOM 4288 C C . THR B 1 183 ? -19.656 20.094 23.438 1 95.81 183 THR B C 1
ATOM 4290 O O . THR B 1 183 ? -20.312 21.078 23.078 1 95.81 183 THR B O 1
ATOM 4293 N N . ALA B 1 184 ? -18.766 19.469 22.672 1 95.56 184 ALA B N 1
ATOM 4294 C CA . ALA B 1 184 ? -18.5 19.938 21.312 1 95.56 184 ALA B CA 1
ATOM 4295 C C . ALA B 1 184 ? -19.766 19.891 20.469 1 95.56 184 ALA B C 1
ATOM 4297 O O . ALA B 1 184 ? -20.016 20.812 19.672 1 95.56 184 ALA B O 1
ATOM 4298 N N . LEU B 1 185 ? -20.531 18.922 20.688 1 96 185 LEU B N 1
ATOM 4299 C CA . LEU B 1 185 ? -21.797 18.781 19.953 1 96 185 LEU B CA 1
ATOM 4300 C C . LEU B 1 185 ? -22.734 19.938 20.281 1 96 185 LEU B C 1
ATOM 4302 O O . LEU B 1 185 ? -23.469 20.391 19.406 1 96 185 LEU B O 1
ATOM 4306 N N . LYS B 1 186 ? -22.75 20.297 21.484 1 95.44 186 LYS B N 1
ATOM 4307 C CA . LYS B 1 186 ? -23.578 21.422 21.906 1 95.44 186 LYS B CA 1
ATOM 4308 C C . LYS B 1 186 ? -23.094 22.734 21.266 1 95.44 186 LYS B C 1
ATOM 4310 O O . LYS B 1 186 ? -23.891 23.562 20.844 1 95.44 186 LYS B O 1
ATOM 4315 N N . TYR B 1 187 ? -21.859 22.891 21.188 1 95.31 187 TYR B N 1
ATOM 4316 C CA . TYR B 1 187 ? -21.25 24.125 20.688 1 95.31 187 TYR B CA 1
ATOM 4317 C C . TYR B 1 187 ? -21.578 24.328 19.219 1 95.31 187 TYR B C 1
ATOM 4319 O O . TYR B 1 187 ? -21.875 25.438 18.781 1 95.31 187 TYR B O 1
ATOM 4327 N N . ILE B 1 188 ? -21.562 23.234 18.453 1 94.19 188 ILE B N 1
ATOM 4328 C CA . ILE B 1 188 ? -21.703 23.375 17 1 94.19 188 ILE B CA 1
ATOM 4329 C C . ILE B 1 188 ? -23.156 23.703 16.656 1 94.19 188 ILE B C 1
ATOM 4331 O O . ILE B 1 188 ? -23.453 24.094 15.523 1 94.19 188 ILE B O 1
ATOM 4335 N N . LYS B 1 189 ? -24.062 23.5 17.531 1 94.94 189 LYS B N 1
ATOM 4336 C CA . LYS B 1 189 ? -25.469 23.812 17.312 1 94.94 189 LYS B CA 1
ATOM 4337 C C . LYS B 1 189 ? -25.734 25.297 17.531 1 94.94 189 LYS B C 1
ATOM 4339 O O . LYS B 1 189 ? -26.781 25.812 17.141 1 94.94 189 LYS B O 1
ATOM 4344 N N . LYS B 1 190 ? -24.797 25.953 18.125 1 94.56 190 LYS B N 1
ATOM 4345 C CA . LYS B 1 190 ? -24.938 27.375 18.406 1 94.56 190 LYS B CA 1
ATOM 4346 C C . LYS B 1 190 ? -24.266 28.234 17.328 1 94.56 190 LYS B C 1
ATOM 4348 O O . LYS B 1 190 ? -23.172 27.906 16.875 1 94.56 190 LYS B O 1
ATOM 4353 N N . LYS B 1 191 ? -24.828 29.297 17.047 1 93.75 191 LYS B N 1
ATOM 4354 C CA . LYS B 1 191 ? -24.344 30.141 15.945 1 93.75 191 LYS B CA 1
ATOM 4355 C C . LYS B 1 191 ? -23.188 31.031 16.391 1 93.75 191 LYS B C 1
ATOM 4357 O O . LYS B 1 191 ? -22.453 31.547 15.562 1 93.75 191 LYS B O 1
ATOM 4362 N N . ASP B 1 192 ? -23.031 31.25 17.672 1 96.5 192 ASP B N 1
ATOM 4363 C CA . ASP B 1 192 ? -22.047 32.188 18.172 1 96.5 192 ASP B CA 1
ATOM 4364 C C . ASP B 1 192 ? -20.781 31.5 18.625 1 96.5 192 ASP B C 1
ATOM 4366 O O . ASP B 1 192 ? -19.984 32.062 19.375 1 96.5 192 ASP B O 1
ATOM 4370 N N . PHE B 1 193 ? -20.656 30.219 18.188 1 97.62 193 PHE B N 1
ATOM 4371 C CA . PHE B 1 193 ? -19.438 29.484 18.516 1 97.62 193 PHE B CA 1
ATOM 4372 C C . PHE B 1 193 ? -18.547 29.328 17.297 1 97.62 193 PHE B C 1
ATOM 4374 O O . PHE B 1 193 ? -19.047 29.141 16.188 1 97.62 193 PHE B O 1
ATOM 4381 N N . TYR B 1 194 ? -17.25 29.359 17.578 1 97.94 194 TYR B N 1
ATOM 4382 C CA . TYR B 1 194 ? -16.234 29.25 16.531 1 97.94 194 TYR B CA 1
ATOM 4383 C C . TYR B 1 194 ? -15.086 28.359 17 1 97.94 194 TYR B C 1
ATOM 4385 O O . TYR B 1 194 ? -14.891 28.172 18.203 1 97.94 194 TYR B O 1
ATOM 4393 N N . TRP B 1 195 ? -14.352 27.812 16 1 97.62 195 TRP B N 1
ATOM 4394 C CA . TRP B 1 195 ? -13.078 27.141 16.297 1 97.62 195 TRP B CA 1
ATOM 4395 C C . TRP B 1 195 ? -11.953 28.172 16.422 1 97.62 195 TRP B C 1
ATOM 4397 O O . TRP B 1 195 ? -11.93 29.172 15.703 1 97.62 195 TRP B O 1
ATOM 4407 N N . ASN B 1 196 ? -11.016 27.859 17.281 1 96.62 196 ASN B N 1
ATOM 4408 C CA . ASN B 1 196 ? -9.75 28.594 17.375 1 96.62 196 ASN B CA 1
ATOM 4409 C C . ASN B 1 196 ? -8.688 28 16.453 1 96.62 196 ASN B C 1
ATOM 4411 O O . ASN B 1 196 ? -8.141 26.922 16.75 1 96.62 196 ASN B O 1
ATOM 4415 N N . PRO B 1 197 ? -8.375 28.688 15.383 1 96.69 197 PRO B N 1
ATOM 4416 C CA . PRO B 1 197 ? -7.367 28.141 14.477 1 96.69 197 PRO B CA 1
ATOM 4417 C C . PRO B 1 197 ? -5.938 28.391 14.961 1 96.69 197 PRO B C 1
ATOM 4419 O O . PRO B 1 197 ? -4.98 27.969 14.297 1 96.69 197 PRO B O 1
ATOM 4422 N N . GLY B 1 198 ? -5.777 29.031 16.109 1 95.56 198 GLY B N 1
ATOM 4423 C CA . GLY B 1 198 ? -4.445 29.281 16.641 1 95.56 198 GLY B CA 1
ATOM 4424 C C . GLY B 1 198 ? -3.738 30.438 15.969 1 95.56 198 GLY B C 1
ATOM 4425 O O . GLY B 1 198 ? -2.512 30.438 15.836 1 95.56 198 GLY B O 1
ATOM 4426 N N . ILE B 1 199 ? -4.508 31.344 15.445 1 98 199 ILE B N 1
ATOM 4427 C CA . ILE B 1 199 ? -3.992 32.562 14.852 1 98 199 ILE B CA 1
ATOM 4428 C C . ILE B 1 199 ? -4.305 33.75 15.766 1 98 199 ILE B C 1
ATOM 4430 O O . ILE B 1 199 ? -5.473 34.031 16.047 1 98 199 ILE B O 1
ATOM 4434 N N . PHE B 1 200 ? -3.264 34.469 16.172 1 98.19 200 PHE B N 1
ATOM 4435 C CA . PHE B 1 200 ? -3.406 35.531 17.156 1 98.19 200 PHE B CA 1
ATOM 4436 C C . PHE B 1 200 ? -2.785 36.844 16.641 1 98.19 200 PHE B C 1
ATOM 4438 O O . PHE B 1 200 ? -1.757 36.812 15.961 1 98.19 200 PHE B O 1
ATOM 4445 N N . LEU B 1 201 ? -3.447 37.906 16.984 1 98.19 201 LEU B N 1
ATOM 4446 C CA . LEU B 1 201 ? -2.918 39.25 16.703 1 98.19 201 LEU B CA 1
ATOM 4447 C C . LEU B 1 201 ? -2.994 40.156 17.938 1 98.19 201 LEU B C 1
ATOM 4449 O O . LEU B 1 201 ? -4.031 40.219 18.594 1 98.19 201 LEU B O 1
ATOM 4453 N N . PHE B 1 202 ? -1.895 40.844 18.188 1 97.31 202 PHE B N 1
ATOM 4454 C CA . PHE B 1 202 ? -1.911 41.781 19.297 1 97.31 202 PHE B CA 1
ATOM 4455 C C . PHE B 1 202 ? -0.722 42.75 19.219 1 97.31 202 PHE B C 1
ATOM 4457 O O . PHE B 1 202 ? 0.251 42.469 18.516 1 97.31 202 PHE B O 1
ATOM 4464 N N . ARG B 1 203 ? -0.922 43.875 19.859 1 97.31 203 ARG B N 1
ATOM 4465 C CA . ARG B 1 203 ? 0.233 44.75 20.094 1 97.31 203 ARG B CA 1
ATOM 4466 C C . ARG B 1 203 ? 1.19 44.094 21.094 1 97.31 203 ARG B C 1
ATOM 4468 O O . ARG B 1 203 ? 0.758 43.531 22.094 1 97.31 203 ARG B O 1
ATOM 4475 N N . VAL B 1 204 ? 2.471 44.219 20.812 1 98.12 204 VAL B N 1
ATOM 4476 C CA . VAL B 1 204 ? 3.49 43.625 21.672 1 98.12 204 VAL B CA 1
ATOM 4477 C C . VAL B 1 204 ? 3.312 44.125 23.109 1 98.12 204 VAL B C 1
ATOM 4479 O O . VAL B 1 204 ? 3.359 43.312 24.062 1 98.12 204 VAL B O 1
ATOM 4482 N N . LYS B 1 205 ? 3.057 45.375 23.25 1 97.88 205 LYS B N 1
ATOM 4483 C CA . LYS B 1 205 ? 2.855 45.906 24.578 1 97.88 205 LYS B CA 1
ATOM 4484 C C . LYS B 1 205 ? 1.669 45.25 25.281 1 97.88 205 LYS B C 1
ATOM 4486 O O . LYS B 1 205 ? 1.746 44.938 26.453 1 97.88 205 LYS B O 1
ATOM 4491 N N . THR B 1 206 ? 0.593 45.094 24.578 1 98 206 THR B N 1
ATOM 4492 C CA . THR B 1 206 ? -0.636 44.531 25.141 1 98 206 THR B CA 1
ATOM 4493 C C . THR B 1 206 ? -0.427 43.094 25.578 1 98 206 THR B C 1
ATOM 4495 O O . THR B 1 206 ? -0.853 42.719 26.672 1 98 206 THR B O 1
ATOM 4498 N N . ILE B 1 207 ? 0.241 42.25 24.797 1 98.44 207 ILE B N 1
ATOM 4499 C CA . ILE B 1 207 ? 0.421 40.844 25.156 1 98.44 207 ILE B CA 1
ATOM 4500 C C . ILE B 1 207 ? 1.378 40.719 26.344 1 98.44 207 ILE B C 1
ATOM 4502 O O . ILE B 1 207 ? 1.209 39.875 27.203 1 98.44 207 ILE B O 1
ATOM 4506 N N . LEU B 1 208 ? 2.387 41.625 26.375 1 98.44 208 LEU B N 1
ATOM 4507 C CA . LEU B 1 208 ? 3.301 41.594 27.516 1 98.44 208 LEU B CA 1
ATOM 4508 C C . LEU B 1 208 ? 2.58 42 28.797 1 98.44 208 LEU B C 1
ATOM 4510 O O . LEU B 1 208 ? 2.836 41.438 29.859 1 98.44 208 LEU B O 1
ATOM 4514 N N . GLU B 1 209 ? 1.684 42.938 28.703 1 98.31 209 GLU B N 1
ATOM 4515 C CA . GLU B 1 209 ? 0.866 43.312 29.859 1 98.31 209 GLU B CA 1
ATOM 4516 C C . GLU B 1 209 ? 0.004 42.156 30.328 1 98.31 209 GLU B C 1
ATOM 4518 O O . GLU B 1 209 ? -0.135 41.938 31.531 1 98.31 209 GLU B O 1
ATOM 4523 N N . GLU B 1 210 ? -0.566 41.469 29.422 1 98.12 210 GLU B N 1
ATOM 4524 C CA . GLU B 1 210 ? -1.412 40.344 29.766 1 98.12 210 GLU B CA 1
ATOM 4525 C C . GLU B 1 210 ? -0.592 39.219 30.391 1 98.12 210 GLU B C 1
ATOM 4527 O O . GLU B 1 210 ? -1.055 38.531 31.312 1 98.12 210 GLU B O 1
ATOM 4532 N N . PHE B 1 211 ? 0.647 38.969 29.891 1 98.38 211 PHE B N 1
ATOM 4533 C CA . PHE B 1 211 ? 1.534 37.969 30.516 1 98.38 211 PHE B CA 1
ATOM 4534 C C . PHE B 1 211 ? 1.861 38.406 31.938 1 98.38 211 PHE B C 1
ATOM 4536 O O . PHE B 1 211 ? 1.911 37.562 32.844 1 98.38 211 PHE B O 1
ATOM 4543 N N . GLU B 1 212 ? 2.113 39.688 32.094 1 98.12 212 GLU B N 1
ATOM 4544 C CA . GLU B 1 212 ? 2.426 40.188 33.438 1 98.12 212 GLU B CA 1
ATOM 4545 C C . GLU B 1 212 ? 1.264 39.969 34.406 1 98.12 212 GLU B C 1
ATOM 4547 O O . GLU B 1 212 ? 1.475 39.625 35.562 1 98.12 212 GLU B O 1
ATOM 4552 N N . ARG B 1 213 ? 0.115 40.094 33.969 1 97.88 213 ARG B N 1
ATOM 4553 C CA . ARG B 1 213 ? -1.091 40.031 34.781 1 97.88 213 ARG B CA 1
ATOM 4554 C C . ARG B 1 213 ? -1.479 38.562 35.031 1 97.88 213 ARG B C 1
ATOM 4556 O O . ARG B 1 213 ? -1.831 38.219 36.156 1 97.88 213 ARG B O 1
ATOM 4563 N N . HIS B 1 214 ? -1.428 37.75 34.031 1 97.69 214 HIS B N 1
ATOM 4564 C CA . HIS B 1 214 ? -2.076 36.438 34.094 1 97.69 214 HIS B CA 1
ATOM 4565 C C . HIS B 1 214 ? -1.05 35.312 34.188 1 97.69 214 HIS B C 1
ATOM 4567 O O . HIS B 1 214 ? -1.374 34.188 34.625 1 97.69 214 HIS B O 1
ATOM 4573 N N . ALA B 1 215 ? 0.175 35.562 33.75 1 97.94 215 ALA B N 1
ATOM 4574 C CA . ALA B 1 215 ? 1.189 34.5 33.719 1 97.94 215 ALA B CA 1
ATOM 4575 C C . ALA B 1 215 ? 2.564 35.062 34.062 1 97.94 215 ALA B C 1
ATOM 4577 O O . ALA B 1 215 ? 3.529 34.875 33.344 1 97.94 215 ALA B O 1
ATOM 4578 N N . PRO B 1 216 ? 2.684 35.688 35.188 1 98 216 PRO B N 1
ATOM 4579 C CA . PRO B 1 216 ? 3.973 36.25 35.594 1 98 216 PRO B CA 1
ATOM 4580 C C . PRO B 1 216 ? 5.078 35.219 35.688 1 98 216 PRO B C 1
ATOM 4582 O O . PRO B 1 216 ? 6.246 35.5 35.438 1 98 216 PRO B O 1
ATOM 4585 N N . SER B 1 217 ? 4.758 34 36.094 1 97.75 217 SER B N 1
ATOM 4586 C CA . SER B 1 217 ? 5.742 32.938 36.219 1 97.75 217 SER B CA 1
ATOM 4587 C C . SER B 1 217 ? 6.383 32.594 34.875 1 97.75 217 SER B C 1
ATOM 4589 O O . SER B 1 217 ? 7.5 32.062 34.844 1 97.75 217 SER B O 1
ATOM 4591 N N . LEU B 1 218 ? 5.699 32.875 33.844 1 97.69 218 LEU B N 1
ATOM 4592 C CA . LEU B 1 218 ? 6.215 32.656 32.5 1 97.69 218 LEU B CA 1
ATOM 4593 C C . LEU B 1 218 ? 7.062 33.844 32.031 1 97.69 218 LEU B C 1
ATOM 4595 O O . LEU B 1 218 ? 8.078 33.656 31.359 1 97.69 218 LEU B O 1
ATOM 4599 N N . LEU B 1 219 ? 6.645 35.094 32.375 1 98.12 219 LEU B N 1
ATOM 4600 C CA . LEU B 1 219 ? 7.258 36.281 31.828 1 98.12 219 LEU B CA 1
ATOM 4601 C C . LEU B 1 219 ? 8.469 36.688 32.656 1 98.12 219 LEU B C 1
ATOM 4603 O O . LEU B 1 219 ? 9.484 37.125 32.094 1 98.12 219 LEU B O 1
ATOM 4607 N N . GLN B 1 220 ? 8.445 36.562 33.906 1 98 220 GLN B N 1
ATOM 4608 C CA . GLN B 1 220 ? 9.414 37.188 34.781 1 98 220 GLN B CA 1
ATOM 4609 C C . GLN B 1 220 ? 10.812 36.625 34.562 1 98 220 GLN B C 1
ATOM 4611 O O . GLN B 1 220 ? 11.781 37.375 34.406 1 98 220 GLN B O 1
ATOM 4616 N N . PRO B 1 221 ? 10.906 35.281 34.531 1 97.69 221 PRO B N 1
ATOM 4617 C CA . PRO B 1 221 ? 12.25 34.75 34.281 1 97.69 221 PRO B CA 1
ATOM 4618 C C . PRO B 1 221 ? 12.836 35.219 32.969 1 97.69 221 PRO B C 1
ATOM 4620 O O . PRO B 1 221 ? 14.047 35.375 32.844 1 97.69 221 PRO B O 1
ATOM 4623 N N . LEU B 1 222 ? 12.023 35.406 32 1 97.94 222 LEU B N 1
ATOM 4624 C CA . LEU B 1 222 ? 12.477 35.875 30.688 1 97.94 222 LEU B CA 1
ATOM 4625 C C . LEU B 1 222 ? 12.836 37.344 30.734 1 97.94 222 LEU B C 1
ATOM 4627 O O . LEU B 1 222 ? 13.875 37.75 30.234 1 97.94 222 LEU B O 1
ATOM 4631 N N . LYS B 1 223 ? 11.922 38.094 31.297 1 97.06 223 LYS B N 1
ATOM 4632 C CA . LYS B 1 223 ? 12.102 39.562 31.375 1 97.06 223 LYS B CA 1
ATOM 4633 C C . LYS B 1 223 ? 13.359 39.906 32.156 1 97.06 223 LYS B C 1
ATOM 4635 O O . LYS B 1 223 ? 14.094 40.812 31.797 1 97.06 223 LYS B O 1
ATOM 4640 N N . ASN B 1 224 ? 13.617 39.156 33.219 1 96.5 224 ASN B N 1
ATOM 4641 C CA . ASN B 1 224 ? 14.75 39.406 34.094 1 96.5 224 ASN B CA 1
ATOM 4642 C C . ASN B 1 224 ? 16.078 39.156 33.375 1 96.5 224 ASN B C 1
ATOM 4644 O O . ASN B 1 224 ? 17.078 39.812 33.656 1 96.5 224 ASN B O 1
ATOM 4648 N N . GLY B 1 225 ? 16.078 38.25 32.594 1 95.44 225 GLY B N 1
ATOM 4649 C CA . GLY B 1 225 ? 17.312 37.875 31.922 1 95.44 225 GLY B CA 1
ATOM 4650 C C . GLY B 1 225 ? 17.5 38.562 30.578 1 95.44 225 GLY B C 1
ATOM 4651 O O . GLY B 1 225 ? 18.578 38.5 29.984 1 95.44 225 GLY B O 1
ATOM 4652 N N . PHE B 1 226 ? 16.531 39.25 30.172 1 95.88 226 PHE B N 1
ATOM 4653 C CA . PHE B 1 226 ? 16.547 39.781 28.812 1 95.88 226 PHE B CA 1
ATOM 4654 C C . PHE B 1 226 ? 17.281 41.125 28.75 1 95.88 226 PHE B C 1
ATOM 4656 O O . PHE B 1 226 ? 17.125 41.938 29.656 1 95.88 226 PHE B O 1
ATOM 4663 N N . PRO B 1 227 ? 18.031 41.469 27.812 1 95.69 227 PRO B N 1
ATOM 4664 C CA . PRO B 1 227 ? 18.469 40.562 26.734 1 95.69 227 PRO B CA 1
ATOM 4665 C C . PRO B 1 227 ? 19.516 39.562 27.188 1 95.69 227 PRO B C 1
ATOM 4667 O O . PRO B 1 227 ? 20.406 39.906 27.984 1 95.69 227 PRO B O 1
ATOM 4670 N N . PHE B 1 228 ? 19.422 38.469 26.609 1 94.88 228 PHE B N 1
ATOM 4671 C CA . PHE B 1 228 ? 20.344 37.375 27 1 94.88 228 PHE B CA 1
ATOM 4672 C C . PHE B 1 228 ? 21.688 37.562 26.328 1 94.88 228 PHE B C 1
ATOM 4674 O O . PHE B 1 228 ? 21.766 37.781 25.125 1 94.88 228 PHE B O 1
ATOM 4681 N N . LYS B 1 229 ? 22.703 37.281 27.094 1 93.62 229 LYS B N 1
ATOM 4682 C CA . LYS B 1 229 ? 24.078 37.469 26.594 1 93.62 229 LYS B CA 1
ATOM 4683 C C . LYS B 1 229 ? 24.531 36.25 25.781 1 93.62 229 LYS B C 1
ATOM 4685 O O . LYS B 1 229 ? 25.359 36.375 24.875 1 93.62 229 LYS B O 1
ATOM 4690 N N . ASN B 1 230 ? 24.141 35.125 26.203 1 92.81 230 ASN B N 1
ATOM 4691 C CA . ASN B 1 230 ? 24.469 33.875 25.516 1 92.81 230 ASN B CA 1
ATOM 4692 C C . ASN B 1 230 ? 23.344 32.844 25.625 1 92.81 230 ASN B C 1
ATOM 4694 O O . ASN B 1 230 ? 22.359 33.062 26.344 1 92.81 230 ASN B O 1
ATOM 4698 N N . PHE B 1 231 ? 23.5 31.875 24.859 1 92.69 231 PHE B N 1
ATOM 4699 C CA . PHE B 1 231 ? 22.469 30.844 24.781 1 92.69 231 PHE B CA 1
ATOM 4700 C C . PHE B 1 231 ? 22.328 30.141 26.125 1 92.69 231 PHE B C 1
ATOM 4702 O O . PHE B 1 231 ? 21.234 29.703 26.484 1 92.69 231 PHE B O 1
ATOM 4709 N N . GLY B 1 232 ? 23.328 29.984 26.828 1 94.38 232 GLY B N 1
ATOM 4710 C CA . GLY B 1 232 ? 23.281 29.375 28.156 1 94.38 232 GLY B CA 1
ATOM 4711 C C . GLY B 1 232 ? 22.359 30.109 29.109 1 94.38 232 GLY B C 1
ATOM 4712 O O . GLY B 1 232 ? 21.609 29.484 29.859 1 94.38 232 GLY B O 1
ATOM 4713 N N . ASP B 1 233 ? 22.438 31.406 29.109 1 95.88 233 ASP B N 1
ATOM 4714 C CA . ASP B 1 233 ? 21.562 32.219 29.938 1 95.88 233 ASP B CA 1
ATOM 4715 C C . ASP B 1 233 ? 20.094 32.031 29.578 1 95.88 233 ASP B C 1
ATOM 4717 O O . ASP B 1 233 ? 19.234 31.938 30.453 1 95.88 233 ASP B O 1
ATOM 4721 N N . LEU B 1 234 ? 19.906 31.984 28.297 1 96.62 234 LEU B N 1
ATOM 4722 C CA . LEU B 1 234 ? 18.547 31.719 27.828 1 96.62 234 LEU B CA 1
ATOM 4723 C C . LEU B 1 234 ? 18.062 30.344 28.297 1 96.62 234 LEU B C 1
ATOM 4725 O O . LEU B 1 234 ? 16.922 30.203 28.75 1 96.62 234 LEU B O 1
ATOM 4729 N N . LYS B 1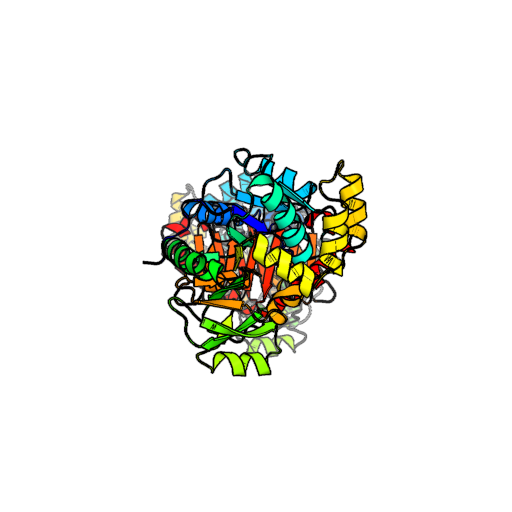 235 ? 18.922 29.375 28.203 1 97.06 235 LYS B N 1
ATOM 4730 C CA . LYS B 1 235 ? 18.594 28.016 28.641 1 97.06 235 LYS B CA 1
ATOM 4731 C C . LYS B 1 235 ? 18.234 28 30.125 1 97.06 235 LYS B C 1
ATOM 4733 O O . LYS B 1 235 ? 17.281 27.312 30.531 1 97.06 235 LYS B O 1
ATOM 4738 N N . ASN B 1 236 ? 18.953 28.719 30.875 1 96.44 236 ASN B N 1
ATOM 4739 C CA . ASN B 1 236 ? 18.703 28.797 32.312 1 96.44 236 ASN B CA 1
ATOM 4740 C C . ASN B 1 236 ? 17.328 29.422 32.594 1 96.44 236 ASN B C 1
ATOM 4742 O O . ASN B 1 236 ? 16.578 28.938 33.438 1 96.44 236 ASN B O 1
ATOM 4746 N N . ALA B 1 237 ? 17.047 30.469 31.906 1 96.56 237 ALA B N 1
ATOM 4747 C CA . ALA B 1 237 ? 15.742 31.125 32.094 1 96.56 237 ALA B CA 1
ATOM 4748 C C . ALA B 1 237 ? 14.602 30.188 31.688 1 96.56 237 ALA B C 1
ATOM 4750 O O . ALA B 1 237 ? 13.602 30.078 32.406 1 96.56 237 ALA B O 1
ATOM 4751 N N . PHE B 1 238 ? 14.773 29.5 30.547 1 96.69 238 PHE B N 1
ATOM 4752 C CA . PHE B 1 238 ? 13.734 28.641 30.016 1 96.69 238 PHE B CA 1
ATOM 4753 C C . PHE B 1 238 ? 13.469 27.469 30.953 1 96.69 238 PHE B C 1
ATOM 4755 O O . PHE B 1 238 ? 12.352 26.953 31.031 1 96.69 238 PHE B O 1
ATOM 4762 N N . SER B 1 239 ? 14.516 27.031 31.656 1 96.19 239 SER B N 1
ATOM 4763 C CA . SER B 1 239 ? 14.383 25.891 32.562 1 96.19 239 SER B CA 1
ATOM 4764 C C . SER B 1 239 ? 13.414 26.203 33.719 1 96.19 239 SER B C 1
ATOM 4766 O O . SER B 1 239 ? 12.867 25.297 34.344 1 96.19 239 SER B O 1
ATOM 4768 N N . LEU B 1 240 ? 13.141 27.438 33.969 1 96.38 240 LEU B N 1
ATOM 4769 C CA . LEU B 1 240 ? 12.289 27.859 35.062 1 96.38 240 LEU B CA 1
ATOM 4770 C C . LEU B 1 240 ? 10.844 28.031 34.594 1 96.38 240 LEU B C 1
ATOM 4772 O O . LEU B 1 240 ? 9.938 28.203 35.406 1 96.38 240 LEU B O 1
ATOM 4776 N N . LEU B 1 241 ? 10.617 28 33.344 1 97.62 241 LEU B N 1
ATOM 4777 C CA . LEU B 1 241 ? 9.305 28.297 32.781 1 97.62 241 LEU B CA 1
ATOM 4778 C C . LEU B 1 241 ? 8.406 27.062 32.844 1 97.62 241 LEU B C 1
ATOM 4780 O O . LEU B 1 241 ? 8.859 25.938 32.594 1 97.62 241 LEU B O 1
ATOM 4784 N N . PRO B 1 242 ? 7.188 27.234 33.188 1 97.12 242 PRO B N 1
ATOM 4785 C CA . PRO B 1 242 ? 6.234 26.141 33 1 97.12 242 PRO B CA 1
ATOM 4786 C C . PRO B 1 242 ? 5.957 25.859 31.516 1 97.12 242 PRO B C 1
ATOM 4788 O O . PRO B 1 242 ? 6.129 26.75 30.672 1 97.12 242 PRO B O 1
ATOM 4791 N N . SER B 1 243 ? 5.66 24.625 31.172 1 96.88 243 SER B N 1
ATOM 4792 C CA . SER B 1 243 ? 5.148 24.281 29.859 1 96.88 243 SER B CA 1
ATOM 4793 C C . SER B 1 243 ? 3.658 24.578 29.734 1 96.88 243 SER B C 1
ATOM 4795 O O . SER B 1 243 ? 2.84 23.922 30.391 1 96.88 243 SER B O 1
ATOM 4797 N N . GLU B 1 244 ? 3.295 25.562 28.906 1 96 244 GLU B N 1
ATOM 4798 C CA . GLU B 1 244 ? 1.897 25.969 28.844 1 96 244 GLU B CA 1
ATOM 4799 C C . GLU B 1 244 ? 1.554 26.578 27.484 1 96 244 GLU B C 1
ATOM 4801 O O . GLU B 1 244 ? 2.395 27.234 26.859 1 96 244 GLU B O 1
ATOM 4806 N N . ALA B 1 245 ? 0.329 26.328 27.062 1 94.44 245 ALA B N 1
ATOM 4807 C CA . ALA B 1 245 ? -0.169 26.906 25.812 1 94.44 245 ALA B CA 1
ATOM 4808 C C . ALA B 1 245 ? -0.665 28.328 26.031 1 94.44 245 ALA B C 1
ATOM 4810 O O . ALA B 1 245 ? -1.158 28.656 27.125 1 94.44 245 ALA B O 1
ATOM 4811 N N . ILE B 1 246 ? -0.547 29.141 25 1 96.44 246 ILE B N 1
ATOM 4812 C CA . ILE B 1 246 ? -1.011 30.516 25.078 1 96.44 246 ILE B CA 1
ATOM 4813 C C . ILE B 1 246 ? -2.51 30.547 25.359 1 96.44 246 ILE B C 1
ATOM 4815 O O . ILE B 1 246 ? -3.002 31.453 26.031 1 96.44 246 ILE B O 1
ATOM 4819 N N . ASP B 1 247 ? -3.242 29.547 24.922 1 94.88 247 ASP B N 1
ATOM 4820 C CA . ASP B 1 247 ? -4.688 29.438 25.109 1 94.88 247 ASP B CA 1
ATOM 4821 C C . ASP B 1 247 ? -5.051 29.406 26.594 1 94.88 247 ASP B C 1
ATOM 4823 O O . ASP B 1 247 ? -5.902 30.172 27.047 1 94.88 247 ASP B O 1
ATOM 4827 N N . THR B 1 248 ? -4.316 28.578 27.359 1 94 248 THR B N 1
ATOM 4828 C CA . THR B 1 248 ? -4.605 28.422 28.781 1 94 248 THR B CA 1
ATOM 4829 C C . THR B 1 248 ? -3.924 29.5 29.609 1 94 248 THR B C 1
ATOM 4831 O O . THR B 1 248 ? -4.461 29.938 30.625 1 94 248 THR B O 1
ATOM 4834 N N . ALA B 1 249 ? -2.818 29.969 29.141 1 96 249 ALA B N 1
ATOM 4835 C CA . ALA B 1 249 ? -2.037 30.938 29.906 1 96 249 ALA B CA 1
ATOM 4836 C C . ALA B 1 249 ? -2.674 32.312 29.828 1 96 249 ALA B C 1
ATOM 4838 O O . ALA B 1 249 ? -2.631 33.062 30.812 1 96 249 ALA B O 1
ATOM 4839 N N . ILE B 1 250 ? -3.266 32.625 28.672 1 96.69 250 ILE B N 1
ATOM 4840 C CA . ILE B 1 250 ? -3.682 34 28.469 1 96.69 250 ILE B CA 1
ATOM 4841 C C . ILE B 1 250 ? -5.125 34.031 27.969 1 96.69 250 ILE B C 1
ATOM 4843 O O . ILE B 1 250 ? -5.977 34.688 28.562 1 96.69 250 ILE B O 1
ATOM 4847 N N . MET B 1 251 ? -5.461 33.25 26.922 1 94.19 251 MET B N 1
ATOM 4848 C CA . MET B 1 251 ? -6.719 33.438 26.203 1 94.19 251 MET B CA 1
ATOM 4849 C C . MET B 1 251 ? -7.906 33.062 27.094 1 94.19 251 MET B C 1
ATOM 4851 O O . MET B 1 251 ? -8.961 33.688 27.016 1 94.19 251 MET B O 1
ATOM 4855 N N . GLU B 1 252 ? -7.773 32.094 27.906 1 93.38 252 GLU B N 1
ATOM 4856 C CA . GLU B 1 252 ? -8.859 31.672 28.781 1 93.38 252 GLU B CA 1
ATOM 4857 C C . GLU B 1 252 ? -9.023 32.656 29.953 1 93.38 252 GLU B C 1
ATOM 4859 O O . GLU B 1 252 ? -10.055 32.625 30.625 1 93.38 252 GLU B O 1
ATOM 4864 N N . ARG B 1 253 ? -8.07 33.5 30.219 1 94.56 253 ARG B N 1
ATOM 4865 C CA . ARG B 1 253 ? -8.047 34.281 31.453 1 94.56 253 ARG B CA 1
ATOM 4866 C C . ARG B 1 253 ? -8.281 35.75 31.188 1 94.56 253 ARG B C 1
ATOM 4868 O O . ARG B 1 253 ? -8.828 36.469 32.031 1 94.56 253 ARG B O 1
ATOM 4875 N N . SER B 1 254 ? -7.852 36.219 30.047 1 95.12 254 SER B N 1
ATOM 4876 C CA . SER B 1 254 ? -7.93 37.656 29.734 1 95.12 254 SER B CA 1
ATOM 4877 C C . SER B 1 254 ? -9.367 38.062 29.453 1 95.12 254 SER B C 1
ATOM 4879 O O . SER B 1 254 ? -10.141 37.312 28.844 1 95.12 254 SER B O 1
ATOM 4881 N N . ASN B 1 255 ? -9.695 39.312 29.828 1 93.5 255 ASN B N 1
ATOM 4882 C CA . ASN B 1 255 ? -11 39.906 29.531 1 93.5 255 ASN B CA 1
ATOM 4883 C C . ASN B 1 255 ? -10.922 40.875 28.359 1 93.5 255 ASN B C 1
ATOM 4885 O O . ASN B 1 255 ? -11.883 41.594 28.094 1 93.5 255 ASN B O 1
ATOM 4889 N N . ARG B 1 256 ? -9.852 40.844 27.672 1 94.44 256 ARG B N 1
ATOM 4890 C CA . ARG B 1 256 ? -9.625 41.781 26.578 1 94.44 256 ARG B CA 1
ATOM 4891 C C . ARG B 1 256 ? -9.539 41.062 25.234 1 94.44 256 ARG B C 1
ATOM 4893 O O . ARG B 1 256 ? -8.828 41.5 24.328 1 94.44 256 ARG B O 1
ATOM 4900 N N . ILE B 1 257 ? -10.195 39.938 25.203 1 96.69 257 ILE B N 1
ATOM 4901 C CA . ILE B 1 257 ? -10.102 39.125 24 1 96.69 257 ILE B CA 1
ATOM 4902 C C . ILE B 1 257 ? -11.18 39.562 23 1 96.69 257 ILE B C 1
ATOM 4904 O O . ILE B 1 257 ? -12.328 39.781 23.391 1 96.69 257 ILE B O 1
ATOM 4908 N N . ARG B 1 258 ? -10.727 39.719 21.781 1 96.88 258 ARG B N 1
ATOM 4909 C CA . ARG B 1 258 ? -11.602 39.969 20.641 1 96.88 258 ARG B CA 1
ATOM 4910 C C . ARG B 1 258 ? -11.445 38.906 19.562 1 96.88 258 ARG B C 1
ATOM 4912 O O . ARG B 1 258 ? -10.461 38.156 19.562 1 96.88 258 ARG B O 1
ATOM 4919 N N . MET B 1 259 ? -12.523 38.812 18.75 1 97.88 259 MET B N 1
ATOM 4920 C CA . MET B 1 259 ? -12.484 37.781 17.688 1 97.88 259 MET B CA 1
ATOM 4921 C C . MET B 1 259 ? -12.977 38.375 16.359 1 97.88 259 MET B C 1
ATOM 4923 O O . MET B 1 259 ? -13.93 39.156 16.344 1 97.88 259 MET B O 1
ATOM 4927 N N . VAL B 1 260 ? -12.266 38.062 15.328 1 98.19 260 VAL B N 1
ATOM 4928 C CA . VAL B 1 260 ? -12.727 38.344 13.977 1 98.19 260 VAL B CA 1
ATOM 4929 C C . VAL B 1 260 ? -13.016 37.031 13.25 1 98.19 260 VAL B C 1
ATOM 4931 O O . VAL B 1 260 ? -12.203 36.125 13.266 1 98.19 260 VAL B O 1
ATOM 4934 N N . GLU B 1 261 ? -14.172 36.906 12.695 1 97.94 261 GLU B N 1
ATOM 4935 C CA . GLU B 1 261 ? -14.562 35.719 11.961 1 97.94 261 GLU B CA 1
ATOM 4936 C C . GLU B 1 261 ? -13.734 35.562 10.68 1 97.94 261 GLU B C 1
ATOM 4938 O O . GLU B 1 261 ? -13.609 36.5 9.898 1 97.94 261 GLU B O 1
ATOM 4943 N N . ALA B 1 262 ? -13.195 34.375 10.547 1 98 262 ALA B N 1
ATOM 4944 C CA . ALA B 1 262 ? -12.422 34.062 9.344 1 98 262 ALA B CA 1
ATOM 4945 C C . ALA B 1 262 ? -13.344 33.844 8.148 1 98 262 ALA B C 1
ATOM 4947 O O . ALA B 1 262 ? -14.406 33.219 8.273 1 98 262 ALA B O 1
ATOM 4948 N N . SER B 1 263 ? -12.898 34.312 7.012 1 96.81 263 SER B N 1
ATOM 4949 C CA . SER B 1 263 ? -13.656 34.125 5.781 1 96.81 263 SER B CA 1
ATOM 4950 C C . SER B 1 263 ? -13.016 33.062 4.891 1 96.81 263 SER B C 1
ATOM 4952 O O . SER B 1 263 ? -13.336 32.969 3.705 1 96.81 263 SER B O 1
ATOM 4954 N N . PHE B 1 264 ? -12.07 32.344 5.391 1 97 264 PHE B N 1
ATOM 4955 C CA . PHE B 1 264 ? -11.336 31.328 4.656 1 97 264 PHE B CA 1
ATOM 4956 C C . PHE B 1 264 ? -11.562 29.953 5.262 1 97 264 PHE B C 1
ATOM 4958 O O . PHE B 1 264 ? -12.055 29.844 6.387 1 97 264 PHE B O 1
ATOM 4965 N N . ASN B 1 265 ? -11.305 28.953 4.496 1 95.62 265 ASN B N 1
ATOM 4966 C CA . ASN B 1 265 ? -11.281 27.594 5 1 95.62 265 ASN B CA 1
ATOM 4967 C C . ASN B 1 265 ? -9.992 27.297 5.77 1 95.62 265 ASN B C 1
ATOM 4969 O O . ASN B 1 265 ? -8.914 27.75 5.379 1 95.62 265 ASN B O 1
ATOM 4973 N N . TRP B 1 266 ? -10.211 26.578 6.836 1 97.12 266 TRP B N 1
ATOM 4974 C CA . TRP B 1 266 ? -9.07 26.25 7.688 1 97.12 266 TRP B CA 1
ATOM 4975 C C . TRP B 1 266 ? -9.109 24.781 8.094 1 97.12 266 TRP B C 1
ATOM 4977 O O . TRP B 1 266 ? -10.18 24.219 8.359 1 97.12 266 TRP B O 1
ATOM 4987 N N . ASP B 1 267 ? -7.922 24.172 8.133 1 96.19 267 ASP B N 1
ATOM 4988 C CA . ASP B 1 267 ? -7.719 22.844 8.703 1 96.19 267 ASP B CA 1
ATOM 4989 C C . ASP B 1 267 ? -6.387 22.75 9.438 1 96.19 267 ASP B C 1
ATOM 4991 O O . ASP B 1 267 ? -5.383 23.297 8.977 1 96.19 267 ASP B O 1
ATOM 4995 N N . ASP B 1 268 ? -6.344 22.031 10.516 1 93.69 268 ASP B N 1
ATOM 4996 C CA . ASP B 1 268 ? -5.121 21.906 11.312 1 93.69 268 ASP B CA 1
ATOM 4997 C C . ASP B 1 268 ? -4.16 20.906 10.688 1 93.69 268 ASP B C 1
ATOM 4999 O O . ASP B 1 268 ? -3.031 20.75 11.148 1 93.69 268 ASP B O 1
ATOM 5003 N N . VAL B 1 269 ? -4.52 20.203 9.719 1 94.94 269 VAL B N 1
ATOM 5004 C CA . VAL B 1 269 ? -3.725 19.172 9.062 1 94.94 269 VAL B CA 1
ATOM 5005 C C . VAL B 1 269 ? -3.08 18.266 10.109 1 94.94 269 VAL B C 1
ATOM 5007 O O . VAL B 1 269 ? -1.861 18.078 10.109 1 94.94 269 VAL B O 1
ATOM 5010 N N . GLY B 1 270 ? -3.895 17.656 10.891 1 91.62 270 GLY B N 1
ATOM 5011 C CA . GLY B 1 270 ? -3.416 16.969 12.07 1 91.62 270 GLY B CA 1
ATOM 5012 C C . GLY B 1 270 ? -3.035 15.516 11.805 1 91.62 270 GLY B C 1
ATOM 5013 O O . GLY B 1 270 ? -2.311 14.906 12.586 1 91.62 270 GLY B O 1
ATOM 5014 N N . SER B 1 271 ? -3.557 15.016 10.742 1 93.19 271 SER B N 1
ATOM 5015 C CA . SER B 1 271 ? -3.285 13.633 10.352 1 93.19 271 SER B CA 1
ATOM 5016 C C . SER B 1 271 ? -3.611 13.398 8.883 1 93.19 271 SER B C 1
ATOM 5018 O O . SER B 1 271 ? -4.066 14.312 8.188 1 93.19 271 SER B O 1
ATOM 5020 N N . TRP B 1 272 ? -3.455 12.18 8.477 1 96.12 272 TRP B N 1
ATOM 5021 C CA . TRP B 1 272 ? -3.707 11.844 7.078 1 96.12 272 TRP B CA 1
ATOM 5022 C C . TRP B 1 272 ? -5.188 11.984 6.738 1 96.12 272 TRP B C 1
ATOM 5024 O O . TRP B 1 272 ? -5.543 12.273 5.594 1 96.12 272 TRP B O 1
ATOM 5034 N N . ILE B 1 273 ? -6.047 11.922 7.684 1 94 273 ILE B N 1
ATOM 5035 C CA . ILE B 1 273 ? -7.484 12.023 7.473 1 94 273 ILE B CA 1
ATOM 5036 C C . ILE B 1 273 ? -7.84 13.438 7.023 1 94 273 ILE B C 1
ATOM 5038 O O . ILE B 1 273 ? -8.836 13.648 6.328 1 94 273 ILE B O 1
ATOM 5042 N N . SER B 1 274 ? -6.988 14.383 7.402 1 94.38 274 SER B N 1
ATOM 5043 C CA . SER B 1 274 ? -7.23 15.781 7.047 1 94.38 274 SER B CA 1
ATOM 5044 C C . SER B 1 274 ? -7.281 15.969 5.535 1 94.38 274 SER B C 1
ATOM 5046 O O . SER B 1 274 ? -7.938 16.891 5.039 1 94.38 274 SER B O 1
ATOM 5048 N N . LEU B 1 275 ? -6.68 15.07 4.781 1 95.81 275 LEU B N 1
ATOM 5049 C CA . LEU B 1 275 ? -6.617 15.18 3.328 1 95.81 275 LEU B CA 1
ATOM 5050 C C . LEU B 1 275 ? -8.008 15.031 2.713 1 95.81 275 LEU B C 1
ATOM 5052 O O . LEU B 1 275 ? -8.258 15.523 1.613 1 95.81 275 LEU B O 1
ATOM 5056 N N . GLU B 1 276 ? -8.883 14.422 3.453 1 94 276 GLU B N 1
ATOM 5057 C CA . GLU B 1 276 ? -10.258 14.273 2.98 1 94 276 GLU B CA 1
ATOM 5058 C C . GLU B 1 276 ? -10.945 15.633 2.85 1 94 276 GLU B C 1
ATOM 5060 O O . GLU B 1 276 ? -11.812 15.812 1.99 1 94 276 GLU B O 1
ATOM 5065 N N . ARG B 1 277 ? -10.492 16.5 3.691 1 92.5 277 ARG B N 1
ATOM 5066 C CA . ARG B 1 277 ? -11.133 17.812 3.738 1 92.5 277 ARG B CA 1
ATOM 5067 C C . ARG B 1 277 ? -10.406 18.812 2.855 1 92.5 277 ARG B C 1
ATOM 5069 O O . ARG B 1 277 ? -10.969 19.844 2.469 1 92.5 277 ARG B O 1
ATOM 5076 N N . ILE B 1 278 ? -9.211 18.5 2.51 1 94.75 278 ILE B N 1
ATOM 5077 C CA . ILE B 1 278 ? -8.344 19.453 1.831 1 94.75 278 ILE B CA 1
ATOM 5078 C C . ILE B 1 278 ? -8.312 19.141 0.336 1 94.75 278 ILE B C 1
ATOM 5080 O O . ILE B 1 278 ? -8.344 20.062 -0.494 1 94.75 278 ILE B O 1
ATOM 5084 N N . LEU B 1 279 ? -8.281 17.844 -0.02 1 94.62 279 LEU B N 1
ATOM 5085 C CA . LEU B 1 279 ? -8.133 17.438 -1.411 1 94.62 279 LEU B CA 1
ATOM 5086 C C . LEU B 1 279 ? -9.492 17.188 -2.059 1 94.62 279 LEU B C 1
ATOM 5088 O O . LEU B 1 279 ? -10.422 16.734 -1.395 1 94.62 279 LEU B O 1
ATOM 5092 N N . PRO B 1 280 ? -9.508 17.484 -3.365 1 92.19 280 PRO B N 1
ATOM 5093 C CA . PRO B 1 280 ? -10.734 17.109 -4.074 1 92.19 280 PRO B CA 1
ATOM 5094 C C . PRO B 1 280 ? -10.938 15.602 -4.141 1 92.19 280 PRO B C 1
ATOM 5096 O O . PRO B 1 280 ? -9.969 14.844 -4.215 1 92.19 280 PRO B O 1
ATOM 5099 N N . GLY B 1 281 ? -12.195 15.18 -4.047 1 92 281 GLY B N 1
ATOM 5100 C CA . GLY B 1 281 ? -12.523 13.766 -4.113 1 92 281 GLY B CA 1
ATOM 5101 C C . GLY B 1 281 ? -13.305 13.391 -5.359 1 92 281 GLY B C 1
ATOM 5102 O O . GLY B 1 281 ? -13.703 14.266 -6.137 1 92 281 GLY B O 1
ATOM 5103 N N . ASP B 1 282 ? -13.438 12.109 -5.625 1 94.69 282 ASP B N 1
ATOM 5104 C CA . ASP B 1 282 ? -14.281 11.617 -6.711 1 94.69 282 ASP B CA 1
ATOM 5105 C C . ASP B 1 282 ? -15.648 11.188 -6.191 1 94.69 282 ASP B C 1
ATOM 5107 O O . ASP B 1 282 ? -16.016 11.508 -5.059 1 94.69 282 ASP B O 1
ATOM 5111 N N . ALA B 1 283 ? -16.422 10.594 -7.016 1 95.56 283 ALA B N 1
ATOM 5112 C CA . ALA B 1 283 ? -17.797 10.203 -6.66 1 95.56 283 ALA B CA 1
ATOM 5113 C C . ALA B 1 283 ? -17.797 9.195 -5.512 1 95.56 283 ALA B C 1
ATOM 5115 O O . ALA B 1 283 ? -18.734 9.148 -4.723 1 95.56 283 ALA B O 1
ATOM 5116 N N . GLY B 1 284 ? -16.734 8.422 -5.398 1 97.5 284 GLY B N 1
ATOM 5117 C CA . GLY B 1 284 ? -16.609 7.449 -4.328 1 97.5 284 GLY B CA 1
ATOM 5118 C C . GLY B 1 284 ? -15.914 8 -3.1 1 97.5 284 GLY B C 1
ATOM 5119 O O . GLY B 1 284 ? -15.539 7.25 -2.201 1 97.5 284 GLY B O 1
ATOM 5120 N N . LYS B 1 285 ? -15.672 9.289 -3.086 1 97.12 285 LYS B N 1
ATOM 5121 C CA . LYS B 1 285 ? -15.031 9.984 -1.971 1 97.12 285 LYS B CA 1
ATOM 5122 C C . LYS B 1 285 ? -13.586 9.539 -1.794 1 97.12 285 LYS B C 1
ATOM 5124 O O . LYS B 1 285 ? -13.086 9.469 -0.669 1 97.12 285 LYS B O 1
ATOM 5129 N N . ASN B 1 286 ? -13 9.008 -2.857 1 98.25 286 ASN B N 1
ATOM 5130 C CA . ASN B 1 286 ? -11.57 8.703 -2.832 1 98.25 286 ASN B CA 1
ATOM 5131 C C . ASN B 1 286 ? -10.727 9.953 -3.064 1 98.25 286 ASN B C 1
ATOM 5133 O O . ASN B 1 286 ? -11.133 10.859 -3.791 1 98.25 286 ASN B O 1
ATOM 5137 N N . ARG B 1 287 ? -9.602 10.039 -2.359 1 98.12 287 ARG B N 1
ATOM 5138 C CA . ARG B 1 287 ? -8.609 11.094 -2.541 1 98.12 287 ARG B CA 1
ATOM 5139 C C . ARG B 1 287 ? -7.254 10.508 -2.932 1 98.12 287 ARG B C 1
ATOM 5141 O O . ARG B 1 287 ? -6.824 9.5 -2.367 1 98.12 287 ARG B O 1
ATOM 5148 N N . HIS B 1 288 ? -6.645 11.094 -3.965 1 97.44 288 HIS B N 1
ATOM 5149 C CA . HIS B 1 288 ? -5.371 10.555 -4.43 1 97.44 288 HIS B CA 1
ATOM 5150 C C . HIS B 1 288 ? -4.375 11.672 -4.73 1 97.44 288 HIS B C 1
ATOM 5152 O O . HIS B 1 288 ? -4.711 12.648 -5.398 1 97.44 288 HIS B O 1
ATOM 5158 N N . GLN B 1 289 ? -3.26 11.609 -4.16 1 97.31 289 GLN B N 1
ATOM 5159 C CA . GLN B 1 289 ? -2.088 12.391 -4.531 1 97.31 289 GLN B CA 1
ATOM 5160 C C . GLN B 1 289 ? -1.023 11.516 -5.188 1 97.31 289 GLN B C 1
ATOM 5162 O O . GLN B 1 289 ? -0.388 10.695 -4.516 1 97.31 289 GLN B O 1
ATOM 5167 N N . GLY B 1 290 ? -0.749 11.641 -6.438 1 96.25 290 GLY B N 1
ATOM 5168 C CA . GLY B 1 290 ? 0.179 10.844 -7.223 1 96.25 290 GLY B CA 1
ATOM 5169 C C . GLY B 1 290 ? -0.108 10.891 -8.711 1 96.25 290 GLY B C 1
ATOM 5170 O O . GLY B 1 290 ? -0.879 11.734 -9.172 1 96.25 290 GLY B O 1
ATOM 5171 N N . LYS B 1 291 ? 0.484 10.039 -9.492 1 96.81 291 LYS B N 1
ATOM 5172 C CA . LYS B 1 291 ? 0.396 10.094 -10.945 1 96.81 291 LYS B CA 1
ATOM 5173 C C . LYS B 1 291 ? -0.911 9.477 -11.445 1 96.81 291 LYS B C 1
ATOM 5175 O O . LYS B 1 291 ? -1.808 10.195 -11.891 1 96.81 291 LYS B O 1
ATOM 5180 N N . GLU B 1 292 ? -1.09 8.188 -11.258 1 97.38 292 GLU B N 1
ATOM 5181 C CA . GLU B 1 292 ? -2.297 7.5 -11.711 1 97.38 292 GLU B CA 1
ATOM 5182 C C . GLU B 1 292 ? -2.9 6.645 -10.602 1 97.38 292 GLU B C 1
ATOM 5184 O O . GLU B 1 292 ? -2.182 6.164 -9.719 1 97.38 29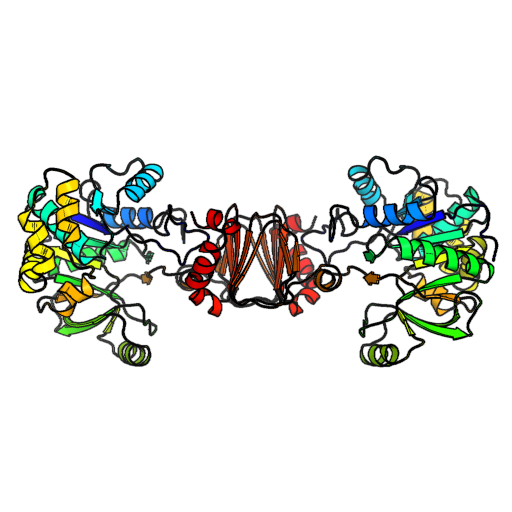2 GLU B O 1
ATOM 5189 N N . VAL B 1 293 ? -4.238 6.512 -10.656 1 97.81 293 VAL B N 1
ATOM 5190 C CA . VAL B 1 293 ? -4.938 5.676 -9.68 1 97.81 293 VAL B CA 1
ATOM 5191 C C . VAL B 1 293 ? -6.137 5.008 -10.344 1 97.81 293 VAL B C 1
ATOM 5193 O O . VAL B 1 293 ? -6.719 5.551 -11.281 1 97.81 293 VAL B O 1
ATOM 5196 N N . ILE B 1 294 ? -6.445 3.812 -9.969 1 98.06 294 ILE B N 1
ATOM 5197 C CA . ILE B 1 294 ? -7.688 3.158 -10.359 1 98.06 294 ILE B CA 1
ATOM 5198 C C . ILE B 1 294 ? -8.391 2.596 -9.125 1 98.06 294 ILE B C 1
ATOM 5200 O O . ILE B 1 294 ? -7.742 2.047 -8.234 1 98.06 294 ILE B O 1
ATOM 5204 N N . TYR B 1 295 ? -9.68 2.818 -9.062 1 98.19 295 TYR B N 1
ATOM 5205 C CA . TYR B 1 295 ? -10.539 2.258 -8.031 1 98.19 295 TYR B CA 1
ATOM 5206 C C . TYR B 1 295 ? -11.547 1.285 -8.625 1 98.19 295 TYR B C 1
ATOM 5208 O O . TYR B 1 295 ? -12.367 1.668 -9.469 1 98.19 295 TYR B O 1
ATOM 5216 N N . HIS B 1 296 ? -11.445 0.058 -8.281 1 98.38 296 HIS B N 1
ATOM 5217 C CA . HIS B 1 296 ? -12.445 -0.927 -8.672 1 98.38 296 HIS B CA 1
ATOM 5218 C C . HIS B 1 296 ? -13.227 -1.422 -7.457 1 98.38 296 HIS B C 1
ATOM 5220 O O . HIS B 1 296 ? -12.68 -2.119 -6.602 1 98.38 296 HIS B O 1
ATOM 5226 N N . LYS B 1 297 ? -14.516 -0.969 -7.316 1 97.88 297 LYS B N 1
ATOM 5227 C CA . LYS B 1 297 ? -15.375 -1.283 -6.18 1 97.88 297 LYS B CA 1
ATOM 5228 C C . LYS B 1 297 ? -14.742 -0.834 -4.867 1 97.88 297 LYS B C 1
ATOM 5230 O O . LYS B 1 297 ? -14.672 -1.605 -3.906 1 97.88 297 LYS B O 1
ATOM 5235 N N . SER B 1 298 ? -14.195 0.321 -4.887 1 98.38 298 SER B N 1
ATOM 5236 C CA . SER B 1 298 ? -13.477 0.879 -3.746 1 98.38 298 SER B CA 1
ATOM 5237 C C . SER B 1 298 ? -13.883 2.324 -3.486 1 98.38 298 SER B C 1
ATOM 5239 O O . SER B 1 298 ? -14.102 3.092 -4.426 1 98.38 298 SER B O 1
ATOM 5241 N N . SER B 1 299 ? -14.055 2.66 -2.223 1 98.38 299 SER B N 1
ATOM 5242 C CA . SER B 1 299 ? -14.516 4.008 -1.902 1 98.38 299 SER B CA 1
ATOM 5243 C C . SER B 1 299 ? -13.891 4.512 -0.606 1 98.38 299 SER B C 1
ATOM 5245 O O . SER B 1 299 ? -13.422 3.717 0.214 1 98.38 299 SER B O 1
ATOM 5247 N N . GLY B 1 300 ? -13.773 5.844 -0.509 1 97.88 300 GLY B N 1
ATOM 5248 C CA . GLY B 1 300 ? -13.367 6.488 0.73 1 97.88 300 GLY B CA 1
ATOM 5249 C C . GLY B 1 300 ? -11.891 6.352 1.021 1 97.88 300 GLY B C 1
ATOM 5250 O O . GLY B 1 300 ? -11.453 6.539 2.158 1 97.88 300 GLY B O 1
ATOM 5251 N N . ASN B 1 301 ? -11.102 5.961 0.019 1 98.56 301 ASN B N 1
ATOM 5252 C CA . ASN B 1 301 ? -9.672 5.746 0.24 1 98.56 301 ASN B CA 1
ATOM 5253 C C . ASN B 1 301 ? -8.883 7.039 0.07 1 98.56 301 ASN B C 1
ATOM 5255 O O . ASN B 1 301 ? -9.281 7.926 -0.686 1 98.56 301 ASN B O 1
ATOM 5259 N N . ILE B 1 302 ? -7.812 7.148 0.857 1 98.5 302 ILE B N 1
ATOM 5260 C CA . ILE B 1 302 ? -6.852 8.242 0.744 1 98.5 302 ILE B CA 1
ATOM 5261 C C . ILE B 1 302 ? -5.469 7.684 0.421 1 98.5 302 ILE B C 1
ATOM 5263 O O . ILE B 1 302 ? -4.965 6.801 1.124 1 98.5 302 ILE B O 1
ATOM 5267 N N . SER B 1 303 ? -4.898 8.156 -0.703 1 98.31 303 SER B N 1
ATOM 5268 C CA . SER B 1 303 ? -3.566 7.66 -1.043 1 98.31 303 SER B CA 1
ATOM 5269 C C . SER B 1 303 ? -2.627 8.812 -1.396 1 98.31 303 SER B C 1
ATOM 5271 O O . SER B 1 303 ? -3.045 9.797 -2 1 98.31 303 SER B O 1
ATOM 5273 N N . SER B 1 304 ? -1.461 8.75 -0.927 1 97.94 304 SER B N 1
ATOM 5274 C CA . SER B 1 304 ? -0.344 9.625 -1.273 1 97.94 304 SER B CA 1
ATOM 5275 C C . SER B 1 304 ? 0.9 8.812 -1.626 1 97.94 304 SER B C 1
ATOM 5277 O O . SER B 1 304 ? 1.63 8.367 -0.737 1 97.94 304 SER B O 1
ATOM 5279 N N . VAL B 1 305 ? 1.12 8.625 -2.967 1 97.75 305 VAL B N 1
ATOM 5280 C CA . VAL B 1 305 ? 2.166 7.699 -3.389 1 97.75 305 VAL B CA 1
ATOM 5281 C C . VAL B 1 305 ? 2.969 8.312 -4.531 1 97.75 305 VAL B C 1
ATOM 5283 O O . VAL B 1 305 ? 2.477 9.195 -5.242 1 97.75 305 VAL B O 1
ATOM 5286 N N . SER B 1 306 ? 4.23 7.906 -4.684 1 96.5 306 SER B N 1
ATOM 5287 C CA . SER B 1 306 ? 5.086 8.391 -5.766 1 96.5 306 SER B CA 1
ATOM 5288 C C . SER B 1 306 ? 5.098 7.414 -6.938 1 96.5 306 SER B C 1
ATOM 5290 O O . SER B 1 306 ? 5.48 7.777 -8.047 1 96.5 306 SER B O 1
ATOM 5292 N N . LYS B 1 307 ? 4.691 6.168 -6.684 1 96.75 307 LYS B N 1
ATOM 5293 C CA . LYS B 1 307 ? 4.656 5.16 -7.738 1 96.75 307 LYS B CA 1
ATOM 5294 C C . LYS B 1 307 ? 3.742 5.594 -8.883 1 96.75 307 LYS B C 1
ATOM 5296 O O . LYS B 1 307 ? 2.834 6.402 -8.688 1 96.75 307 LYS B O 1
ATOM 5301 N N . ASP B 1 308 ? 3.992 5.023 -10.094 1 98 308 ASP B N 1
ATOM 5302 C CA . ASP B 1 308 ? 3.271 5.445 -11.289 1 98 308 ASP B CA 1
ATOM 5303 C C . ASP B 1 308 ? 1.774 5.172 -11.156 1 98 308 ASP B C 1
ATOM 5305 O O . ASP B 1 308 ? 0.949 5.973 -11.602 1 98 308 ASP B O 1
ATOM 5309 N N . LEU B 1 309 ? 1.439 4.055 -10.555 1 98.62 309 LEU B N 1
ATOM 5310 C CA . LEU B 1 309 ? 0.042 3.656 -10.43 1 98.62 309 LEU B CA 1
ATOM 5311 C C . LEU B 1 309 ? -0.221 3.014 -9.07 1 98.62 309 LEU B C 1
ATOM 5313 O O . LEU B 1 309 ? 0.576 2.197 -8.602 1 98.62 309 LEU B O 1
ATOM 5317 N N . ILE B 1 310 ? -1.241 3.391 -8.414 1 98.81 310 ILE B N 1
ATOM 5318 C CA . ILE B 1 310 ? -1.792 2.598 -7.32 1 98.81 310 ILE B CA 1
ATOM 5319 C C . ILE B 1 310 ? -3.178 2.082 -7.703 1 98.81 310 ILE B C 1
ATOM 5321 O O . ILE B 1 310 ? -3.992 2.824 -8.258 1 98.81 310 ILE B O 1
ATOM 5325 N N . ALA B 1 311 ? -3.412 0.811 -7.512 1 98.81 311 ALA B N 1
ATOM 5326 C CA . ALA B 1 311 ? -4.691 0.171 -7.816 1 98.81 311 ALA B CA 1
ATOM 5327 C C . ALA B 1 311 ? -5.359 -0.347 -6.547 1 98.81 311 ALA B C 1
ATOM 5329 O O . ALA B 1 311 ? -4.742 -1.072 -5.762 1 98.81 311 ALA B O 1
ATOM 5330 N N . PHE B 1 312 ? -6.613 0.057 -6.371 1 98.88 312 PHE B N 1
ATOM 5331 C CA . PHE B 1 312 ? -7.434 -0.407 -5.258 1 98.88 312 PHE B CA 1
ATOM 5332 C C . PHE B 1 312 ? -8.523 -1.351 -5.75 1 98.88 312 PHE B C 1
ATOM 5334 O O . PHE B 1 312 ? -9.289 -1.008 -6.652 1 98.88 312 PHE B O 1
ATOM 5341 N N . LEU B 1 313 ? -8.602 -2.498 -5.168 1 98.81 313 LEU B N 1
ATOM 5342 C CA . LEU B 1 313 ? -9.602 -3.479 -5.574 1 98.81 313 LEU B CA 1
ATOM 5343 C C . LEU B 1 313 ? -10.414 -3.949 -4.375 1 98.81 313 LEU B C 1
ATOM 5345 O O . LEU B 1 313 ? -9.922 -4.707 -3.539 1 98.81 313 LEU B O 1
ATOM 5349 N N . GLY B 1 314 ? -11.68 -3.527 -4.254 1 98.5 314 GLY B N 1
ATOM 5350 C CA . GLY B 1 314 ? -12.617 -3.988 -3.24 1 98.5 314 GLY B CA 1
ATOM 5351 C C . GLY B 1 314 ? -12.258 -3.52 -1.844 1 98.5 314 GLY B C 1
ATOM 5352 O O . GLY B 1 314 ? -12.438 -4.254 -0.871 1 98.5 314 GLY B O 1
ATOM 5353 N N . VAL B 1 315 ? -11.656 -2.363 -1.686 1 98.69 315 VAL B N 1
ATOM 5354 C CA . VAL B 1 315 ? -11.242 -1.884 -0.37 1 98.69 315 VAL B CA 1
ATOM 5355 C C . VAL B 1 315 ? -11.875 -0.521 -0.095 1 98.69 315 VAL B C 1
ATOM 5357 O O . VAL B 1 315 ? -12.078 0.274 -1.017 1 98.69 315 VAL B O 1
ATOM 5360 N N . ASN B 1 316 ? -12.188 -0.295 1.134 1 98.31 316 ASN B N 1
ATOM 5361 C CA . ASN B 1 316 ? -12.828 0.955 1.535 1 98.31 316 ASN B CA 1
ATOM 5362 C C . ASN B 1 316 ? -12.141 1.569 2.752 1 98.31 316 ASN B C 1
ATOM 5364 O O . ASN B 1 316 ? -11.672 0.848 3.635 1 98.31 316 ASN B O 1
ATOM 5368 N N . ASP B 1 317 ? -12.047 2.873 2.727 1 98.06 317 ASP B N 1
ATOM 5369 C CA . ASP B 1 317 ? -11.656 3.67 3.885 1 98.06 317 ASP B CA 1
ATOM 5370 C C . ASP B 1 317 ? -10.242 3.322 4.34 1 98.06 317 ASP B C 1
ATOM 5372 O O . ASP B 1 317 ? -10 3.119 5.531 1 98.06 317 ASP B O 1
ATOM 5376 N N . LEU B 1 318 ? -9.328 3.201 3.369 1 98.69 318 LEU B N 1
ATOM 5377 C CA . LEU B 1 318 ? -7.914 2.967 3.66 1 98.69 318 LEU B CA 1
ATOM 5378 C C . LEU B 1 318 ? -7.102 4.242 3.467 1 98.69 318 LEU B C 1
ATOM 5380 O O . LEU B 1 318 ? -7.504 5.133 2.715 1 98.69 318 LEU B O 1
ATOM 5384 N N . ILE B 1 319 ? -6.066 4.312 4.207 1 98.69 319 ILE B N 1
ATOM 5385 C CA . ILE B 1 319 ? -5.008 5.293 3.998 1 98.69 319 ILE B CA 1
ATOM 5386 C C . ILE B 1 319 ? -3.734 4.582 3.539 1 98.69 319 ILE B C 1
ATOM 5388 O O . ILE B 1 319 ? -3.232 3.689 4.227 1 98.69 319 ILE B O 1
ATOM 5392 N N . VAL B 1 320 ? -3.283 4.906 2.348 1 98.88 320 VAL B N 1
ATOM 5393 C CA . VAL B 1 320 ? -2.064 4.297 1.821 1 98.88 320 VAL B CA 1
ATOM 5394 C C . VAL B 1 320 ? -1.044 5.383 1.496 1 98.88 320 VAL B C 1
ATOM 5396 O O . VAL B 1 320 ? -1.306 6.266 0.674 1 98.88 320 VAL B O 1
ATOM 5399 N N . VAL B 1 321 ? 0.102 5.301 2.166 1 98.69 321 VAL B N 1
ATOM 5400 C CA . VAL B 1 321 ? 1.16 6.285 1.972 1 98.69 321 VAL B CA 1
ATOM 5401 C C . VAL B 1 321 ? 2.457 5.582 1.577 1 98.69 321 VAL B C 1
ATOM 5403 O O . VAL B 1 321 ? 2.807 4.547 2.148 1 98.69 321 VAL B O 1
ATOM 5406 N N . GLU B 1 322 ? 3.096 6.113 0.571 1 98.56 322 GLU B N 1
ATOM 5407 C CA . GLU B 1 322 ? 4.379 5.57 0.143 1 98.56 322 GLU B CA 1
ATOM 5408 C C . GLU B 1 322 ? 5.496 6.602 0.287 1 98.56 322 GLU B C 1
ATOM 5410 O O . GLU B 1 322 ? 5.363 7.734 -0.186 1 98.56 322 GLU B O 1
ATOM 5415 N N . GLU B 1 323 ? 6.508 6.273 0.958 1 97.38 323 GLU B N 1
ATOM 5416 C CA . GLU B 1 323 ? 7.777 6.992 1.016 1 97.38 323 GLU B CA 1
ATOM 5417 C C . GLU B 1 323 ? 8.906 6.156 0.426 1 97.38 323 GLU B C 1
ATOM 5419 O O . GLU B 1 323 ? 8.734 4.969 0.144 1 97.38 323 GLU B O 1
ATOM 5424 N N . PRO B 1 324 ? 10.094 6.695 0.159 1 96.69 324 PRO B N 1
ATOM 5425 C CA . PRO B 1 324 ? 11.164 5.957 -0.517 1 96.69 324 PRO B CA 1
ATOM 5426 C C . PRO B 1 324 ? 11.5 4.641 0.179 1 96.69 324 PRO B C 1
ATOM 5428 O O . PRO B 1 324 ? 11.836 3.654 -0.484 1 96.69 324 PRO B O 1
ATOM 5431 N N . ASP B 1 325 ? 11.281 4.559 1.478 1 97.5 325 ASP B N 1
ATOM 5432 C CA . ASP B 1 325 ? 11.742 3.385 2.215 1 97.5 325 ASP B CA 1
ATOM 5433 C C . ASP B 1 325 ? 10.57 2.654 2.869 1 97.5 325 ASP B C 1
ATOM 5435 O O . ASP B 1 325 ? 10.742 1.557 3.404 1 97.5 325 ASP B O 1
ATOM 5439 N N . VAL B 1 326 ? 9.344 3.215 2.805 1 98.5 326 VAL B N 1
ATOM 5440 C CA . VAL B 1 326 ? 8.266 2.662 3.609 1 98.5 326 VAL B CA 1
ATOM 5441 C C . VAL B 1 326 ? 6.961 2.689 2.812 1 98.5 326 VAL B C 1
ATOM 5443 O O . VAL B 1 326 ? 6.68 3.658 2.105 1 98.5 326 VAL B O 1
ATOM 5446 N N . ILE B 1 327 ? 6.188 1.643 2.859 1 98.81 327 ILE B N 1
ATOM 5447 C CA . ILE B 1 327 ? 4.77 1.654 2.521 1 98.81 327 ILE B CA 1
ATOM 5448 C C . ILE B 1 327 ? 3.934 1.559 3.795 1 98.81 327 ILE B C 1
ATOM 5450 O O . ILE B 1 327 ? 4.184 0.7 4.645 1 98.81 327 ILE B O 1
ATOM 5454 N N . PHE B 1 328 ? 3.086 2.459 3.93 1 98.88 328 PHE B N 1
ATOM 5455 C CA . PHE B 1 328 ? 2.225 2.51 5.105 1 98.88 328 PHE B CA 1
ATOM 5456 C C . PHE B 1 328 ? 0.764 2.322 4.715 1 98.88 328 PHE B C 1
ATOM 5458 O O . PHE B 1 328 ? 0.256 3.02 3.836 1 98.88 328 PHE B O 1
ATOM 5465 N N . VAL B 1 329 ? 0.062 1.316 5.336 1 98.94 329 VAL B N 1
ATOM 5466 C CA . VAL B 1 329 ? -1.348 1.037 5.082 1 98.94 329 VAL B CA 1
ATOM 5467 C C . VAL B 1 329 ? -2.123 1.053 6.395 1 98.94 329 VAL B C 1
ATOM 5469 O O . VAL B 1 329 ? -1.826 0.279 7.309 1 98.94 329 VAL B O 1
ATOM 5472 N N . SER B 1 330 ? -3.145 1.881 6.488 1 98.75 330 SER B N 1
ATOM 5473 C CA . SER B 1 330 ? -3.93 2.006 7.715 1 98.75 330 SER B CA 1
ATOM 5474 C C . SER B 1 330 ? -5.422 2.074 7.406 1 98.75 330 SER B C 1
ATOM 5476 O O . SER B 1 330 ? -5.82 2.525 6.328 1 98.75 330 SER B O 1
ATOM 5478 N N . SER B 1 331 ? -6.227 1.594 8.367 1 98.25 331 SER B N 1
ATOM 5479 C CA . SER B 1 331 ? -7.652 1.9 8.305 1 98.25 331 SER B CA 1
ATOM 5480 C C . SER B 1 331 ? -7.938 3.305 8.828 1 98.25 331 SER B C 1
ATOM 5482 O O . SER B 1 331 ? -7.102 3.898 9.516 1 98.25 331 SER B O 1
ATOM 5484 N N . ARG B 1 332 ? -9.023 3.783 8.43 1 95.56 332 ARG B N 1
ATOM 5485 C CA . ARG B 1 332 ? -9.469 5.078 8.945 1 95.56 332 ARG B CA 1
ATOM 5486 C C . ARG B 1 332 ? -9.555 5.059 10.469 1 95.56 332 ARG B C 1
ATOM 5488 O O . ARG B 1 332 ? -9.18 6.027 11.133 1 95.56 332 ARG B O 1
ATOM 5495 N N . GLU B 1 333 ? -10.016 4.027 10.992 1 93.31 333 GLU B N 1
ATOM 5496 C CA . GLU B 1 333 ? -10.164 3.895 12.438 1 93.31 333 GLU B CA 1
ATOM 5497 C C . GLU B 1 333 ? -8.82 3.688 13.117 1 93.31 333 GLU B C 1
ATOM 5499 O O . GLU B 1 333 ? -8.562 4.242 14.188 1 93.31 333 GLU B O 1
ATOM 5504 N N . GLY B 1 334 ? -7.977 2.984 12.492 1 94.62 334 GLY B N 1
ATOM 5505 C CA . GLY B 1 334 ? -6.695 2.617 13.07 1 94.62 334 GLY B CA 1
ATOM 5506 C C . GLY B 1 334 ? -5.719 3.775 13.148 1 94.62 334 GLY B C 1
ATOM 5507 O O . GLY B 1 334 ? -4.824 3.787 13.992 1 94.62 334 GLY B O 1
ATOM 5508 N N . ILE B 1 335 ? -5.961 4.754 12.375 1 96.19 335 ILE B N 1
ATOM 5509 C CA . ILE B 1 335 ? -5.004 5.844 12.227 1 96.19 335 ILE B CA 1
ATOM 5510 C C . ILE B 1 335 ? -4.84 6.566 13.562 1 96.19 335 ILE B C 1
ATOM 5512 O O . ILE B 1 335 ? -3.801 7.18 13.82 1 96.19 335 ILE B O 1
ATOM 5516 N N . GLY B 1 336 ? -5.805 6.543 14.406 1 93.75 336 GLY B N 1
ATOM 5517 C CA . GLY B 1 336 ? -5.738 7.168 15.719 1 93.75 336 GLY B CA 1
ATOM 5518 C C . GLY B 1 336 ? -4.672 6.562 16.609 1 93.75 336 GLY B C 1
ATOM 5519 O O . GLY B 1 336 ? -4.254 7.18 17.594 1 93.75 336 GLY B O 1
ATOM 5520 N N . GLU B 1 337 ? -4.191 5.352 16.25 1 96.56 337 GLU B N 1
ATOM 5521 C CA . GLU B 1 337 ? -3.227 4.621 17.062 1 96.56 337 GLU B CA 1
ATOM 5522 C C . GLU B 1 337 ? -1.817 4.73 16.484 1 96.56 337 GLU B C 1
ATOM 5524 O O . GLU B 1 337 ? -0.933 3.949 16.844 1 96.56 337 GLU B O 1
ATOM 5529 N N . ILE B 1 338 ? -1.627 5.609 15.672 1 97.69 338 ILE B N 1
ATOM 5530 C CA . ILE B 1 338 ? -0.345 5.684 14.977 1 97.69 338 ILE B CA 1
ATOM 5531 C C . ILE B 1 338 ? 0.771 5.945 15.984 1 97.69 338 ILE B C 1
ATOM 5533 O O . ILE B 1 338 ? 1.861 5.379 15.875 1 97.69 338 ILE B O 1
ATOM 5537 N N . LYS B 1 339 ? 0.557 6.75 16.969 1 95.62 339 LYS B N 1
ATOM 5538 C CA . LYS B 1 339 ? 1.588 7.027 17.969 1 95.62 339 LYS B CA 1
ATOM 5539 C C . LYS B 1 339 ? 1.96 5.77 18.734 1 95.62 339 LYS B C 1
ATOM 5541 O O . LYS B 1 339 ? 3.129 5.559 19.078 1 95.62 339 LYS B O 1
ATOM 5546 N N . SER B 1 340 ? 0.944 5.039 19 1 97.25 340 SER B N 1
ATOM 5547 C CA . SER B 1 340 ? 1.184 3.768 19.672 1 97.25 340 SER B CA 1
ATOM 5548 C C . SER B 1 340 ? 2.037 2.84 18.812 1 97.25 340 SER B C 1
ATOM 5550 O O . SER B 1 340 ? 2.955 2.189 19.328 1 97.25 340 SER B O 1
ATOM 5552 N N . MET B 1 341 ? 1.788 2.779 17.594 1 98 341 MET B N 1
ATOM 5553 C CA . MET B 1 341 ? 2.588 1.967 16.688 1 98 341 MET B CA 1
ATOM 5554 C C . MET B 1 341 ? 4.035 2.449 16.656 1 98 341 MET B C 1
ATOM 5556 O O . MET B 1 341 ? 4.965 1.644 16.734 1 98 341 MET B O 1
ATOM 5560 N N . LEU B 1 342 ? 4.176 3.75 16.578 1 97.75 342 LEU B N 1
ATOM 5561 C CA . LEU B 1 342 ? 5.52 4.316 16.531 1 97.75 342 LEU B CA 1
ATOM 5562 C C . LEU B 1 342 ? 6.281 4.02 17.812 1 97.75 342 LEU B C 1
ATOM 5564 O O . LEU B 1 342 ? 7.492 3.783 17.781 1 97.75 342 LEU B O 1
ATOM 5568 N N . SER B 1 343 ? 5.574 4.082 18.891 1 96.69 343 SER B N 1
ATOM 5569 C CA . SER B 1 343 ? 6.188 3.732 20.172 1 96.69 343 SER B CA 1
ATOM 5570 C C . SER B 1 343 ? 6.699 2.295 20.172 1 96.69 343 SER B C 1
ATOM 5572 O O . SER B 1 343 ? 7.793 2.016 20.656 1 96.69 343 SER B O 1
ATOM 5574 N N . SER B 1 344 ? 5.926 1.442 19.594 1 96.19 344 SER B N 1
ATOM 5575 C CA . SER B 1 344 ? 6.336 0.048 19.469 1 96.19 344 SER B CA 1
ATOM 5576 C C . SER B 1 344 ? 7.555 -0.091 18.562 1 96.19 344 SER B C 1
ATOM 5578 O O . SER B 1 344 ? 8.438 -0.915 18.812 1 96.19 344 SER B O 1
ATOM 5580 N N . MET B 1 345 ? 7.594 0.672 17.578 1 97.06 345 MET B N 1
ATOM 5581 C CA . MET B 1 345 ? 8.727 0.648 16.656 1 97.06 345 MET B CA 1
ATOM 5582 C C . MET B 1 345 ? 10.008 1.108 17.359 1 97.06 345 MET B C 1
ATOM 5584 O O . MET B 1 345 ? 11.094 0.602 17.062 1 97.06 345 MET B O 1
ATOM 5588 N N . ARG B 1 346 ? 9.836 2.064 18.203 1 95.62 346 ARG B N 1
ATOM 5589 C CA . ARG B 1 346 ? 10.977 2.607 18.938 1 95.62 346 ARG B CA 1
ATOM 5590 C C . ARG B 1 346 ? 11.641 1.538 19.797 1 95.62 346 ARG B C 1
ATOM 5592 O O . ARG B 1 346 ? 12.852 1.583 20.031 1 95.62 346 ARG B O 1
ATOM 5599 N N . LYS B 1 347 ? 10.898 0.53 20.172 1 95.69 347 LYS B N 1
ATOM 5600 C CA . LYS B 1 347 ? 11.398 -0.541 21.031 1 95.69 347 LYS B CA 1
ATOM 5601 C C . LYS B 1 347 ? 12.109 -1.614 20.219 1 95.69 347 LYS B C 1
ATOM 5603 O O . LYS B 1 347 ? 12.773 -2.492 20.781 1 95.69 347 LYS B O 1
ATOM 5608 N N . ASN B 1 348 ? 11.93 -1.567 18.969 1 94.25 348 ASN B N 1
ATOM 5609 C CA . ASN B 1 348 ? 12.578 -2.516 18.062 1 94.25 348 ASN B CA 1
ATOM 5610 C C . ASN B 1 348 ? 13.789 -1.898 17.375 1 94.25 348 ASN B C 1
ATOM 5612 O O . ASN B 1 348 ? 13.641 -1.023 16.516 1 94.25 348 ASN B O 1
ATOM 5616 N N . LYS B 1 349 ? 14.945 -2.371 17.609 1 93.38 349 LYS B N 1
ATOM 5617 C CA . LYS B 1 349 ? 16.203 -1.802 17.141 1 93.38 349 LYS B CA 1
ATOM 5618 C C . LYS B 1 349 ? 16.234 -1.768 15.609 1 93.38 349 LYS B C 1
ATOM 5620 O O . LYS B 1 349 ? 16.766 -0.822 15.016 1 93.38 349 LYS B O 1
ATOM 5625 N N . HIS B 1 350 ? 15.609 -2.701 14.984 1 93.5 350 HIS B N 1
ATOM 5626 C CA . HIS B 1 350 ? 15.664 -2.807 13.523 1 93.5 350 HIS B CA 1
ATOM 5627 C C . HIS B 1 350 ? 14.711 -1.815 12.867 1 93.5 350 HIS B C 1
ATOM 5629 O O . HIS B 1 350 ? 14.867 -1.486 11.688 1 93.5 350 HIS B O 1
ATOM 5635 N N . LEU B 1 351 ? 13.758 -1.322 13.664 1 96.75 351 LEU B N 1
ATOM 5636 C CA . LEU B 1 351 ? 12.727 -0.485 13.062 1 96.75 351 LEU B CA 1
ATOM 5637 C C . LEU B 1 351 ? 12.961 0.986 13.383 1 96.75 351 LEU B C 1
ATOM 5639 O O . LEU B 1 351 ? 12.352 1.866 12.781 1 96.75 351 LEU B O 1
ATOM 5643 N N . GLN B 1 352 ? 13.867 1.355 14.219 1 95.88 352 GLN B N 1
ATOM 5644 C CA . GLN B 1 352 ? 14.125 2.713 14.695 1 95.88 352 GLN B CA 1
ATOM 5645 C C . GLN B 1 352 ? 14.586 3.615 13.555 1 95.88 352 GLN B C 1
ATOM 5647 O O . GLN B 1 352 ? 14.273 4.809 13.531 1 95.88 352 GLN B O 1
ATOM 5652 N N . LYS B 1 353 ? 15.312 3.006 12.641 1 95.56 353 LYS B N 1
ATOM 5653 C CA . LYS B 1 353 ? 15.891 3.787 11.547 1 95.56 353 LYS B CA 1
ATOM 5654 C C . LYS B 1 353 ? 14.805 4.422 10.688 1 95.56 353 LYS B C 1
ATOM 5656 O O . LYS B 1 353 ? 15.047 5.406 9.992 1 95.56 353 LYS B O 1
ATOM 5661 N N . TYR B 1 354 ? 13.617 3.854 10.742 1 97.12 354 TYR B N 1
ATOM 5662 C CA . TYR B 1 354 ? 12.531 4.355 9.906 1 97.12 354 TYR B CA 1
ATOM 5663 C C . TYR B 1 354 ? 11.82 5.52 10.578 1 97.12 354 TYR B C 1
ATOM 5665 O O . TYR B 1 354 ? 10.898 6.109 10 1 97.12 354 TYR B O 1
ATOM 5673 N N . LEU B 1 355 ? 12.188 5.898 11.797 1 96 355 LEU B N 1
ATOM 5674 C CA . LEU B 1 355 ? 11.547 6.965 12.555 1 96 355 LEU B CA 1
ATOM 5675 C C . LEU B 1 355 ? 12.305 8.281 12.391 1 96 355 LEU B C 1
ATOM 5677 O O . LEU B 1 355 ? 11.734 9.352 12.57 1 96 355 LEU B O 1
ATOM 5681 N N . ASP B 1 356 ? 13.633 8.266 12.055 1 89.56 356 ASP B N 1
ATOM 5682 C CA . ASP B 1 356 ? 14.484 9.453 12.055 1 89.56 356 ASP B CA 1
ATOM 5683 C C . ASP B 1 356 ? 14.797 9.898 10.633 1 89.56 356 ASP B C 1
ATOM 5685 O O . ASP B 1 356 ? 14.984 9.07 9.742 1 89.56 356 ASP B O 1
#

Foldseek 3Di:
DLDQDPAFFAEEEEDADQQLLAPPQGFRLRHQQNGDFQDPHRLQVVVLVLSVLRGPLVRYAYEYAPSNLVVVCVSPVPRDSVRYQHDPDAQADVLSLLLVLLVCCVVPNWGKYKYHYSHKDKPDSVLVNVLVVLQSSLQVQAKEFEFEQDDALFQQWKKWAFDDDDPQFGQTPAIGHRDDRVVSVVQNVDPRMTTGLPIIIHISVRVNVQCVVQPVQSNVLSVVCPPPPDPVSSVVSSVSHHRDYCCVRGVRPDNRYIYGYGPIDMDNCSHQLCCLVVADADPQSEAEAEAEEEEACEHQEYEHEDDNYDYHHNYYQWYWYDDPVDIDIDHNVRSVCSVVVVVVLCVPPVRVVSRD/DLDQDPDFFAEEEEDADQQLLAPPQGFRLRHQQNGDFQDPHRLQVVVLVLSVLRGPLVRYAYEYADSNLVVVCVSPVPRDSVRYQHDPDQQADVLSLLLVLLVCCVVPNWGKYKYHYSHKDKPDSVLVNVLVSLQSSLQVQAKEFEFEQDDALFQQWKKWAFDDDDPQFGQTPAIGHRDDRVVSVVQNVDPRMTTGLPIIIHISVRVNVQCVVQPVQSNVLSVVCPPPPDPVSSVVSSVSHHRDYCCVRGVRPDRRYIYGYGPIDMDNCSHQLCCLVVADADPQSEAEAEAEEEEACEHQEYEHEDDNYDYHHNYYQWYWYDDPVDIDIDHNVRSVCSVVVVVVLCVPPVRVVSRD

Organism: NCBI:txid2484901

Radius of gyration: 36.01 Å; Cα contacts (8 Å, |Δi|>4): 1510; chains: 2; bounding box: 50×108×79 Å